Protein AF-A0A093PYP6-F1 (afdb_monomer)

Structure (mmCIF, N/CA/C/O backbone):
data_AF-A0A093PYP6-F1
#
_entry.id   AF-A0A093PYP6-F1
#
loop_
_atom_site.group_PDB
_atom_site.id
_atom_site.type_symbol
_atom_site.label_atom_id
_atom_site.label_alt_id
_atom_site.label_comp_id
_atom_site.label_asym_id
_atom_site.label_entity_id
_atom_site.label_seq_id
_atom_site.pdbx_PDB_ins_code
_atom_site.Cartn_x
_atom_site.Cartn_y
_atom_site.Cartn_z
_atom_site.occupancy
_atom_site.B_iso_or_equiv
_atom_site.auth_seq_id
_atom_site.auth_comp_id
_atom_site.auth_asym_id
_atom_site.auth_atom_id
_atom_site.pdbx_PDB_model_num
ATOM 1 N N . TRP A 1 1 ? 21.922 62.039 4.041 1.00 48.28 1 TRP A N 1
ATOM 2 C CA . TRP A 1 1 ? 21.379 61.885 5.404 1.00 48.28 1 TRP A CA 1
ATOM 3 C C . TRP A 1 1 ? 19.993 61.285 5.303 1.00 48.28 1 TRP A C 1
ATOM 5 O O . TRP A 1 1 ? 19.186 61.820 4.557 1.00 48.28 1 TRP A O 1
ATOM 15 N N . ILE A 1 2 ? 19.732 60.171 5.985 1.00 48.81 2 ILE A N 1
ATOM 16 C CA . ILE A 1 2 ? 18.380 59.607 6.099 1.00 48.81 2 ILE A CA 1
ATOM 17 C C . ILE A 1 2 ? 17.901 59.974 7.508 1.00 48.81 2 ILE A C 1
ATOM 19 O O . ILE A 1 2 ? 18.613 59.639 8.457 1.00 48.81 2 ILE A O 1
ATOM 23 N N . PRO A 1 3 ? 16.777 60.691 7.677 1.00 65.81 3 PRO A N 1
ATOM 24 C CA . PRO A 1 3 ? 16.293 61.033 9.007 1.00 65.81 3 PRO A CA 1
ATOM 25 C C . PRO A 1 3 ? 15.917 59.747 9.750 1.00 65.81 3 PRO A C 1
ATOM 27 O O . PRO A 1 3 ? 15.131 58.934 9.262 1.00 65.81 3 PRO A O 1
ATOM 30 N N . SER A 1 4 ? 16.505 59.547 10.929 1.00 69.06 4 SER A N 1
ATOM 31 C CA . SER A 1 4 ? 16.161 58.442 11.819 1.00 69.06 4 SER A CA 1
ATOM 32 C C . SER A 1 4 ? 14.762 58.681 12.386 1.00 69.06 4 SER A C 1
ATOM 34 O O . SER A 1 4 ? 14.587 59.458 13.322 1.00 69.06 4 SER A O 1
ATOM 36 N N . ILE A 1 5 ? 13.756 58.039 11.795 1.00 76.88 5 ILE A N 1
ATOM 37 C CA . ILE A 1 5 ? 12.396 58.006 12.337 1.00 76.88 5 ILE A CA 1
ATOM 38 C C . ILE A 1 5 ? 12.406 57.152 13.610 1.00 76.88 5 ILE A C 1
ATOM 40 O O . ILE A 1 5 ? 12.653 55.946 13.565 1.00 76.88 5 ILE A O 1
ATOM 44 N N . THR A 1 6 ? 12.144 57.782 14.754 1.00 79.56 6 THR A N 1
ATOM 45 C CA . THR A 1 6 ? 11.968 57.090 16.035 1.00 79.56 6 THR A CA 1
ATOM 46 C C . THR A 1 6 ? 10.598 56.422 16.053 1.00 79.56 6 THR A C 1
ATOM 48 O O . THR A 1 6 ? 9.572 57.094 16.141 1.00 79.56 6 THR A O 1
ATOM 51 N N . ILE A 1 7 ? 10.571 55.092 15.968 1.00 82.75 7 ILE A N 1
ATOM 52 C CA . ILE A 1 7 ? 9.335 54.310 16.074 1.00 82.75 7 ILE A CA 1
ATOM 53 C C . ILE A 1 7 ? 9.057 54.052 17.565 1.00 82.75 7 ILE A C 1
ATOM 55 O O . ILE A 1 7 ? 9.905 53.454 18.235 1.00 82.75 7 ILE A O 1
ATOM 59 N N . PRO A 1 8 ? 7.904 54.482 18.112 1.00 83.00 8 PRO A N 1
ATOM 60 C CA . PRO A 1 8 ? 7.587 54.286 19.522 1.00 83.00 8 PRO A CA 1
ATOM 61 C C . PRO A 1 8 ? 7.431 52.799 19.861 1.00 83.00 8 PRO A C 1
ATOM 63 O O . PRO A 1 8 ? 6.852 52.018 19.102 1.00 83.00 8 PRO A O 1
ATOM 66 N N . GLN A 1 9 ? 7.937 52.408 21.031 1.00 86.19 9 GLN A N 1
ATOM 67 C CA . GLN A 1 9 ? 7.846 51.032 21.506 1.00 86.19 9 GLN A CA 1
ATOM 68 C C . GLN A 1 9 ? 6.385 50.688 21.850 1.00 86.19 9 GLN A C 1
ATOM 70 O O . GLN A 1 9 ? 5.751 51.415 22.617 1.00 86.19 9 GLN A O 1
ATOM 75 N N . PRO A 1 10 ? 5.828 49.584 21.321 1.00 89.56 10 PRO A N 1
ATOM 76 C CA . PRO A 1 10 ? 4.438 49.231 21.571 1.00 89.56 10 PRO A CA 1
ATOM 77 C C . PRO A 1 10 ? 4.209 48.821 23.030 1.00 89.56 10 PRO A C 1
ATOM 79 O O . PRO A 1 10 ? 5.067 48.214 23.679 1.00 89.56 10 PRO A O 1
ATOM 82 N N . PHE A 1 11 ? 3.004 49.092 23.530 1.00 91.31 11 PHE A N 1
ATOM 83 C CA . PHE A 1 11 ? 2.595 48.706 24.877 1.00 91.31 11 PHE A CA 1
ATOM 84 C C . PHE A 1 11 ? 2.609 47.179 25.058 1.00 91.31 11 PHE A C 1
ATOM 86 O O . PHE A 1 11 ? 2.266 46.405 24.159 1.00 91.31 11 PHE A O 1
ATOM 93 N N . LYS A 1 12 ? 2.946 46.721 26.272 1.00 90.81 12 LYS A N 1
ATOM 94 C CA . LYS A 1 12 ? 3.008 45.286 26.621 1.00 90.81 12 LYS A CA 1
ATOM 95 C C . LYS A 1 12 ? 1.680 44.554 26.370 1.00 90.81 12 LYS A C 1
ATOM 97 O O . LYS A 1 12 ? 1.688 43.377 26.013 1.00 90.81 12 LYS A O 1
ATOM 102 N N . MET A 1 13 ? 0.551 45.250 26.519 1.00 89.94 13 MET A N 1
ATOM 103 C CA . MET A 1 13 ? -0.784 44.720 26.228 1.00 89.94 13 MET A CA 1
ATOM 104 C C . MET A 1 13 ? -0.943 44.360 24.742 1.00 89.94 13 MET A C 1
ATOM 106 O O . MET A 1 13 ? -1.382 43.256 24.427 1.00 89.94 13 MET A O 1
ATOM 110 N N . THR A 1 14 ? -0.482 45.224 23.834 1.00 90.56 14 THR A N 1
ATOM 111 C CA . THR A 1 14 ? -0.528 45.001 22.380 1.00 90.56 14 THR A CA 1
ATOM 112 C C . THR A 1 14 ? 0.310 43.790 21.972 1.00 90.56 14 THR A C 1
ATOM 114 O O . THR A 1 14 ? -0.125 42.968 21.167 1.00 90.56 14 THR A O 1
ATOM 117 N N . LEU A 1 15 ? 1.484 43.610 22.588 1.00 89.25 15 LEU A N 1
ATOM 118 C CA . LEU A 1 15 ? 2.318 42.422 22.371 1.00 89.25 15 LEU A CA 1
ATOM 119 C C . LEU A 1 15 ? 1.642 41.138 22.880 1.00 89.25 15 LEU A C 1
ATOM 121 O O . LEU A 1 15 ? 1.747 40.092 22.237 1.00 89.25 15 LEU A O 1
ATOM 125 N N . ARG A 1 16 ? 0.929 41.200 24.013 1.00 89.12 16 ARG A N 1
ATOM 126 C CA . ARG A 1 16 ? 0.174 40.062 24.567 1.00 89.12 16 ARG A CA 1
ATOM 127 C C . ARG A 1 16 ? -0.975 39.646 23.646 1.00 89.12 16 ARG A C 1
ATOM 129 O O . ARG A 1 16 ? -1.156 38.453 23.411 1.00 89.12 16 ARG A O 1
ATOM 136 N N . GLU A 1 17 ? -1.729 40.602 23.113 1.00 89.25 17 GLU A N 1
ATOM 137 C CA . GLU A 1 17 ? -2.825 40.324 22.178 1.00 89.25 17 GLU A CA 1
ATOM 138 C C . GLU A 1 17 ? -2.328 39.808 20.828 1.00 89.25 17 GLU A C 1
ATOM 140 O O . GLU A 1 17 ? -2.887 38.846 20.304 1.00 89.25 17 GLU A O 1
ATOM 145 N N . ALA A 1 18 ? -1.245 40.380 20.294 1.00 86.56 18 ALA A N 1
ATOM 146 C CA . ALA A 1 18 ? -0.624 39.895 19.063 1.00 86.56 18 ALA A CA 1
ATOM 147 C C . ALA A 1 18 ? -0.155 38.435 19.201 1.00 86.56 18 ALA A C 1
ATOM 149 O O . ALA A 1 18 ? -0.402 37.618 18.311 1.00 86.56 18 ALA A O 1
ATOM 150 N N . ARG A 1 19 ? 0.443 38.070 20.348 1.00 84.44 19 ARG A N 1
ATOM 151 C CA . ARG A 1 19 ? 0.823 36.679 20.652 1.00 84.44 19 ARG A CA 1
ATOM 152 C C . ARG A 1 19 ? -0.395 35.757 20.710 1.00 84.44 19 ARG A C 1
ATOM 154 O O . ARG A 1 19 ? -0.399 34.756 19.998 1.00 84.44 19 ARG A O 1
ATOM 161 N N . LYS A 1 20 ? -1.456 36.133 21.437 1.00 84.62 20 LYS A N 1
ATOM 162 C CA . LYS A 1 20 ? -2.712 35.359 21.499 1.00 84.62 20 LYS A CA 1
ATOM 163 C C . LYS A 1 20 ? -3.357 35.154 20.123 1.00 84.62 20 LYS A C 1
ATOM 165 O O . LYS A 1 20 ? -3.761 34.042 19.801 1.00 84.62 20 LYS A O 1
ATOM 170 N N . LYS A 1 21 ? -3.425 36.200 19.289 1.00 83.44 21 LYS A N 1
ATOM 171 C CA . LYS A 1 21 ? -3.947 36.101 17.912 1.00 83.44 21 LYS A CA 1
ATOM 172 C C . LYS A 1 21 ? -3.104 35.148 17.062 1.00 83.44 21 LYS A C 1
ATOM 174 O O . LYS A 1 21 ? -3.655 34.315 16.348 1.00 83.44 21 LYS A O 1
ATOM 179 N N . SER A 1 22 ? -1.777 35.216 17.190 1.00 80.94 22 SER A N 1
ATOM 180 C CA . SER A 1 22 ? -0.874 34.300 16.484 1.00 80.94 22 SER A CA 1
ATOM 181 C C . SER A 1 22 ? -1.022 32.843 16.942 1.00 80.94 22 SER A C 1
ATOM 183 O O . SER A 1 22 ? -0.939 31.937 16.121 1.00 80.94 22 SER A O 1
ATOM 185 N N . GLU A 1 23 ? -1.268 32.600 18.232 1.00 84.00 23 GLU A N 1
ATOM 186 C CA . GLU A 1 23 ? -1.494 31.260 18.788 1.00 84.00 23 GLU A CA 1
ATOM 187 C C . GLU A 1 23 ? -2.825 30.666 18.319 1.00 84.00 23 GLU A C 1
ATOM 189 O O . GLU A 1 23 ? -2.858 29.504 17.919 1.00 84.00 23 GLU A O 1
ATOM 194 N N . LEU A 1 24 ? -3.893 31.469 18.275 1.00 83.12 24 LEU A N 1
ATOM 195 C CA . LEU A 1 24 ? -5.192 31.052 17.735 1.00 83.12 24 LEU A CA 1
ATOM 196 C C . LEU A 1 24 ? -5.130 30.747 16.232 1.00 83.12 24 LEU A C 1
ATOM 198 O O . LEU A 1 24 ? -5.695 29.755 15.781 1.00 83.12 24 LEU A O 1
ATOM 202 N N . MET A 1 25 ? -4.405 31.548 15.443 1.00 81.06 25 MET A N 1
ATOM 203 C CA . MET A 1 25 ? -4.177 31.221 14.029 1.00 81.06 25 MET A CA 1
ATOM 204 C C . MET A 1 25 ? -3.391 29.918 13.864 1.00 81.06 25 MET A C 1
ATOM 206 O O . MET A 1 25 ? -3.702 29.128 12.977 1.00 81.06 25 MET A O 1
ATOM 210 N N . LYS A 1 26 ? -2.391 29.664 14.720 1.00 82.62 26 LYS A N 1
ATOM 211 C CA . LYS A 1 26 ? -1.618 28.412 14.700 1.00 82.62 26 LYS A CA 1
ATOM 212 C C . LYS A 1 26 ? -2.475 27.202 15.067 1.00 82.62 26 LYS A C 1
ATOM 214 O O . LYS A 1 26 ? -2.339 26.169 14.417 1.00 82.62 26 LYS A O 1
ATOM 219 N N . SER A 1 27 ? -3.349 27.313 16.070 1.00 82.12 27 SER A N 1
ATOM 220 C CA . SER A 1 27 ? -4.246 26.215 16.450 1.00 82.12 27 SER A CA 1
ATOM 221 C C . SER A 1 27 ? -5.282 25.930 15.365 1.00 82.12 27 SER A C 1
ATOM 223 O O . SER A 1 27 ? -5.504 24.767 15.041 1.00 82.12 27 SER A O 1
ATOM 225 N N . TYR A 1 28 ? -5.843 26.969 14.739 1.00 87.44 28 TYR A N 1
ATOM 226 C CA . TYR A 1 28 ? -6.751 26.824 13.601 1.00 87.44 28 TYR A CA 1
ATOM 227 C C . TYR A 1 28 ? -6.064 26.145 12.405 1.00 87.44 28 TYR A C 1
ATOM 229 O O . TYR A 1 28 ? -6.579 25.165 11.873 1.00 87.44 28 TYR A O 1
ATOM 237 N N . MET A 1 29 ? -4.852 26.587 12.048 1.00 86.38 29 MET A N 1
ATOM 238 C CA . MET A 1 29 ? -4.022 25.945 11.018 1.00 86.38 29 MET A CA 1
ATOM 239 C C . MET A 1 29 ? -3.735 24.470 11.329 1.00 86.38 29 MET A C 1
ATOM 241 O O . MET A 1 29 ? -3.780 23.628 10.435 1.00 86.38 29 MET A O 1
ATOM 245 N N . PHE A 1 30 ? -3.440 24.139 12.588 1.00 84.88 30 PHE A N 1
ATOM 246 C CA . PHE A 1 30 ? -3.199 22.756 13.003 1.00 84.88 30 PHE A CA 1
ATOM 247 C C . PHE A 1 30 ? -4.461 21.893 12.860 1.00 84.88 30 PHE A C 1
ATOM 249 O O . PHE A 1 30 ? -4.393 20.797 12.308 1.00 84.88 30 PHE A O 1
ATOM 256 N N . LEU A 1 31 ? -5.618 22.421 13.269 1.00 87.81 31 LEU A N 1
ATOM 257 C CA . LEU A 1 31 ? -6.917 21.761 13.127 1.00 87.81 31 LEU A CA 1
ATOM 258 C C . LEU A 1 31 ? -7.267 21.494 11.653 1.00 87.81 31 LEU A C 1
ATOM 260 O O . LEU A 1 31 ? -7.798 20.441 11.305 1.00 87.81 31 LEU A O 1
ATOM 264 N N . GLU A 1 32 ? -6.952 22.443 10.772 1.00 90.31 32 GLU A N 1
ATOM 265 C CA . GLU A 1 32 ? -7.191 22.318 9.336 1.00 90.31 32 GLU A CA 1
ATOM 266 C C . GLU A 1 32 ? -6.281 21.265 8.687 1.00 90.31 32 GLU A C 1
ATOM 268 O O . GLU A 1 32 ? -6.744 20.469 7.864 1.00 90.31 32 GLU A O 1
ATOM 273 N N . LEU A 1 33 ? -5.015 21.189 9.112 1.00 88.50 33 LEU A N 1
ATOM 274 C CA . LEU A 1 33 ? -4.098 20.124 8.700 1.00 88.50 33 LEU A CA 1
ATOM 275 C C . LEU A 1 33 ? -4.571 18.742 9.163 1.00 88.50 33 LEU A C 1
ATOM 277 O O . LEU A 1 33 ? -4.490 17.790 8.385 1.00 88.50 33 LEU A O 1
ATOM 281 N N . ASP A 1 34 ? -5.086 18.621 10.385 1.00 88.31 34 ASP A N 1
ATOM 282 C CA . ASP A 1 34 ? -5.638 17.358 10.885 1.00 88.31 34 ASP A CA 1
ATOM 283 C C . ASP A 1 34 ? -6.897 16.953 10.112 1.00 88.31 34 ASP A C 1
ATOM 285 O O . ASP A 1 34 ? -6.968 15.836 9.604 1.00 88.31 34 ASP A O 1
ATOM 289 N N . LYS A 1 35 ? -7.811 17.892 9.838 1.00 91.94 35 LYS A N 1
ATOM 290 C CA . LYS A 1 35 ? -8.977 17.635 8.979 1.00 91.94 35 LYS A CA 1
ATOM 291 C C . LYS A 1 35 ? -8.578 17.161 7.576 1.00 91.94 35 LYS A C 1
ATOM 293 O O . LYS A 1 35 ? -9.251 16.311 6.994 1.00 91.94 35 LYS A O 1
ATOM 298 N N . GLN A 1 36 ? -7.503 17.703 6.999 1.00 90.38 36 GLN A N 1
ATOM 299 C CA . GLN A 1 36 ? -6.980 17.224 5.714 1.00 90.38 36 GLN A CA 1
ATOM 300 C C . GLN A 1 36 ? -6.380 15.816 5.812 1.00 90.38 36 GLN A C 1
ATOM 302 O O . GLN A 1 36 ? -6.540 15.028 4.878 1.00 90.38 36 GLN A O 1
ATOM 307 N N . ARG A 1 37 ? -5.701 15.485 6.917 1.00 84.75 37 ARG A N 1
ATOM 308 C CA . ARG A 1 37 ? -5.177 14.134 7.166 1.00 84.75 37 ARG A CA 1
ATOM 309 C C . ARG A 1 37 ? -6.305 13.121 7.301 1.00 84.75 37 ARG A C 1
ATOM 311 O O . ARG A 1 37 ? -6.227 12.084 6.653 1.00 84.75 37 ARG A O 1
ATOM 318 N N . ASP A 1 38 ? -7.353 13.445 8.049 1.00 86.56 38 ASP A N 1
ATOM 319 C CA . ASP A 1 38 ? -8.506 12.563 8.253 1.00 86.56 38 ASP A CA 1
ATOM 320 C C . ASP A 1 38 ? -9.257 12.314 6.942 1.00 86.56 38 ASP A C 1
ATOM 322 O O . ASP A 1 38 ? -9.621 11.181 6.626 1.00 86.56 38 ASP A O 1
ATOM 326 N N . LYS A 1 39 ? -9.420 13.360 6.119 1.00 90.62 39 LYS A N 1
ATOM 327 C CA . LYS A 1 39 ? -9.978 13.228 4.766 1.00 90.62 39 LYS A CA 1
ATOM 328 C C . LYS A 1 39 ? -9.147 12.293 3.891 1.00 90.62 39 LYS A C 1
ATOM 330 O O . LYS A 1 39 ? -9.722 11.441 3.223 1.00 90.62 39 LYS A O 1
ATOM 335 N N . LYS A 1 40 ? -7.816 12.437 3.900 1.00 86.50 40 LYS A N 1
ATOM 336 C CA . LYS A 1 40 ? -6.915 11.545 3.152 1.00 86.50 40 LYS A CA 1
ATOM 337 C C . LYS A 1 40 ? -7.006 10.107 3.655 1.00 86.50 40 LYS A C 1
ATOM 339 O O . LYS A 1 40 ? -7.190 9.216 2.845 1.00 86.50 40 LYS A O 1
ATOM 344 N N . GLN A 1 41 ? -6.975 9.893 4.971 1.00 81.31 41 GLN A N 1
ATOM 345 C CA . GLN A 1 41 ? -7.128 8.556 5.557 1.00 81.31 41 GLN A CA 1
ATOM 346 C C . GLN A 1 41 ? -8.459 7.913 5.158 1.00 81.31 41 GLN A C 1
ATOM 348 O O . GLN A 1 41 ? -8.476 6.760 4.747 1.00 81.31 41 GLN A O 1
ATOM 353 N N . SER A 1 42 ? -9.555 8.673 5.191 1.00 81.62 42 SER A N 1
ATOM 354 C CA . SER A 1 42 ? -10.876 8.183 4.779 1.00 81.62 42 SER A CA 1
ATOM 355 C C . SER A 1 42 ? -10.918 7.807 3.291 1.00 81.62 42 SER A C 1
ATOM 357 O O . SER A 1 42 ? -11.530 6.809 2.916 1.00 81.62 42 SER A O 1
ATOM 359 N N . GLN A 1 43 ? -10.262 8.595 2.430 1.00 85.38 43 GLN A N 1
ATOM 360 C CA . GLN A 1 43 ? -10.122 8.285 1.003 1.00 85.38 43 GLN A CA 1
ATOM 361 C C . GLN A 1 43 ? -9.278 7.025 0.785 1.00 85.38 43 GLN A C 1
ATOM 363 O O . GLN A 1 43 ? -9.701 6.138 0.048 1.00 85.38 43 GLN A O 1
ATOM 368 N N . ASP A 1 44 ? -8.141 6.913 1.474 1.00 81.31 44 ASP A N 1
ATOM 369 C CA . ASP A 1 44 ? -7.253 5.752 1.409 1.00 81.31 44 ASP A CA 1
ATOM 370 C C . ASP A 1 44 ? -7.975 4.474 1.880 1.00 81.31 44 ASP A C 1
ATOM 372 O O . ASP A 1 44 ? -7.840 3.416 1.265 1.00 81.31 44 ASP A O 1
ATOM 376 N N . GLU A 1 45 ? -8.780 4.554 2.945 1.00 80.75 45 GLU A N 1
ATOM 377 C CA . GLU A 1 45 ? -9.601 3.444 3.446 1.00 80.75 45 GLU A CA 1
ATOM 378 C C . GLU A 1 45 ? -10.679 3.029 2.438 1.00 80.75 45 GLU A C 1
ATOM 380 O O . GLU A 1 45 ? -10.846 1.836 2.173 1.00 80.75 45 GLU A O 1
ATOM 385 N N . ALA A 1 46 ? -11.360 3.996 1.816 1.00 83.88 46 ALA A N 1
ATOM 386 C CA . ALA A 1 46 ? -12.338 3.733 0.763 1.00 83.88 46 ALA A CA 1
ATOM 387 C C . ALA A 1 46 ? -11.691 3.107 -0.487 1.00 83.88 46 ALA A C 1
ATOM 389 O O . ALA A 1 46 ? -12.272 2.224 -1.119 1.00 83.88 46 ALA A O 1
ATOM 390 N N . GLU A 1 47 ? -10.473 3.517 -0.845 1.00 82.81 47 GLU A N 1
ATOM 391 C CA . GLU A 1 47 ? -9.696 2.880 -1.911 1.00 82.81 47 GLU A CA 1
ATOM 392 C C . GLU A 1 47 ? -9.233 1.469 -1.534 1.00 82.81 47 GLU A C 1
ATOM 394 O O . GLU A 1 47 ? -9.249 0.581 -2.386 1.00 82.81 47 GLU A O 1
ATOM 399 N N . CYS A 1 48 ? -8.879 1.224 -0.269 1.00 73.62 48 CYS A N 1
ATOM 400 C CA . CYS A 1 48 ? -8.513 -0.107 0.221 1.00 73.62 48 CYS A CA 1
ATOM 401 C C . CYS A 1 48 ? -9.682 -1.098 0.175 1.00 73.62 48 CYS A C 1
ATOM 403 O O . CYS A 1 48 ? -9.454 -2.289 -0.036 1.00 73.62 48 CYS A O 1
ATOM 405 N N . GLN A 1 49 ? -10.915 -0.614 0.341 1.00 72.12 49 GLN A N 1
ATOM 406 C CA . GLN A 1 49 ? -12.131 -1.421 0.207 1.00 72.12 49 GLN A CA 1
ATOM 407 C C . GLN A 1 49 ? -12.448 -1.786 -1.252 1.00 72.12 49 GLN A C 1
ATOM 409 O O . GLN A 1 49 ? -13.179 -2.748 -1.499 1.00 72.12 49 GLN A O 1
ATOM 414 N N . LYS A 1 50 ? -11.890 -1.071 -2.243 1.00 80.00 50 LYS A N 1
ATOM 415 C CA . LYS A 1 50 ? -12.047 -1.448 -3.653 1.00 80.00 50 LYS A CA 1
ATOM 416 C C . LYS A 1 50 ? -11.290 -2.749 -3.908 1.00 80.00 50 LYS A C 1
ATOM 418 O O . LYS A 1 50 ? -10.061 -2.814 -3.843 1.00 80.00 50 LYS A O 1
ATOM 423 N N . GLN A 1 51 ? -12.026 -3.794 -4.268 1.00 72.00 51 GLN A N 1
ATOM 424 C CA . GLN A 1 51 ? -11.431 -5.036 -4.743 1.00 72.00 51 GLN A CA 1
ATOM 425 C C . GLN A 1 51 ? -10.775 -4.774 -6.102 1.00 72.00 51 GLN A C 1
ATOM 427 O O . GLN A 1 51 ? -11.452 -4.652 -7.122 1.00 72.00 51 GLN A O 1
ATOM 432 N N . PHE A 1 52 ? -9.449 -4.637 -6.117 1.00 70.00 52 PHE A N 1
ATOM 433 C CA . PHE A 1 52 ? -8.701 -4.454 -7.355 1.00 70.00 52 PHE A CA 1
ATOM 434 C C . PHE A 1 52 ? -8.794 -5.739 -8.177 1.00 70.00 52 PHE A C 1
ATOM 436 O O . PHE A 1 52 ? -8.180 -6.752 -7.842 1.00 70.00 52 PHE A O 1
ATOM 443 N N . ARG A 1 53 ? -9.585 -5.696 -9.246 1.00 77.31 53 ARG A N 1
ATOM 444 C CA . ARG A 1 53 ? -9.602 -6.736 -10.270 1.00 77.31 53 ARG A CA 1
ATOM 445 C C . ARG A 1 53 ? -8.733 -6.273 -11.426 1.00 77.31 53 ARG A C 1
ATOM 447 O O . ARG A 1 53 ? -8.753 -5.096 -11.781 1.00 77.31 53 ARG A O 1
ATOM 454 N N . ALA A 1 54 ? -7.951 -7.192 -11.984 1.00 82.31 54 ALA A N 1
ATOM 455 C CA . ALA A 1 54 ? -7.176 -6.893 -13.176 1.00 82.31 54 ALA A CA 1
ATOM 456 C C . ALA A 1 54 ? -8.132 -6.433 -14.284 1.00 82.31 54 ALA A C 1
ATOM 458 O O . ALA A 1 54 ? -9.173 -7.058 -14.501 1.00 82.31 54 ALA A O 1
ATOM 459 N N . GLN A 1 55 ? -7.783 -5.343 -14.970 1.00 84.12 55 GLN A N 1
ATOM 460 C CA . GLN A 1 55 ? -8.462 -5.007 -16.214 1.00 84.12 55 GLN A CA 1
ATOM 461 C C . GLN A 1 55 ? -8.272 -6.182 -17.181 1.00 84.12 55 GLN A C 1
ATOM 463 O O . GLN A 1 55 ? -7.166 -6.733 -17.241 1.00 84.12 55 GLN A O 1
ATOM 468 N N . PRO A 1 56 ? -9.332 -6.608 -17.889 1.00 88.38 56 PRO A N 1
ATOM 469 C CA . PRO A 1 56 ? -9.215 -7.705 -18.833 1.00 88.38 56 PRO A CA 1
ATOM 470 C C . PRO A 1 56 ? -8.142 -7.367 -19.867 1.00 88.38 56 PRO A C 1
ATOM 472 O O . PRO A 1 56 ? -7.954 -6.200 -20.223 1.00 88.38 56 PRO A O 1
ATOM 475 N N . VAL A 1 57 ? -7.424 -8.394 -20.324 1.00 85.25 57 VAL A N 1
ATOM 476 C CA . VAL A 1 57 ? -6.372 -8.221 -21.327 1.00 85.25 57 VAL A CA 1
ATOM 477 C C . VAL A 1 57 ? -6.989 -7.526 -22.546 1.00 85.25 57 VAL A C 1
ATOM 479 O O . VAL A 1 57 ? -8.000 -8.011 -23.061 1.00 85.25 57 VAL A O 1
ATOM 482 N N . PRO A 1 58 ? -6.432 -6.386 -22.995 1.00 91.31 58 PRO A N 1
ATOM 483 C CA . PRO A 1 58 ? -6.957 -5.675 -24.149 1.00 91.31 58 PRO A CA 1
ATOM 484 C C . PRO A 1 58 ? -7.090 -6.589 -25.370 1.00 91.31 58 PRO A C 1
ATOM 486 O O . PRO A 1 58 ? -6.188 -7.372 -25.663 1.00 91.31 58 PRO A O 1
ATOM 489 N N . ALA A 1 59 ? -8.190 -6.448 -26.114 1.00 84.06 59 ALA A N 1
ATOM 490 C CA . ALA A 1 59 ? -8.537 -7.355 -27.210 1.00 84.06 59 ALA A CA 1
ATOM 491 C C . ALA A 1 59 ? -7.439 -7.483 -28.287 1.00 84.06 59 ALA A C 1
ATOM 493 O O . ALA A 1 59 ? -7.240 -8.559 -28.842 1.00 84.06 59 ALA A O 1
ATOM 494 N N . HIS A 1 60 ? -6.677 -6.412 -28.537 1.00 82.88 60 HIS A N 1
ATOM 495 C CA . HIS A 1 60 ? -5.603 -6.390 -29.538 1.00 82.88 60 HIS A CA 1
ATOM 496 C C . HIS A 1 60 ? -4.435 -7.339 -29.226 1.00 82.88 60 HIS A C 1
ATOM 498 O O . HIS A 1 60 ? -3.690 -7.694 -30.130 1.00 82.88 60 HIS A O 1
ATOM 504 N N . VAL A 1 61 ? -4.274 -7.771 -27.969 1.00 84.00 61 VAL A N 1
ATOM 505 C CA . VAL A 1 61 ? -3.234 -8.736 -27.572 1.00 84.00 61 VAL A CA 1
ATOM 506 C C . VAL A 1 61 ? -3.534 -10.134 -28.125 1.00 84.00 61 VAL A C 1
ATOM 508 O O . VAL A 1 61 ? -2.617 -10.928 -28.314 1.00 84.00 61 VAL A O 1
ATOM 511 N N . PHE A 1 62 ? -4.803 -10.430 -28.418 1.00 81.62 62 PHE A N 1
ATOM 512 C CA . PHE A 1 62 ? -5.217 -11.692 -29.032 1.00 81.62 62 PHE A CA 1
ATOM 513 C C . PHE A 1 62 ? -5.100 -11.684 -30.563 1.00 81.62 62 PHE A C 1
ATOM 515 O O . PHE A 1 62 ? -5.271 -12.730 -31.185 1.00 81.62 62 PHE A O 1
ATOM 522 N N . LEU A 1 63 ? -4.808 -10.533 -31.180 1.00 84.75 63 LEU A N 1
ATOM 523 C CA . LEU A 1 63 ? -4.658 -10.420 -32.628 1.00 84.75 63 LEU A CA 1
ATOM 524 C C . LEU A 1 63 ? -3.190 -10.658 -33.033 1.00 84.75 63 LEU A C 1
ATOM 526 O O . LEU A 1 63 ? -2.290 -10.013 -32.487 1.00 84.75 63 LEU A O 1
ATOM 530 N N . PRO A 1 64 ? -2.905 -11.547 -34.000 1.00 80.12 64 PRO A N 1
ATOM 531 C CA . PRO A 1 64 ? -1.555 -11.760 -34.520 1.00 80.12 64 PRO A CA 1
ATOM 532 C C . PRO A 1 64 ? -1.122 -10.614 -35.461 1.00 80.12 64 PRO A C 1
ATOM 534 O O . PRO A 1 64 ? -1.046 -10.773 -36.673 1.00 80.12 64 PRO A O 1
ATOM 537 N N . LEU A 1 65 ? -0.787 -9.451 -34.889 1.00 86.38 65 LEU A N 1
ATOM 538 C CA . LEU A 1 65 ? -0.455 -8.194 -35.597 1.00 86.38 65 LEU A CA 1
ATOM 539 C C . LEU A 1 65 ? 0.934 -8.161 -36.265 1.00 86.38 65 LEU A C 1
ATOM 541 O O . LEU A 1 65 ? 1.384 -7.112 -36.725 1.00 86.38 65 LEU A O 1
ATOM 545 N N . TYR A 1 66 ? 1.666 -9.275 -36.284 1.00 84.88 66 TYR A N 1
ATOM 546 C CA . TYR A 1 66 ? 3.056 -9.289 -36.745 1.00 84.88 66 TYR A CA 1
ATOM 547 C C . TYR A 1 66 ? 3.194 -8.798 -38.194 1.00 84.88 66 TYR A C 1
ATOM 549 O O . TYR A 1 66 ? 4.061 -7.974 -38.470 1.00 84.88 66 TYR A O 1
ATOM 557 N N . GLN A 1 67 ? 2.311 -9.244 -39.092 1.00 85.62 67 GLN A N 1
ATOM 558 C CA . GLN A 1 67 ? 2.339 -8.854 -40.506 1.00 85.62 67 GLN A CA 1
ATOM 559 C C . GLN A 1 67 ? 2.113 -7.345 -40.678 1.00 85.62 67 GLN A C 1
ATOM 561 O O . GLN A 1 67 ? 2.934 -6.675 -41.298 1.00 85.62 67 GLN A O 1
ATOM 566 N N . GLU A 1 68 ? 1.100 -6.782 -40.013 1.00 89.00 68 GLU A N 1
ATOM 567 C CA . GLU A 1 68 ? 0.813 -5.341 -40.042 1.00 89.00 68 GLU A CA 1
ATOM 568 C C . GLU A 1 68 ? 1.982 -4.502 -39.499 1.00 89.00 68 GLU A C 1
ATOM 570 O O . GLU A 1 68 ? 2.337 -3.462 -40.057 1.00 89.00 68 GLU A O 1
ATOM 575 N N . ILE A 1 69 ? 2.632 -4.962 -38.425 1.00 90.44 69 ILE A N 1
ATOM 576 C CA . ILE A 1 69 ? 3.809 -4.291 -37.855 1.00 90.44 69 ILE A CA 1
ATOM 577 C C . ILE A 1 69 ? 4.979 -4.320 -38.845 1.00 90.44 69 ILE A C 1
ATOM 579 O O . ILE A 1 69 ? 5.690 -3.322 -38.995 1.00 90.44 69 ILE A O 1
ATOM 583 N N . MET A 1 70 ? 5.195 -5.450 -39.520 1.00 90.06 70 MET A N 1
ATOM 584 C CA . MET A 1 70 ? 6.268 -5.598 -40.502 1.00 90.06 70 MET A CA 1
ATOM 585 C C . MET A 1 70 ? 6.037 -4.717 -41.731 1.00 90.06 70 MET A C 1
ATOM 587 O O . MET A 1 70 ? 6.962 -4.022 -42.153 1.00 90.06 70 MET A O 1
ATOM 591 N N . GLU A 1 71 ? 4.808 -4.656 -42.241 1.00 92.69 71 GLU A N 1
ATOM 592 C CA . GLU A 1 71 ? 4.425 -3.766 -43.341 1.00 92.69 71 GLU A CA 1
ATOM 593 C C . GLU A 1 71 ? 4.623 -2.289 -42.973 1.00 92.69 71 GLU A C 1
ATOM 595 O O . GLU A 1 71 ? 5.253 -1.531 -43.714 1.00 92.69 71 GLU A O 1
ATOM 600 N N . GLN A 1 72 ? 4.184 -1.875 -41.780 1.00 95.25 72 GLN A N 1
ATOM 601 C CA . GLN A 1 72 ? 4.401 -0.509 -41.297 1.00 95.25 72 GLN A CA 1
ATOM 602 C C . GLN A 1 72 ? 5.889 -0.170 -41.149 1.00 95.25 72 GLN A C 1
ATOM 604 O O . GLN A 1 72 ? 6.312 0.946 -41.468 1.00 95.25 72 GLN A O 1
ATOM 609 N N . ASN A 1 73 ? 6.704 -1.112 -40.673 1.00 93.75 73 ASN A N 1
ATOM 610 C CA . ASN A 1 73 ? 8.147 -0.923 -40.555 1.00 93.75 73 ASN A CA 1
ATOM 611 C C . ASN A 1 73 ? 8.832 -0.829 -41.924 1.00 93.75 73 ASN A C 1
ATOM 613 O O . ASN A 1 73 ? 9.744 -0.016 -42.088 1.00 93.75 73 ASN A O 1
ATOM 617 N N . GLU A 1 74 ? 8.375 -1.596 -42.914 1.00 95.00 74 GLU A N 1
ATOM 618 C CA . GLU A 1 74 ? 8.860 -1.508 -44.291 1.00 95.00 74 GLU A CA 1
ATOM 619 C C . GLU A 1 74 ? 8.550 -0.130 -44.895 1.00 95.00 74 GLU A C 1
ATOM 621 O O . GLU A 1 74 ? 9.450 0.532 -45.413 1.00 95.00 74 GLU A O 1
ATOM 626 N N . ILE A 1 75 ? 7.324 0.373 -44.717 1.00 96.56 75 ILE A N 1
ATOM 627 C CA . ILE A 1 75 ? 6.929 1.725 -45.148 1.00 96.56 75 ILE A CA 1
ATOM 628 C C . ILE A 1 75 ? 7.801 2.791 -44.462 1.00 96.56 75 ILE A C 1
ATOM 630 O O . ILE A 1 75 ? 8.314 3.712 -45.108 1.00 96.56 75 ILE A O 1
ATOM 634 N N . ARG A 1 76 ? 8.047 2.664 -43.151 1.00 96.12 76 ARG A N 1
ATOM 635 C CA . ARG A 1 76 ? 8.954 3.565 -42.413 1.00 96.12 76 ARG A CA 1
ATOM 636 C C . ARG A 1 76 ? 10.383 3.511 -42.958 1.00 96.12 76 ARG A C 1
ATOM 638 O O . ARG A 1 76 ? 11.022 4.553 -43.098 1.00 96.12 76 ARG A O 1
ATOM 645 N N . ARG A 1 77 ? 10.887 2.324 -43.306 1.00 95.62 77 ARG A N 1
ATOM 646 C CA . ARG A 1 77 ? 12.223 2.165 -43.898 1.00 95.62 77 ARG A CA 1
ATOM 647 C C . ARG A 1 77 ? 12.308 2.846 -45.261 1.00 95.62 77 ARG A C 1
ATOM 649 O O . ARG A 1 77 ? 13.266 3.577 -45.516 1.00 95.62 77 ARG A O 1
ATOM 656 N N . GLN A 1 78 ? 11.310 2.641 -46.118 1.00 96.62 78 GLN A N 1
ATOM 657 C CA . GLN A 1 78 ? 11.263 3.225 -47.459 1.00 96.62 78 GLN A CA 1
ATOM 658 C C . GLN A 1 78 ? 11.193 4.751 -47.411 1.00 96.62 78 GLN A C 1
ATOM 660 O O . GLN A 1 78 ? 11.980 5.427 -48.074 1.00 96.62 78 GLN A O 1
ATOM 665 N N . THR A 1 79 ? 10.329 5.302 -46.559 1.00 96.69 79 THR A N 1
ATOM 666 C CA . THR A 1 79 ? 10.202 6.757 -46.387 1.00 96.69 79 THR A CA 1
ATOM 667 C C . THR A 1 79 ? 11.479 7.385 -45.826 1.00 96.69 79 THR A C 1
ATOM 669 O O . THR A 1 79 ? 11.902 8.441 -46.295 1.00 96.69 79 THR A O 1
ATOM 672 N N . ALA A 1 80 ? 12.156 6.734 -44.875 1.00 96.12 80 ALA A N 1
ATOM 673 C CA . ALA A 1 80 ? 13.449 7.199 -44.372 1.00 96.12 80 ALA A CA 1
ATOM 674 C C . ALA A 1 80 ? 14.536 7.193 -45.462 1.00 96.12 80 ALA A C 1
ATOM 676 O O . ALA A 1 80 ? 15.322 8.138 -45.560 1.00 96.12 80 ALA A O 1
ATOM 677 N N . MET A 1 81 ? 14.562 6.159 -46.310 1.00 96.31 81 MET A N 1
ATOM 678 C CA . MET A 1 81 ? 15.489 6.074 -47.443 1.00 96.31 81 MET A CA 1
ATOM 679 C C . MET A 1 81 ? 15.231 7.167 -48.482 1.00 96.31 81 MET A C 1
ATOM 681 O O . MET A 1 81 ? 16.183 7.805 -48.934 1.00 96.31 81 MET A O 1
ATOM 685 N N . GLN A 1 82 ? 13.966 7.429 -48.820 1.00 96.75 82 GLN A N 1
ATOM 686 C CA . GLN A 1 82 ? 13.581 8.512 -49.729 1.00 96.75 82 GLN A CA 1
ATOM 687 C C . GLN A 1 82 ? 14.007 9.876 -49.179 1.00 96.75 82 GLN A C 1
ATOM 689 O O . GLN A 1 82 ? 14.736 10.596 -49.855 1.00 96.75 82 GLN A O 1
ATOM 694 N N . LYS A 1 83 ? 13.692 10.173 -47.911 1.00 96.81 83 LYS A N 1
ATOM 695 C CA . LYS A 1 83 ? 14.109 11.420 -47.248 1.00 96.81 83 LYS A CA 1
ATOM 696 C C . LYS A 1 83 ? 15.625 11.602 -47.237 1.00 96.81 83 LYS A C 1
ATOM 698 O O . LYS A 1 83 ? 16.126 12.694 -47.492 1.00 96.81 83 LYS A O 1
ATOM 703 N N . ARG A 1 84 ? 16.384 10.533 -46.965 1.00 95.56 84 ARG A N 1
ATOM 704 C CA . ARG A 1 84 ? 17.854 10.578 -46.999 1.00 95.56 84 ARG A CA 1
ATOM 705 C C . ARG A 1 84 ? 18.375 10.839 -48.411 1.00 95.56 84 ARG A C 1
ATOM 707 O O . ARG A 1 84 ? 19.329 11.596 -48.569 1.00 95.56 84 ARG A O 1
ATOM 714 N N . LYS A 1 85 ? 17.762 10.224 -49.425 1.00 95.81 85 LYS A N 1
ATOM 715 C CA . LYS A 1 85 ? 18.109 10.435 -50.834 1.00 95.81 85 LYS A CA 1
ATOM 716 C C . LYS A 1 85 ? 17.840 11.879 -51.260 1.00 95.81 85 LYS A C 1
ATOM 718 O O . LYS A 1 85 ? 18.719 12.496 -51.847 1.00 95.81 85 LYS A O 1
ATOM 723 N N . GLU A 1 86 ? 16.673 12.420 -50.929 1.00 95.62 86 GLU A N 1
ATOM 724 C CA . GLU A 1 86 ? 16.304 13.813 -51.210 1.00 95.62 86 GLU A CA 1
ATOM 725 C C . GLU A 1 86 ? 17.257 14.798 -50.533 1.00 95.62 86 GLU A C 1
ATOM 727 O O . GLU A 1 86 ? 17.749 15.722 -51.177 1.00 95.62 86 GLU A O 1
ATOM 732 N N . LEU A 1 87 ? 17.601 14.552 -49.266 1.00 94.62 87 LEU A N 1
ATOM 733 C CA . LEU A 1 87 ? 18.578 15.365 -48.549 1.00 94.62 87 LEU A CA 1
ATOM 734 C C . LEU A 1 87 ? 19.940 15.346 -49.255 1.00 94.62 87 LEU A C 1
ATOM 736 O O . LEU A 1 87 ? 20.504 16.406 -49.510 1.00 94.62 87 LEU A O 1
ATOM 740 N N . LEU A 1 88 ? 20.448 14.165 -49.624 1.00 91.00 88 LEU A N 1
ATOM 741 C CA . LEU A 1 88 ? 21.724 14.044 -50.336 1.00 91.00 88 LEU A CA 1
ATOM 742 C C . LEU A 1 88 ? 21.706 14.799 -51.669 1.00 91.00 88 LEU A C 1
ATOM 744 O O . LEU A 1 88 ? 22.635 15.560 -51.937 1.00 91.00 88 LEU A O 1
ATOM 748 N N . LEU A 1 89 ? 20.634 14.656 -52.453 1.00 88.25 89 LEU A N 1
ATOM 749 C CA . LEU A 1 89 ? 20.453 15.388 -53.709 1.00 88.25 89 LEU A CA 1
ATOM 750 C C . LEU A 1 89 ? 20.401 16.905 -53.486 1.00 88.25 89 LEU A C 1
ATOM 752 O O . LEU A 1 89 ? 21.020 17.643 -54.242 1.00 88.25 89 LEU A O 1
ATOM 756 N N . SER A 1 90 ? 19.745 17.376 -52.422 1.00 85.38 90 SER A N 1
ATOM 757 C CA . SER A 1 90 ? 19.707 18.808 -52.087 1.00 85.38 90 SER A CA 1
ATOM 758 C C . SER A 1 90 ? 21.073 19.364 -51.662 1.00 85.38 90 SER A C 1
ATOM 760 O O . SER A 1 90 ? 21.396 20.515 -51.947 1.00 85.38 90 SER A O 1
ATOM 762 N N . THR A 1 91 ? 21.904 18.545 -51.007 1.00 86.38 91 THR A N 1
ATOM 763 C CA . THR A 1 91 ? 23.264 18.932 -50.592 1.00 86.38 91 THR A CA 1
ATOM 764 C C . THR A 1 91 ? 24.288 18.827 -51.722 1.00 86.38 91 THR A C 1
ATOM 766 O O . THR A 1 91 ? 25.357 19.440 -51.650 1.00 86.38 91 THR A O 1
ATOM 769 N N . GLN A 1 92 ? 23.976 18.060 -52.769 1.00 83.44 92 GLN A N 1
ATOM 770 C CA . GLN A 1 92 ? 24.829 17.891 -53.934 1.00 83.44 92 GLN A CA 1
ATOM 771 C C . GLN A 1 92 ? 24.820 19.183 -54.756 1.00 83.44 92 GLN A C 1
ATOM 773 O O . GLN A 1 92 ? 23.895 19.452 -55.514 1.00 83.44 92 GLN A O 1
ATOM 778 N N . ARG A 1 93 ? 25.883 19.986 -54.642 1.00 75.25 93 ARG A N 1
ATOM 779 C CA . ARG A 1 93 ? 26.126 21.086 -55.583 1.00 75.25 93 ARG A CA 1
ATOM 780 C C . ARG A 1 93 ? 26.629 20.483 -56.894 1.00 75.25 93 ARG A C 1
ATOM 782 O O . ARG A 1 93 ? 27.727 19.917 -56.884 1.00 75.25 93 ARG A O 1
ATOM 789 N N . PRO A 1 94 ? 25.874 20.556 -58.006 1.00 75.44 94 PRO A N 1
ATOM 790 C CA . PRO A 1 94 ? 26.393 20.079 -59.273 1.00 75.44 94 PRO A CA 1
ATOM 791 C C . PRO A 1 94 ? 27.642 20.892 -59.615 1.00 75.44 94 PRO A C 1
ATOM 793 O O . PRO A 1 94 ? 27.682 22.113 -59.458 1.00 75.44 94 PRO A O 1
ATOM 796 N N . PHE A 1 95 ? 28.696 20.206 -60.047 1.00 71.00 95 PHE A N 1
ATOM 797 C CA . PHE A 1 95 ? 29.866 20.889 -60.573 1.00 71.00 95 PHE A CA 1
ATOM 798 C C . PHE A 1 95 ? 29.439 21.705 -61.807 1.00 71.00 95 PHE A C 1
ATOM 800 O O . PHE A 1 95 ? 28.564 21.273 -62.556 1.00 71.00 95 PHE A O 1
ATOM 807 N N . SER A 1 96 ? 30.050 22.866 -62.064 1.00 73.12 96 SER A N 1
ATOM 808 C CA . SER A 1 96 ? 29.658 23.743 -63.190 1.00 73.12 96 SER A CA 1
ATOM 809 C C . SER A 1 96 ? 29.740 23.057 -64.564 1.00 73.12 96 SER A C 1
ATOM 811 O O . SER A 1 96 ? 29.121 23.488 -65.533 1.00 73.12 96 SER A O 1
ATOM 813 N N . PHE A 1 97 ? 30.492 21.958 -64.652 1.00 69.38 97 PHE A N 1
ATOM 814 C CA . PHE A 1 97 ? 30.531 21.063 -65.803 1.00 69.38 97 PHE A CA 1
ATOM 815 C C . PHE A 1 97 ? 29.240 20.217 -65.989 1.00 69.38 97 PHE A C 1
ATOM 817 O O . PHE A 1 97 ? 28.892 20.000 -67.140 1.00 69.38 97 PHE A O 1
ATOM 824 N N . LEU A 1 98 ? 28.469 19.836 -64.948 1.00 74.31 98 LEU A N 1
ATOM 825 C CA . LEU A 1 98 ? 27.198 19.090 -65.089 1.00 74.31 98 LEU A CA 1
ATOM 826 C C . LEU A 1 98 ? 26.149 19.996 -65.693 1.00 74.31 98 LEU A C 1
ATOM 828 O O . LEU A 1 98 ? 25.492 19.610 -66.645 1.00 74.31 98 LEU A O 1
ATOM 832 N N . GLU A 1 99 ? 26.051 21.224 -65.192 1.00 76.00 99 GLU A N 1
ATOM 833 C CA . GLU A 1 99 ? 25.128 22.218 -65.726 1.00 76.00 99 GLU A CA 1
ATOM 834 C C . GLU A 1 99 ? 25.469 22.546 -67.190 1.00 76.00 99 GLU A C 1
ATOM 836 O O . GLU A 1 99 ? 24.584 22.654 -68.035 1.00 76.00 99 GLU A O 1
ATOM 841 N N . LYS A 1 100 ? 26.764 22.638 -67.535 1.00 77.06 100 LYS A N 1
ATOM 842 C CA . LYS A 1 100 ? 27.217 22.787 -68.930 1.00 77.06 100 LYS A CA 1
ATOM 843 C C . LYS A 1 100 ? 26.921 21.550 -69.781 1.00 77.06 100 LYS A C 1
ATOM 845 O O . LYS A 1 100 ? 26.594 21.703 -70.955 1.00 77.06 100 LYS A O 1
ATOM 850 N N . GLU A 1 101 ? 27.051 20.344 -69.236 1.00 81.81 101 GLU A N 1
ATOM 851 C CA . GLU A 1 101 ? 26.788 19.094 -69.952 1.00 81.81 101 GLU A CA 1
ATOM 852 C C . GLU A 1 101 ? 25.283 18.857 -70.145 1.00 81.81 101 GLU A C 1
ATOM 854 O O . GLU A 1 101 ? 24.878 18.451 -71.231 1.00 81.81 101 GLU A O 1
ATOM 859 N N . GLU A 1 102 ? 24.448 19.179 -69.154 1.00 83.81 102 GLU A N 1
ATOM 860 C CA . GLU A 1 102 ? 22.984 19.190 -69.249 1.00 83.81 102 GLU A CA 1
ATOM 861 C C . GLU A 1 102 ? 22.517 20.243 -70.247 1.00 83.81 102 GLU A C 1
ATOM 863 O O . GLU A 1 102 ? 21.815 19.885 -71.184 1.00 83.81 102 GLU A O 1
ATOM 868 N N . LYS A 1 103 ? 23.020 21.484 -70.182 1.00 82.00 103 LYS A N 1
ATOM 869 C CA . LYS A 1 103 ? 22.758 22.514 -71.205 1.00 82.00 103 LYS A CA 1
ATOM 870 C C . LYS A 1 103 ? 23.217 22.085 -72.595 1.00 82.00 103 LYS A C 1
ATOM 872 O O . LYS A 1 103 ? 22.556 22.386 -73.583 1.00 82.00 103 LYS A O 1
ATOM 877 N N . LYS A 1 104 ? 24.333 21.355 -72.712 1.00 84.69 104 LYS A N 1
ATOM 878 C CA . LYS A 1 104 ? 24.798 20.794 -73.990 1.00 84.69 104 LYS A CA 1
ATOM 879 C C . LYS A 1 104 ? 23.882 19.664 -74.465 1.00 84.69 104 LYS A C 1
ATOM 881 O O . LYS A 1 104 ? 23.583 19.617 -75.652 1.00 84.69 104 LYS A O 1
ATOM 886 N N . LYS A 1 105 ? 23.407 18.788 -73.574 1.00 85.81 105 LYS A N 1
ATOM 887 C CA . LYS A 1 105 ? 22.433 17.721 -73.872 1.00 85.81 105 LYS A CA 1
ATOM 888 C C . LYS A 1 105 ? 21.071 18.295 -74.256 1.00 85.81 105 LYS A C 1
ATOM 890 O O . LYS A 1 105 ? 20.478 17.827 -75.220 1.00 85.81 105 LYS A O 1
ATOM 895 N N . GLU A 1 106 ? 20.606 19.330 -73.570 1.00 85.81 106 GLU A N 1
ATOM 896 C CA . GLU A 1 106 ? 19.402 20.088 -73.903 1.00 85.81 106 GLU A CA 1
ATOM 897 C C . GLU A 1 106 ? 19.571 20.838 -75.220 1.00 85.81 106 GLU A C 1
ATOM 899 O O . GLU A 1 106 ? 18.690 20.749 -76.060 1.00 85.81 106 GLU A O 1
ATOM 904 N N . ALA A 1 107 ? 20.717 21.476 -75.479 1.00 85.38 107 ALA A N 1
ATOM 905 C CA . ALA A 1 107 ? 21.014 22.095 -76.770 1.00 85.38 107 ALA A CA 1
ATOM 906 C C . ALA A 1 107 ? 21.093 21.060 -77.899 1.00 85.38 107 ALA A C 1
ATOM 908 O O . ALA A 1 107 ? 20.664 21.343 -79.010 1.00 85.38 107 ALA A O 1
ATOM 909 N N . ILE A 1 108 ? 21.606 19.853 -77.638 1.00 84.06 108 ILE A N 1
ATOM 910 C CA . ILE A 1 108 ? 21.562 18.736 -78.589 1.00 84.06 108 ILE A CA 1
ATOM 911 C C . ILE A 1 108 ? 20.111 18.298 -78.806 1.00 84.06 108 ILE A C 1
ATOM 913 O O . ILE A 1 108 ? 19.722 18.142 -79.955 1.00 84.06 108 ILE A O 1
ATOM 917 N N . ARG A 1 109 ? 19.290 18.162 -77.755 1.00 84.69 109 ARG A N 1
ATOM 918 C CA . ARG A 1 109 ? 17.854 17.844 -77.878 1.00 84.69 109 ARG A CA 1
ATOM 919 C C . ARG A 1 109 ? 17.100 18.922 -78.652 1.00 84.69 109 ARG A C 1
ATOM 921 O O . ARG A 1 109 ? 16.353 18.578 -79.551 1.00 84.69 109 ARG A O 1
ATOM 928 N N . GLN A 1 110 ? 17.342 20.198 -78.367 1.00 82.62 110 GLN A N 1
ATOM 929 C CA . GLN A 1 110 ? 16.767 21.348 -79.068 1.00 82.62 110 GLN A CA 1
ATOM 930 C C . GLN A 1 110 ? 17.227 21.393 -80.529 1.00 82.62 110 GLN A C 1
ATOM 932 O O . GLN A 1 110 ? 16.398 21.571 -81.409 1.00 82.62 110 GLN A O 1
ATOM 937 N N . LYS A 1 111 ? 18.511 21.132 -80.812 1.00 80.31 111 LYS A N 1
ATOM 938 C CA . LYS A 1 111 ? 19.035 20.995 -82.183 1.00 80.31 111 LYS A CA 1
ATOM 939 C C . LYS A 1 111 ? 18.439 19.802 -82.924 1.00 80.31 111 LYS A C 1
ATOM 941 O O . LYS A 1 111 ? 18.189 19.892 -84.117 1.00 80.31 111 LYS A O 1
ATOM 946 N N . PHE A 1 112 ? 18.214 18.686 -82.235 1.00 78.69 112 PHE A N 1
ATOM 947 C CA . PHE A 1 112 ? 17.534 17.521 -82.798 1.00 78.69 112 PHE A CA 1
ATOM 948 C C . PHE A 1 112 ? 16.065 17.821 -83.086 1.00 78.69 112 PHE A C 1
ATOM 950 O O . PHE A 1 112 ? 15.575 17.452 -84.144 1.00 78.69 112 PHE A O 1
ATOM 957 N N . LEU A 1 113 ? 15.381 18.526 -82.185 1.00 78.88 113 LEU A N 1
ATOM 958 C CA . LEU A 1 113 ? 14.004 18.972 -82.381 1.00 78.88 113 LEU A CA 1
ATOM 959 C C . LEU A 1 113 ? 13.911 19.989 -83.530 1.00 78.88 113 LEU A C 1
ATOM 961 O O . LEU A 1 113 ? 13.036 19.845 -84.374 1.00 78.88 113 LEU A O 1
ATOM 965 N N . SER A 1 114 ? 14.856 20.930 -83.646 1.00 71.69 114 SER A N 1
ATOM 966 C CA . SER A 1 114 ? 14.920 21.893 -84.757 1.00 71.69 114 SER A CA 1
ATOM 967 C C . SER A 1 114 ? 15.367 21.274 -86.087 1.00 71.69 114 SER A C 1
ATOM 969 O O . SER A 1 114 ? 15.054 21.796 -87.149 1.00 71.69 114 SER A O 1
ATOM 971 N N . ALA A 1 115 ? 16.127 20.176 -86.056 1.00 66.69 115 ALA A N 1
ATOM 972 C CA . ALA A 1 115 ? 16.461 19.388 -87.244 1.00 66.69 115 ALA A CA 1
ATOM 973 C C . ALA A 1 115 ? 15.318 18.439 -87.652 1.00 66.69 115 ALA A C 1
ATOM 975 O O . ALA A 1 115 ? 15.251 18.019 -88.804 1.00 66.69 115 ALA A O 1
ATOM 976 N N . ALA A 1 116 ? 14.433 18.092 -86.713 1.00 64.56 116 ALA A N 1
ATOM 977 C CA . ALA A 1 116 ? 13.234 17.297 -86.954 1.00 64.56 116 ALA A CA 1
ATOM 978 C C . ALA A 1 116 ? 12.038 18.146 -87.419 1.00 64.56 116 ALA A C 1
ATOM 980 O O . ALA A 1 116 ? 11.124 17.603 -88.037 1.00 64.56 116 ALA A O 1
ATOM 981 N N . THR A 1 117 ? 12.037 19.462 -87.172 1.00 59.31 117 THR A N 1
ATOM 982 C CA . THR A 1 117 ? 11.099 20.389 -87.819 1.00 59.31 117 THR A CA 1
ATOM 983 C C . THR A 1 117 ? 11.501 20.593 -89.284 1.00 59.31 117 THR A C 1
ATOM 985 O O . THR A 1 117 ? 12.636 21.000 -89.542 1.00 59.31 117 THR A O 1
ATOM 988 N N . PRO A 1 118 ? 10.617 20.323 -90.261 1.00 54.41 118 PRO A N 1
ATOM 989 C CA . PRO A 1 118 ? 10.939 20.495 -91.668 1.00 54.41 118 PRO A CA 1
ATOM 990 C C . PRO A 1 118 ? 10.941 21.989 -92.008 1.00 54.41 118 PRO A C 1
ATOM 992 O O . PRO A 1 118 ? 9.891 22.582 -92.226 1.00 54.41 118 PRO A O 1
ATOM 995 N N . ASN A 1 119 ? 12.119 22.609 -92.064 1.00 51.34 119 ASN A N 1
ATOM 996 C CA . ASN A 1 119 ? 12.270 23.854 -92.810 1.00 51.34 119 ASN A CA 1
ATOM 997 C C . ASN A 1 119 ? 12.301 23.499 -94.299 1.00 51.34 119 ASN A C 1
ATOM 999 O O . ASN A 1 119 ? 13.137 22.706 -94.741 1.00 51.34 119 ASN A O 1
ATOM 1003 N N . GLU A 1 120 ? 11.378 24.068 -95.069 1.00 55.25 120 GLU A N 1
ATOM 1004 C CA . GLU A 1 120 ? 11.340 23.953 -96.524 1.00 55.25 120 GLU A CA 1
ATOM 1005 C C . GLU A 1 120 ? 12.565 24.645 -97.140 1.00 55.25 120 GLU A C 1
ATOM 1007 O O . GLU A 1 120 ? 12.543 25.818 -97.492 1.00 55.25 120 GLU A O 1
ATOM 1012 N N . SER A 1 121 ? 13.689 23.940 -97.234 1.00 49.41 121 SER A N 1
ATOM 1013 C CA . SER A 1 121 ? 14.759 24.270 -98.181 1.00 49.41 121 SER A CA 1
ATOM 1014 C C . SER A 1 121 ? 15.716 23.094 -98.358 1.00 49.41 121 SER A C 1
ATOM 1016 O O . SER A 1 121 ? 16.596 22.811 -97.556 1.00 49.41 121 SER A O 1
ATOM 1018 N N . SER A 1 122 ? 15.512 22.411 -99.482 1.00 50.84 122 SER A N 1
ATOM 1019 C CA . SER A 1 122 ? 16.530 21.774 -100.321 1.00 50.84 122 SER A CA 1
ATOM 1020 C C . SER A 1 122 ? 17.621 20.889 -99.677 1.00 50.84 122 SER A C 1
ATOM 1022 O O . SER A 1 122 ? 18.677 21.362 -99.276 1.00 50.84 122 SER A O 1
ATOM 1024 N N . LYS A 1 123 ? 17.428 19.581 -99.912 1.00 50.41 123 LYS A N 1
ATOM 1025 C CA . LYS A 1 123 ? 18.375 18.609 -100.513 1.00 50.41 123 LYS A CA 1
ATOM 1026 C C . LYS A 1 123 ? 19.203 17.674 -99.604 1.00 50.41 123 LYS A C 1
ATOM 1028 O O . LYS A 1 123 ? 20.042 18.076 -98.815 1.00 50.41 123 LYS A O 1
ATOM 1033 N N . GLN A 1 124 ? 19.015 16.389 -99.946 1.00 53.25 124 GLN A N 1
ATOM 1034 C CA . GLN A 1 124 ? 19.885 15.209 -99.817 1.00 53.25 124 GLN A CA 1
ATOM 1035 C C . GLN A 1 124 ? 20.043 14.565 -98.429 1.00 53.25 124 GLN A C 1
ATOM 1037 O O . GLN A 1 124 ? 20.986 14.815 -97.686 1.00 53.25 124 GLN A O 1
ATOM 1042 N N . LYS A 1 125 ? 19.158 13.596 -98.151 1.00 49.69 125 LYS A N 1
ATOM 1043 C CA . LYS A 1 125 ? 19.407 12.525 -97.178 1.00 49.69 125 LYS A CA 1
ATOM 1044 C C . LYS A 1 125 ? 20.552 11.655 -97.707 1.00 49.69 125 LYS A C 1
ATOM 1046 O O . LYS A 1 125 ? 20.404 11.026 -98.750 1.00 49.69 125 LYS A O 1
ATOM 1051 N N . GLN A 1 126 ? 21.686 11.633 -97.011 1.00 54.16 126 GLN A N 1
ATOM 1052 C CA . GLN A 1 126 ? 22.682 10.584 -97.206 1.00 54.16 126 GLN A CA 1
ATOM 1053 C C . GLN A 1 126 ? 22.245 9.352 -96.418 1.00 54.16 126 GLN A C 1
ATOM 1055 O O . GLN A 1 126 ? 22.165 9.389 -95.190 1.00 54.16 126 GLN A O 1
ATOM 1060 N N . ASP A 1 127 ? 21.962 8.267 -97.131 1.00 53.16 127 ASP A N 1
ATOM 1061 C CA . ASP A 1 127 ? 21.751 6.957 -96.532 1.00 53.16 127 ASP A CA 1
ATOM 1062 C C . ASP A 1 127 ? 23.000 6.538 -95.748 1.00 53.16 127 ASP A C 1
ATOM 1064 O O . ASP A 1 127 ? 24.129 6.593 -96.247 1.00 53.16 127 ASP A O 1
ATOM 1068 N N . SER A 1 128 ? 22.808 6.107 -94.499 1.00 56.12 128 SER A N 1
ATOM 1069 C CA . SER A 1 128 ? 23.891 5.560 -93.689 1.00 56.12 128 SER A CA 1
ATOM 1070 C C . SER A 1 128 ? 24.463 4.332 -94.399 1.00 56.12 128 SER A C 1
ATOM 1072 O O . SER A 1 128 ? 23.784 3.306 -94.518 1.00 56.12 128 SER A O 1
ATOM 1074 N N . LYS A 1 129 ? 25.711 4.408 -94.862 1.00 60.97 129 LYS A N 1
ATOM 1075 C CA . LYS A 1 129 ? 26.429 3.248 -95.394 1.00 60.97 129 LYS A CA 1
ATOM 1076 C C . LYS A 1 129 ? 26.547 2.211 -94.273 1.00 60.97 129 LYS A C 1
ATOM 1078 O O . LYS A 1 129 ? 27.359 2.369 -93.364 1.00 60.97 129 LYS A O 1
ATOM 1083 N N . LYS A 1 130 ? 25.714 1.165 -94.305 1.00 67.62 130 LYS A N 1
ATOM 1084 C CA . LYS A 1 130 ? 25.886 -0.009 -93.441 1.00 67.62 130 LYS A CA 1
ATOM 1085 C C . LYS A 1 130 ? 27.260 -0.595 -93.750 1.00 67.62 130 LYS A C 1
ATOM 1087 O O . LYS A 1 130 ? 27.579 -0.814 -94.918 1.00 67.62 130 LYS A O 1
ATOM 1092 N N . VAL A 1 131 ? 28.072 -0.797 -92.715 1.00 62.16 131 VAL A N 1
ATOM 1093 C CA . VAL A 1 131 ? 29.426 -1.338 -92.873 1.00 62.16 131 VAL A CA 1
ATOM 1094 C C . VAL A 1 131 ? 29.326 -2.689 -93.606 1.00 62.16 131 VAL A C 1
ATOM 1096 O O . VAL A 1 131 ? 28.472 -3.503 -93.236 1.00 62.16 131 VAL A O 1
ATOM 1099 N N . PRO A 1 132 ? 30.116 -2.924 -94.672 1.00 71.44 132 PRO A N 1
ATOM 1100 C CA . PRO A 1 132 ? 30.029 -4.147 -95.462 1.00 71.44 132 PRO A CA 1
ATOM 1101 C C . PRO A 1 132 ? 30.177 -5.393 -94.586 1.00 71.44 132 PRO A C 1
ATOM 1103 O O . PRO A 1 132 ? 31.061 -5.450 -93.741 1.00 71.44 132 PRO A O 1
ATOM 1106 N N . LYS A 1 133 ? 29.370 -6.436 -94.819 1.00 64.12 133 LYS A N 1
ATOM 1107 C CA . LYS A 1 133 ? 29.452 -7.708 -94.067 1.00 64.12 133 LYS A CA 1
ATOM 1108 C C . LYS A 1 133 ? 30.843 -8.373 -94.126 1.00 64.12 133 LYS A C 1
ATOM 1110 O O . LYS A 1 133 ? 31.125 -9.237 -93.305 1.00 64.12 133 LYS A O 1
ATOM 1115 N N . SER A 1 134 ? 31.724 -7.940 -95.034 1.00 62.50 134 SER A N 1
ATOM 1116 C CA . SER A 1 134 ? 33.133 -8.347 -95.095 1.00 62.50 134 SER A CA 1
ATOM 1117 C C . SER A 1 134 ? 33.979 -7.879 -93.902 1.00 62.50 134 SER A C 1
ATOM 1119 O O . SER A 1 134 ? 35.029 -8.466 -93.658 1.00 62.50 134 SER A O 1
ATOM 1121 N N . THR A 1 135 ? 33.535 -6.894 -93.110 1.00 59.41 135 THR A N 1
ATOM 1122 C CA . THR A 1 135 ? 34.207 -6.534 -91.845 1.00 59.41 135 THR A CA 1
ATOM 1123 C C . THR A 1 135 ? 33.907 -7.513 -90.710 1.00 59.41 135 THR A C 1
ATOM 1125 O O . THR A 1 135 ? 34.635 -7.538 -89.724 1.00 59.41 135 THR A O 1
ATOM 1128 N N . TYR A 1 136 ? 32.877 -8.356 -90.846 1.00 62.81 136 TYR A N 1
ATOM 1129 C CA . TYR A 1 136 ? 32.547 -9.429 -89.901 1.00 62.81 136 TYR A CA 1
ATOM 1130 C C . TYR A 1 136 ? 33.184 -10.758 -90.327 1.00 62.81 136 TYR A C 1
ATOM 1132 O O . TYR A 1 136 ? 32.537 -11.804 -90.332 1.00 62.81 136 TYR A O 1
ATOM 1140 N N . HIS A 1 137 ? 34.461 -10.734 -90.711 1.00 66.88 137 HIS A N 1
ATOM 1141 C CA . HIS A 1 137 ? 35.198 -11.967 -90.967 1.00 66.88 137 HIS A CA 1
ATOM 1142 C C . HIS A 1 137 ? 35.578 -12.611 -89.619 1.00 66.88 137 HIS A C 1
ATOM 1144 O O . HIS A 1 137 ? 36.182 -11.925 -88.790 1.00 66.88 137 HIS A O 1
ATOM 1150 N N . PRO A 1 138 ? 35.311 -13.910 -89.374 1.00 70.81 138 PRO A N 1
ATOM 1151 C CA . PRO A 1 138 ? 35.689 -14.584 -88.121 1.00 70.81 138 PRO A CA 1
ATOM 1152 C C . PRO A 1 138 ? 37.182 -14.449 -87.764 1.00 70.81 138 PRO A C 1
ATOM 1154 O O . PRO A 1 138 ? 37.552 -14.397 -86.593 1.00 70.81 138 PRO A O 1
ATOM 1157 N N . LEU A 1 139 ? 38.036 -14.297 -88.782 1.00 67.75 139 LEU A N 1
ATOM 1158 C CA . LEU A 1 139 ? 39.469 -14.028 -88.642 1.00 67.75 139 LEU A CA 1
ATOM 1159 C C . LEU A 1 139 ? 39.763 -12.681 -87.959 1.00 67.75 139 LEU A C 1
ATOM 1161 O O . LEU A 1 139 ? 40.708 -12.594 -87.181 1.00 67.75 139 LEU A O 1
ATOM 1165 N N . LEU A 1 140 ? 38.941 -11.649 -88.187 1.00 69.69 140 LEU A N 1
ATOM 1166 C CA . LEU A 1 140 ? 39.089 -10.340 -87.542 1.00 69.69 140 LEU A CA 1
ATOM 1167 C C . LEU A 1 140 ? 38.761 -10.422 -86.045 1.00 69.69 140 LEU A C 1
ATOM 1169 O O . LEU A 1 140 ? 39.452 -9.826 -85.224 1.00 69.69 140 LEU A O 1
ATOM 1173 N N . GLY A 1 141 ? 37.748 -11.217 -85.683 1.00 75.94 141 GLY A N 1
ATOM 1174 C CA . GLY A 1 141 ? 37.402 -11.488 -84.286 1.00 75.94 141 GLY A CA 1
ATOM 1175 C C . GLY A 1 141 ? 38.533 -12.193 -83.536 1.00 75.94 141 GLY A C 1
ATOM 1176 O O . GLY A 1 141 ? 38.836 -11.829 -82.403 1.00 75.94 141 GLY A O 1
ATOM 1177 N N . ASN A 1 142 ? 39.214 -13.141 -84.187 1.00 79.75 142 ASN A N 1
ATOM 1178 C CA . ASN A 1 142 ? 40.393 -13.794 -83.615 1.00 79.75 142 ASN A CA 1
ATOM 1179 C C . ASN A 1 142 ? 41.557 -12.808 -83.434 1.00 79.75 142 ASN A C 1
ATOM 1181 O O . ASN A 1 142 ? 42.181 -12.808 -82.380 1.00 79.75 142 ASN A O 1
ATOM 1185 N N . LYS A 1 143 ? 41.786 -11.899 -84.393 1.00 80.94 143 LYS A N 1
ATOM 1186 C CA . LYS A 1 143 ? 42.809 -10.841 -84.278 1.00 80.94 143 LYS A CA 1
ATOM 1187 C C . LYS A 1 143 ? 42.522 -9.852 -83.146 1.00 80.94 143 LYS A C 1
ATOM 1189 O O . LYS A 1 143 ? 43.452 -9.404 -82.482 1.00 80.94 143 LYS A O 1
ATOM 1194 N N . LEU A 1 144 ? 41.252 -9.535 -82.898 1.00 82.69 144 LEU A N 1
ATOM 1195 C CA . LEU A 1 144 ? 40.850 -8.690 -81.770 1.00 82.69 144 LEU A CA 1
ATOM 1196 C C . LEU A 1 144 ? 41.059 -9.398 -80.428 1.00 82.69 144 LEU A C 1
ATOM 1198 O O . LEU A 1 144 ? 41.621 -8.798 -79.517 1.00 82.69 144 LEU A O 1
ATOM 1202 N N . LYS A 1 145 ? 40.698 -10.683 -80.335 1.00 85.81 145 LYS A N 1
ATOM 1203 C CA . 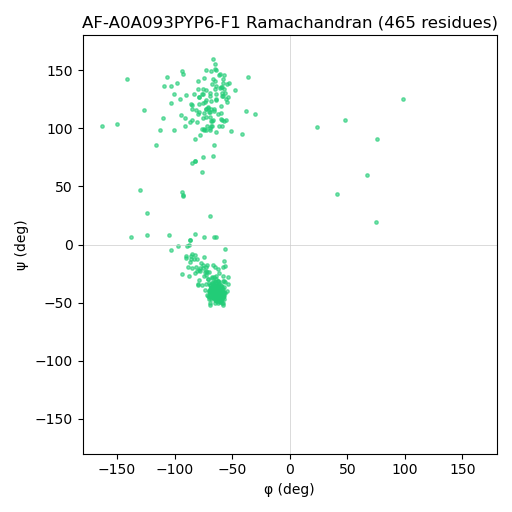LYS A 1 145 ? 40.970 -11.505 -79.145 1.00 85.81 145 LYS A CA 1
ATOM 1204 C C . LYS A 1 145 ? 42.470 -11.645 -78.883 1.00 85.81 145 LYS A C 1
ATOM 1206 O O . LYS A 1 145 ? 42.900 -11.496 -77.747 1.00 85.81 145 LYS A O 1
ATOM 1211 N N . GLU A 1 146 ? 43.273 -11.869 -79.926 1.00 86.69 146 GLU A N 1
ATOM 1212 C CA . GLU A 1 146 ? 44.740 -11.870 -79.842 1.00 86.69 146 GLU A CA 1
ATOM 1213 C C . GLU A 1 146 ? 45.260 -10.517 -79.326 1.00 86.69 146 GLU A C 1
ATOM 1215 O O . GLU A 1 146 ? 46.077 -10.477 -78.409 1.00 86.69 146 GLU A O 1
ATOM 1220 N N . ALA A 1 147 ? 44.756 -9.396 -79.855 1.00 88.44 147 ALA A N 1
ATOM 1221 C CA . ALA A 1 147 ? 45.153 -8.055 -79.425 1.00 88.44 147 ALA A CA 1
ATOM 1222 C C . ALA A 1 147 ? 44.775 -7.747 -77.962 1.00 88.44 147 ALA A C 1
ATOM 1224 O O . ALA A 1 147 ? 45.555 -7.097 -77.256 1.00 88.44 147 ALA A O 1
ATOM 1225 N N . GLU A 1 148 ? 43.617 -8.222 -77.494 1.00 90.56 148 GLU A N 1
ATOM 1226 C CA . GLU A 1 148 ? 43.205 -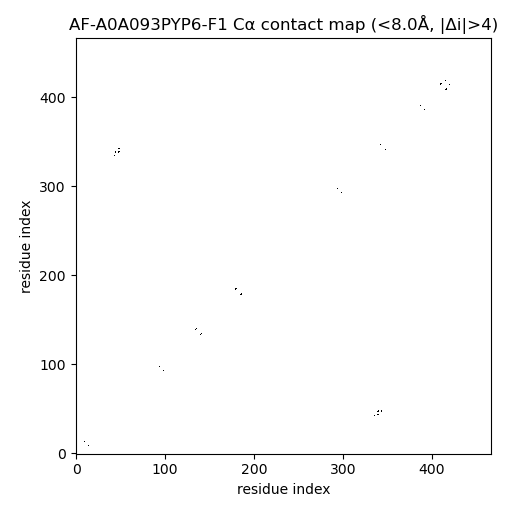8.142 -76.088 1.00 90.56 148 GLU A CA 1
ATOM 1227 C C . GLU A 1 148 ? 44.119 -8.975 -75.188 1.00 90.56 148 GLU A C 1
ATOM 1229 O O . GLU A 1 148 ? 44.609 -8.455 -74.186 1.00 90.56 148 GLU A O 1
ATOM 1234 N N . LEU A 1 149 ? 44.467 -10.195 -75.599 1.00 93.19 149 LEU A N 1
ATOM 1235 C CA . LEU A 1 149 ? 45.428 -11.050 -74.895 1.00 93.19 149 LEU A CA 1
ATOM 1236 C C . LEU A 1 149 ? 46.805 -10.376 -74.780 1.00 93.19 149 LEU A C 1
ATOM 1238 O O . LEU A 1 149 ? 47.370 -10.281 -73.691 1.00 93.19 149 LEU A O 1
ATOM 1242 N N . TYR A 1 150 ? 47.327 -9.798 -75.869 1.00 91.88 150 TYR A N 1
ATOM 1243 C CA . TYR A 1 150 ? 48.578 -9.027 -75.833 1.00 91.88 150 TYR A CA 1
ATOM 1244 C C . TYR A 1 150 ? 48.481 -7.765 -74.968 1.00 91.88 150 TYR A C 1
ATOM 1246 O O . TYR A 1 150 ? 49.484 -7.287 -74.428 1.00 91.88 150 TYR A O 1
ATOM 1254 N N . ARG A 1 151 ? 47.295 -7.164 -74.847 1.00 92.31 151 ARG A N 1
ATOM 1255 C CA . ARG A 1 151 ? 47.060 -6.037 -73.938 1.00 92.31 151 ARG A CA 1
ATOM 1256 C C . ARG A 1 151 ? 47.075 -6.501 -72.481 1.00 92.31 151 ARG A C 1
ATOM 1258 O O . ARG A 1 151 ? 47.727 -5.846 -71.673 1.00 92.31 151 ARG A O 1
ATOM 1265 N N . GLU A 1 152 ? 46.433 -7.618 -72.157 1.00 93.75 152 GLU A N 1
ATOM 1266 C CA . GLU A 1 152 ? 46.451 -8.210 -70.814 1.00 93.75 152 GLU A CA 1
ATOM 1267 C C . GLU A 1 152 ? 47.863 -8.603 -70.385 1.00 93.75 152 GLU A C 1
ATOM 1269 O O . GLU A 1 152 ? 48.300 -8.219 -69.300 1.00 93.75 152 GLU A O 1
ATOM 1274 N N . ILE A 1 153 ? 48.619 -9.261 -71.269 1.00 93.81 153 ILE A N 1
ATOM 1275 C CA . ILE A 1 153 ? 50.019 -9.624 -71.021 1.00 93.81 153 ILE A CA 1
ATOM 1276 C C . ILE A 1 153 ? 50.856 -8.371 -70.732 1.00 93.81 153 ILE A C 1
ATOM 1278 O O . ILE A 1 153 ? 51.614 -8.348 -69.765 1.00 93.81 153 ILE A O 1
ATOM 1282 N N . ARG A 1 154 ? 50.683 -7.290 -71.506 1.00 94.44 154 ARG A N 1
ATOM 1283 C CA . ARG A 1 154 ? 51.386 -6.016 -71.261 1.00 94.44 154 ARG A CA 1
ATOM 1284 C C . ARG A 1 154 ? 51.017 -5.377 -69.924 1.00 94.44 154 ARG A C 1
ATOM 1286 O O . ARG A 1 154 ? 51.886 -4.808 -69.269 1.00 94.44 154 ARG A O 1
ATOM 1293 N N . ILE A 1 155 ? 49.753 -5.464 -69.512 1.00 91.12 155 ILE A N 1
ATOM 1294 C CA . ILE A 1 155 ? 49.300 -4.953 -68.211 1.00 91.12 155 ILE A CA 1
ATOM 1295 C C . ILE A 1 155 ? 49.924 -5.769 -67.075 1.00 91.12 155 ILE A C 1
ATOM 1297 O O . ILE A 1 155 ? 50.436 -5.183 -66.123 1.00 91.12 155 ILE A O 1
ATOM 1301 N N . GLN A 1 156 ? 49.932 -7.099 -67.185 1.00 92.88 156 GLN A N 1
ATOM 1302 C CA . GLN A 1 156 ? 50.537 -7.983 -66.186 1.00 92.88 156 GLN A CA 1
ATOM 1303 C C . GLN A 1 156 ? 52.054 -7.782 -66.081 1.00 92.88 156 GLN A C 1
ATOM 1305 O O . GLN A 1 156 ? 52.579 -7.704 -64.974 1.00 92.88 156 GLN A O 1
ATOM 1310 N N . MET A 1 157 ? 52.742 -7.645 -67.217 1.00 91.56 157 MET A N 1
ATOM 1311 C CA . MET A 1 157 ? 54.170 -7.314 -67.294 1.00 91.56 157 MET A CA 1
ATOM 1312 C C . MET A 1 157 ? 54.469 -5.989 -66.595 1.00 91.56 157 MET A C 1
ATOM 1314 O O . MET A 1 157 ? 55.266 -5.955 -65.666 1.00 91.56 157 MET A O 1
ATOM 1318 N N . ARG A 1 158 ? 53.732 -4.924 -66.944 1.00 92.69 158 ARG A N 1
ATOM 1319 C CA . ARG A 1 158 ? 53.859 -3.620 -66.280 1.00 92.69 158 ARG A CA 1
ATOM 1320 C C . ARG A 1 158 ? 53.627 -3.723 -64.769 1.00 92.69 158 ARG A C 1
ATOM 1322 O O . ARG A 1 158 ? 54.312 -3.050 -64.008 1.00 92.69 158 ARG A O 1
ATOM 1329 N N . ALA A 1 159 ? 52.648 -4.516 -64.333 1.00 89.12 159 ALA A N 1
ATOM 1330 C CA . ALA A 1 159 ? 52.345 -4.691 -62.915 1.00 89.12 159 ALA A CA 1
ATOM 1331 C C . ALA A 1 159 ? 53.469 -5.423 -62.162 1.00 89.12 159 ALA A C 1
ATOM 1333 O O . ALA A 1 159 ? 53.798 -5.026 -61.046 1.00 89.12 159 ALA A O 1
ATOM 1334 N N . LYS A 1 160 ? 54.074 -6.452 -62.770 1.00 89.12 160 LYS A N 1
ATOM 1335 C CA . LYS A 1 160 ? 55.245 -7.143 -62.211 1.00 89.12 160 LYS A CA 1
ATOM 1336 C C . LYS A 1 160 ? 56.456 -6.221 -62.120 1.00 89.12 160 LYS A C 1
ATOM 1338 O O . LYS A 1 160 ? 57.018 -6.114 -61.038 1.00 89.12 160 LYS A O 1
ATOM 1343 N N . ASP A 1 161 ? 56.777 -5.495 -63.189 1.00 87.88 161 ASP A N 1
ATOM 1344 C CA . ASP A 1 161 ? 57.907 -4.556 -63.202 1.00 87.88 161 ASP A CA 1
ATOM 1345 C C . ASP A 1 161 ? 57.739 -3.457 -62.142 1.00 87.88 161 ASP A C 1
ATOM 1347 O O . ASP A 1 161 ? 58.693 -3.085 -61.463 1.00 87.88 161 ASP A O 1
ATOM 1351 N N . LEU A 1 162 ? 56.514 -2.950 -61.945 1.00 85.44 162 LEU A N 1
ATOM 1352 C CA . LEU A 1 162 ? 56.200 -1.996 -60.873 1.00 85.44 162 LEU A CA 1
ATOM 1353 C C . LEU A 1 162 ? 56.400 -2.597 -59.478 1.00 85.44 162 LEU A C 1
ATOM 1355 O O . LEU A 1 162 ? 56.934 -1.924 -58.603 1.00 85.44 162 LEU A O 1
ATOM 1359 N N . LEU A 1 163 ? 55.985 -3.849 -59.260 1.00 79.69 163 LEU A N 1
ATOM 1360 C CA . LEU A 1 163 ? 56.196 -4.539 -57.986 1.00 79.69 163 LEU A CA 1
ATOM 1361 C C . LEU A 1 163 ? 57.686 -4.768 -57.716 1.00 79.69 163 LEU A C 1
ATOM 1363 O O . LEU A 1 163 ? 58.148 -4.481 -56.615 1.00 79.69 163 LEU A O 1
ATOM 1367 N N . GLU A 1 164 ? 58.434 -5.217 -58.719 1.00 78.25 164 GLU A N 1
ATOM 1368 C CA . GLU A 1 164 ? 59.865 -5.507 -58.618 1.00 78.25 164 GLU A CA 1
ATOM 1369 C C . GLU A 1 164 ? 60.701 -4.228 -58.440 1.00 78.25 164 GLU A C 1
ATOM 1371 O O . GLU A 1 164 ? 61.565 -4.169 -57.569 1.00 78.25 164 GLU A O 1
ATOM 1376 N N . SER A 1 165 ? 60.371 -3.151 -59.160 1.00 75.75 165 SER A N 1
ATOM 1377 C CA . SER A 1 165 ? 61.002 -1.832 -58.979 1.00 75.75 165 SER A CA 1
ATOM 1378 C C . SER A 1 165 ? 60.595 -1.117 -57.683 1.00 75.75 165 SER A C 1
ATOM 1380 O O . SER A 1 165 ? 61.292 -0.202 -57.248 1.00 75.75 165 SER A O 1
ATOM 1382 N N . SER A 1 166 ? 59.500 -1.535 -57.036 1.00 70.06 166 SER A N 1
ATOM 1383 C CA . SER A 1 166 ? 59.061 -1.013 -55.731 1.00 70.06 166 SER A CA 1
ATOM 1384 C C . SER A 1 166 ? 59.691 -1.719 -54.521 1.00 70.06 166 SER A C 1
ATOM 1386 O O . SER A 1 166 ? 59.357 -1.398 -53.377 1.00 70.06 166 SER A O 1
ATOM 1388 N N . VAL A 1 167 ? 60.610 -2.666 -54.739 1.00 64.06 167 VAL A N 1
ATOM 1389 C CA . VAL A 1 167 ? 61.329 -3.349 -53.657 1.00 64.06 167 VAL A CA 1
ATOM 1390 C C . VAL A 1 167 ? 62.325 -2.381 -53.006 1.00 64.06 167 VAL A C 1
ATOM 1392 O O . VAL A 1 167 ? 63.248 -1.878 -53.642 1.00 64.06 167 VAL A O 1
ATOM 1395 N N . ALA A 1 168 ? 62.134 -2.103 -51.713 1.00 61.53 168 ALA A N 1
ATOM 1396 C CA . ALA A 1 168 ? 63.074 -1.310 -50.923 1.00 61.53 168 ALA A CA 1
ATOM 1397 C C . ALA A 1 168 ? 64.435 -2.037 -50.792 1.00 61.53 168 ALA A C 1
ATOM 1399 O O . ALA A 1 168 ? 64.448 -3.267 -50.811 1.00 61.53 168 ALA A O 1
ATOM 1400 N N . PRO A 1 169 ? 65.569 -1.339 -50.563 1.00 60.34 169 PRO A N 1
ATOM 1401 C CA . PRO A 1 169 ? 66.922 -1.926 -50.502 1.00 60.34 169 PRO A CA 1
ATOM 1402 C C . PRO A 1 169 ? 67.195 -2.821 -49.278 1.00 60.34 169 PRO A C 1
ATOM 1404 O O . PRO A 1 169 ? 68.332 -2.939 -48.827 1.00 60.34 169 PRO A O 1
ATOM 1407 N N . ILE A 1 170 ? 66.160 -3.403 -48.680 1.00 57.94 170 ILE A N 1
ATOM 1408 C CA . ILE A 1 170 ? 66.278 -4.317 -47.554 1.00 57.94 170 ILE A CA 1
ATOM 1409 C C . ILE A 1 170 ? 65.916 -5.702 -48.074 1.00 57.94 170 ILE A C 1
ATOM 1411 O O . ILE A 1 170 ? 64.757 -5.993 -48.369 1.00 57.94 170 ILE A O 1
ATOM 1415 N N . ASP A 1 171 ? 66.937 -6.546 -48.178 1.00 54.59 171 ASP A N 1
ATOM 1416 C CA . ASP A 1 171 ? 66.829 -7.940 -48.579 1.00 54.59 171 ASP A CA 1
ATOM 1417 C C . ASP A 1 171 ? 65.903 -8.709 -47.617 1.00 54.59 171 ASP A C 1
ATOM 1419 O O . ASP A 1 171 ? 66.229 -8.977 -46.456 1.00 54.59 171 ASP A O 1
ATOM 1423 N N . THR A 1 172 ? 64.699 -9.035 -48.088 1.00 58.53 172 THR A N 1
ATOM 1424 C CA . THR A 1 172 ? 63.701 -9.781 -47.307 1.00 58.53 172 THR A CA 1
ATOM 1425 C C . THR A 1 172 ? 63.935 -11.292 -47.345 1.00 58.53 172 THR A C 1
ATOM 1427 O O . THR A 1 172 ? 63.322 -12.010 -46.553 1.00 58.53 172 THR A O 1
ATOM 1430 N N . SER A 1 173 ? 64.857 -11.786 -48.183 1.00 57.81 173 SER A N 1
ATOM 1431 C CA . SER A 1 173 ? 65.157 -13.221 -48.294 1.00 57.81 173 SER A CA 1
ATOM 1432 C C . SER A 1 173 ? 65.896 -13.770 -47.064 1.00 57.81 173 SER A C 1
ATOM 1434 O O . SER A 1 173 ? 65.653 -14.902 -46.645 1.00 57.81 173 SER A O 1
ATOM 1436 N N . ASN A 1 174 ? 66.685 -12.924 -46.393 1.00 52.47 174 ASN A N 1
ATOM 1437 C CA . ASN A 1 174 ? 67.426 -13.263 -45.173 1.00 52.47 174 ASN A CA 1
ATOM 1438 C C . ASN A 1 174 ? 66.645 -13.021 -43.865 1.00 52.47 174 ASN A C 1
ATOM 1440 O O . ASN A 1 174 ? 67.114 -13.348 -42.776 1.00 52.47 174 ASN A O 1
ATOM 1444 N N . CYS A 1 175 ? 65.407 -12.522 -43.940 1.00 50.22 175 CYS A N 1
ATOM 1445 C CA . CYS A 1 175 ? 64.517 -12.381 -42.785 1.00 50.22 175 CYS A CA 1
ATOM 1446 C C . CYS A 1 175 ? 63.599 -13.597 -42.597 1.00 50.22 175 CYS A C 1
ATOM 1448 O O . CYS A 1 175 ? 62.436 -13.456 -42.213 1.00 50.22 175 CYS A O 1
ATOM 1450 N N . ARG A 1 176 ? 64.119 -14.819 -42.758 1.00 53.38 176 ARG A N 1
ATOM 1451 C CA . ARG A 1 176 ? 63.464 -16.012 -42.204 1.00 53.38 176 ARG A CA 1
ATOM 1452 C C . ARG A 1 176 ? 63.725 -16.072 -40.697 1.00 53.38 176 ARG A C 1
ATOM 1454 O O . ARG A 1 176 ? 64.369 -16.980 -40.187 1.00 53.38 176 ARG A O 1
ATOM 1461 N N . ARG A 1 177 ? 63.242 -15.061 -39.964 1.00 52.38 177 ARG A N 1
ATOM 1462 C CA . ARG A 1 177 ? 63.175 -15.134 -38.504 1.00 52.38 177 ARG A CA 1
ATOM 1463 C C . ARG A 1 177 ? 62.232 -16.279 -38.163 1.00 52.38 177 ARG A C 1
ATOM 1465 O O . ARG A 1 177 ? 61.039 -16.186 -38.445 1.00 52.38 177 ARG A O 1
ATOM 1472 N N . GLU A 1 178 ? 62.795 -17.341 -37.590 1.00 52.19 178 GLU A N 1
ATOM 1473 C CA . GLU A 1 178 ? 62.096 -18.439 -36.917 1.00 52.19 178 GLU A CA 1
ATOM 1474 C C . GLU A 1 178 ? 60.785 -17.918 -36.287 1.00 52.19 178 GLU A C 1
ATOM 1476 O O . GLU A 1 178 ? 60.845 -17.096 -35.357 1.00 52.19 178 GLU A O 1
ATOM 1481 N N . PRO A 1 179 ? 59.598 -18.326 -36.791 1.00 56.41 179 PRO A N 1
ATOM 1482 C CA . PRO A 1 179 ? 58.296 -17.815 -36.340 1.00 56.41 179 PRO A CA 1
ATOM 1483 C C . PRO A 1 179 ? 58.063 -17.970 -34.826 1.00 56.41 179 PRO A C 1
ATOM 1485 O O . PRO A 1 179 ? 57.210 -17.298 -34.238 1.00 56.41 179 PRO A O 1
ATOM 1488 N N . GLN A 1 180 ? 58.840 -18.848 -34.191 1.00 54.16 180 GLN A N 1
ATOM 1489 C CA . GLN A 1 180 ? 58.786 -19.196 -32.775 1.00 54.16 180 GLN A CA 1
ATOM 1490 C C . GLN A 1 180 ? 59.493 -18.184 -31.851 1.00 54.16 180 GLN A C 1
ATOM 1492 O O . GLN A 1 180 ? 59.309 -18.214 -30.634 1.00 54.16 180 GLN A O 1
ATOM 1497 N N . SER A 1 181 ? 60.292 -17.261 -32.398 1.00 56.03 181 SER A N 1
ATOM 1498 C CA . SER A 1 181 ? 61.095 -16.315 -31.601 1.00 56.03 181 SER A CA 1
ATOM 1499 C C . SER A 1 181 ? 60.331 -15.068 -31.135 1.00 56.03 181 SER A C 1
ATOM 1501 O O . SER A 1 181 ? 60.804 -14.343 -30.259 1.00 56.03 181 SER A O 1
ATOM 1503 N N . ARG A 1 182 ? 59.130 -14.805 -31.669 1.00 65.00 182 ARG A N 1
ATOM 1504 C CA . ARG A 1 182 ? 58.316 -13.654 -31.254 1.00 65.00 182 ARG A CA 1
ATOM 1505 C C . ARG A 1 182 ? 57.606 -13.949 -29.934 1.00 65.00 182 ARG A C 1
ATOM 1507 O O . ARG A 1 182 ? 56.760 -14.827 -29.848 1.00 65.00 182 ARG A O 1
ATOM 1514 N N . THR A 1 183 ? 57.853 -13.141 -28.910 1.00 65.69 183 THR A N 1
ATOM 1515 C CA . THR A 1 183 ? 57.186 -13.255 -27.598 1.00 65.69 183 THR A CA 1
ATOM 1516 C C . THR A 1 183 ? 55.657 -13.249 -27.720 1.00 65.69 183 THR A C 1
ATOM 1518 O O . THR A 1 183 ? 54.978 -13.991 -27.023 1.00 65.69 183 THR A O 1
ATOM 1521 N N . ALA A 1 184 ? 55.114 -12.510 -28.694 1.00 68.44 184 ALA A N 1
ATOM 1522 C CA . ALA A 1 184 ? 53.685 -12.494 -29.002 1.00 68.44 184 ALA A CA 1
ATOM 1523 C C . ALA A 1 184 ? 53.135 -13.841 -29.520 1.00 68.44 184 ALA A C 1
ATOM 1525 O O . ALA A 1 184 ? 51.979 -14.164 -29.247 1.00 68.44 184 ALA A O 1
ATOM 1526 N N . THR A 1 185 ? 53.925 -14.641 -30.252 1.00 67.25 185 THR A N 1
ATOM 1527 C CA . THR A 1 185 ? 53.496 -15.978 -30.703 1.00 67.25 185 THR A CA 1
ATOM 1528 C C . THR A 1 185 ? 53.546 -16.985 -29.557 1.00 67.25 185 THR A C 1
ATOM 1530 O O . THR A 1 185 ? 52.620 -17.787 -29.446 1.00 67.25 185 THR A O 1
ATOM 1533 N N . LYS A 1 186 ? 54.516 -16.857 -28.638 1.00 68.69 186 LYS A N 1
ATOM 1534 C CA . LYS A 1 186 ? 54.584 -17.646 -27.393 1.00 68.69 186 LYS A CA 1
ATOM 1535 C C . LYS A 1 186 ? 53.384 -17.392 -26.481 1.00 68.69 186 LYS A C 1
ATOM 1537 O O . LYS A 1 186 ? 52.681 -18.330 -26.131 1.00 68.69 186 LYS A O 1
ATOM 1542 N N . THR A 1 187 ? 53.058 -16.129 -26.193 1.00 73.06 187 THR A N 1
ATOM 1543 C CA . THR A 1 187 ? 51.880 -15.793 -25.372 1.00 73.06 187 THR A CA 1
ATOM 1544 C C . THR A 1 187 ? 50.579 -16.247 -26.034 1.00 73.06 187 THR A C 1
ATOM 1546 O O . THR A 1 187 ? 49.653 -16.681 -25.354 1.00 73.06 187 THR A O 1
ATOM 1549 N N . LYS A 1 188 ? 50.497 -16.184 -27.370 1.00 73.12 188 LYS A N 1
ATOM 1550 C CA . LYS A 1 188 ? 49.344 -16.690 -28.122 1.00 73.12 188 LYS A CA 1
ATOM 1551 C C . LYS A 1 188 ? 49.238 -18.216 -28.041 1.00 73.12 188 LYS A C 1
ATOM 1553 O O . LYS A 1 188 ? 48.128 -18.709 -27.891 1.00 73.12 188 LYS A O 1
ATOM 1558 N N . GLN A 1 189 ? 50.346 -18.953 -28.116 1.00 73.81 189 GLN A N 1
ATOM 1559 C CA . GLN A 1 189 ? 50.356 -20.407 -27.924 1.00 73.81 189 GLN A CA 1
ATOM 1560 C C . GLN A 1 189 ? 50.046 -20.808 -26.480 1.00 73.81 189 GLN A C 1
ATOM 1562 O O . GLN A 1 189 ? 49.286 -21.739 -26.281 1.00 73.81 189 GLN A O 1
ATOM 1567 N N . GLU A 1 190 ? 50.528 -20.095 -25.466 1.00 73.88 190 GLU A N 1
ATOM 1568 C CA . GLU A 1 190 ? 50.157 -20.386 -24.073 1.00 73.88 190 GLU A CA 1
ATOM 1569 C C . GLU A 1 190 ? 48.675 -20.093 -23.804 1.00 73.88 190 GLU A C 1
ATOM 1571 O O . GLU A 1 190 ? 47.977 -20.877 -23.166 1.00 73.88 190 GLU A O 1
ATOM 1576 N N . ARG A 1 191 ? 48.164 -18.966 -24.316 1.00 75.44 191 ARG A N 1
ATOM 1577 C CA . ARG A 1 191 ? 46.777 -18.533 -24.088 1.00 75.44 191 ARG A CA 1
ATOM 1578 C C . ARG A 1 191 ? 45.759 -19.259 -24.958 1.00 75.44 191 ARG A C 1
ATOM 1580 O O . ARG A 1 191 ? 44.621 -19.362 -24.531 1.00 75.44 191 ARG A O 1
ATOM 1587 N N . LEU A 1 192 ? 46.119 -19.685 -26.170 1.00 73.88 192 LEU A N 1
ATOM 1588 C CA . LEU A 1 192 ? 45.212 -20.293 -27.158 1.00 73.88 192 LEU A CA 1
ATOM 1589 C C . LEU A 1 192 ? 45.674 -21.683 -27.622 1.00 73.88 192 LEU A C 1
ATOM 1591 O O . LEU A 1 192 ? 45.094 -22.228 -28.557 1.00 73.88 192 LEU A O 1
ATOM 1595 N N . GLY A 1 193 ? 46.703 -22.265 -27.004 1.00 69.81 193 GLY A N 1
ATOM 1596 C CA . GLY A 1 193 ? 47.229 -23.592 -27.349 1.00 69.81 193 GLY A CA 1
ATOM 1597 C C . GLY A 1 193 ? 46.176 -24.679 -27.202 1.00 69.81 193 GLY A C 1
ATOM 1598 O O . GLY A 1 193 ? 46.064 -25.537 -28.070 1.00 69.81 193 GLY A O 1
ATOM 1599 N N . PHE A 1 194 ? 45.288 -24.529 -26.214 1.00 66.06 194 PHE A N 1
ATOM 1600 C CA . PHE A 1 194 ? 44.140 -25.414 -26.044 1.00 66.06 194 PHE A CA 1
ATOM 1601 C C . PHE A 1 194 ? 43.219 -25.455 -27.274 1.00 66.06 194 PHE A C 1
ATOM 1603 O O . PHE A 1 194 ? 42.577 -26.468 -27.478 1.00 66.06 194 PHE A O 1
ATOM 1610 N N . LEU A 1 195 ? 43.154 -24.403 -28.111 1.00 66.38 195 LEU A N 1
ATOM 1611 C CA . LEU A 1 195 ? 42.363 -24.387 -29.356 1.00 66.38 195 LEU A CA 1
ATOM 1612 C C . LEU A 1 195 ? 43.037 -25.132 -30.518 1.00 66.38 195 LEU A C 1
ATOM 1614 O O . LEU A 1 195 ? 42.358 -25.485 -31.483 1.00 66.38 195 LEU A O 1
ATOM 1618 N N . GLN A 1 196 ? 44.360 -25.316 -30.471 1.00 64.88 196 GLN A N 1
ATOM 1619 C CA . GLN A 1 196 ? 45.120 -26.015 -31.516 1.00 64.88 196 GLN A CA 1
ATOM 1620 C C . GLN A 1 196 ? 45.067 -27.535 -31.342 1.00 64.88 196 GLN A C 1
ATOM 1622 O O . GLN A 1 196 ? 45.163 -28.262 -32.338 1.00 64.88 196 GLN A O 1
ATOM 1627 N N . ASP A 1 197 ? 44.827 -28.001 -30.117 1.00 66.31 197 ASP A N 1
ATOM 1628 C CA . ASP A 1 197 ? 44.585 -29.404 -29.810 1.00 66.31 197 ASP A CA 1
ATOM 1629 C C . ASP A 1 197 ? 43.239 -29.837 -30.406 1.00 66.31 197 ASP A C 1
ATOM 1631 O O . ASP A 1 197 ? 42.157 -29.568 -29.891 1.00 66.31 197 ASP A O 1
ATOM 1635 N N . LYS A 1 198 ? 43.290 -30.550 -31.535 1.00 63.19 198 LYS A N 1
ATOM 1636 C CA . LYS A 1 198 ? 42.116 -31.118 -32.231 1.00 63.19 198 LYS A CA 1
ATOM 1637 C C . LYS A 1 198 ? 41.389 -32.217 -31.437 1.00 63.19 198 LYS A C 1
ATOM 1639 O O . LYS A 1 198 ? 40.458 -32.834 -31.956 1.00 63.19 198 LYS A O 1
ATOM 1644 N N . SER A 1 199 ? 41.782 -32.456 -30.190 1.00 68.06 199 SER A N 1
ATOM 1645 C CA . SER A 1 199 ? 41.217 -33.431 -29.258 1.00 68.06 199 SER A CA 1
ATOM 1646 C C . SER A 1 199 ? 40.124 -32.831 -28.366 1.00 68.06 199 SER A C 1
ATOM 1648 O O . SER A 1 199 ? 40.069 -33.101 -27.168 1.00 68.06 199 SER A O 1
ATOM 1650 N N . PHE A 1 200 ? 39.227 -32.022 -28.929 1.00 68.69 200 PHE A N 1
ATOM 1651 C CA . PHE A 1 200 ? 37.996 -31.661 -28.232 1.00 68.69 200 PHE A CA 1
ATOM 1652 C C . PHE A 1 200 ? 36.992 -32.811 -28.341 1.00 68.69 200 PHE A C 1
ATOM 1654 O O . PHE A 1 200 ? 36.665 -33.265 -29.439 1.00 68.69 200 PHE A O 1
ATOM 1661 N N . SER A 1 201 ? 36.470 -33.268 -27.200 1.00 76.62 201 SER A N 1
ATOM 1662 C CA . SER A 1 201 ? 35.383 -34.259 -27.146 1.00 76.62 201 SER A CA 1
ATOM 1663 C C . SER A 1 201 ? 34.098 -33.749 -27.808 1.00 76.62 201 SER A C 1
ATOM 1665 O O . SER A 1 201 ? 33.283 -34.532 -28.291 1.00 76.62 201 SER A O 1
ATOM 1667 N N . PHE A 1 202 ? 33.932 -32.428 -27.873 1.00 74.12 202 PHE A N 1
ATOM 1668 C CA . PHE A 1 202 ? 32.787 -31.770 -28.475 1.00 74.12 202 PHE A CA 1
ATOM 1669 C C . PHE A 1 202 ? 33.061 -31.395 -29.938 1.00 74.12 202 PHE A C 1
ATOM 1671 O O . PHE A 1 202 ? 33.848 -30.494 -30.226 1.00 74.12 202 PHE A O 1
ATOM 1678 N N . LYS A 1 203 ? 32.368 -32.064 -30.865 1.00 76.50 203 LYS A N 1
ATOM 1679 C CA . LYS A 1 203 ? 32.331 -31.715 -32.292 1.00 76.50 203 LYS A CA 1
ATOM 1680 C C . LYS A 1 203 ? 30.916 -31.241 -32.635 1.00 76.50 203 LYS A C 1
ATOM 1682 O O . LYS A 1 203 ? 30.037 -32.090 -32.802 1.00 76.50 203 LYS A O 1
ATOM 1687 N N . PRO A 1 204 ? 30.649 -29.922 -32.697 1.00 77.19 204 PRO A N 1
ATOM 1688 C CA . PRO A 1 204 ? 29.322 -29.445 -33.054 1.00 77.19 204 PRO A CA 1
ATOM 1689 C C . PRO A 1 204 ? 28.998 -29.874 -34.486 1.00 77.19 204 PRO A C 1
ATOM 1691 O O . PRO A 1 204 ? 29.832 -29.780 -35.388 1.00 77.19 204 PRO A O 1
ATOM 1694 N N . ARG A 1 205 ? 27.772 -30.349 -34.698 1.00 79.94 205 ARG A N 1
ATOM 1695 C CA . ARG A 1 205 ? 27.265 -30.688 -36.027 1.00 79.94 205 ARG A CA 1
ATOM 1696 C C . ARG A 1 205 ? 26.957 -29.374 -36.752 1.00 79.94 205 ARG A C 1
ATOM 1698 O O . ARG A 1 205 ? 25.943 -28.742 -36.479 1.00 79.94 205 ARG A O 1
ATOM 1705 N N . ILE A 1 206 ? 27.878 -28.918 -37.599 1.00 79.00 206 ILE A N 1
ATOM 1706 C CA . ILE A 1 206 ? 27.698 -27.700 -38.399 1.00 79.00 206 ILE A CA 1
ATOM 1707 C C . ILE A 1 206 ? 26.807 -28.067 -39.585 1.00 79.00 206 ILE A C 1
ATOM 17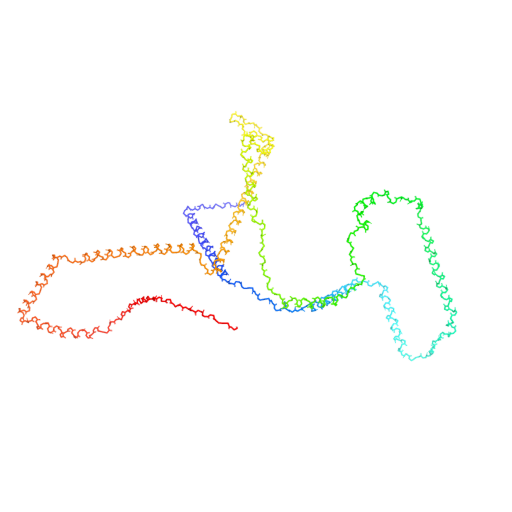09 O O . ILE A 1 206 ? 27.211 -28.864 -40.429 1.00 79.00 206 ILE A O 1
ATOM 1713 N N . ASN A 1 207 ? 25.596 -27.513 -39.638 1.00 77.31 207 ASN A N 1
ATOM 1714 C CA . ASN A 1 207 ? 24.712 -27.680 -40.789 1.00 77.31 207 ASN A CA 1
ATOM 1715 C C . ASN A 1 207 ? 25.263 -26.832 -41.956 1.00 77.31 207 ASN A C 1
ATOM 1717 O O . ASN A 1 207 ? 25.344 -25.613 -41.805 1.00 77.31 207 ASN A O 1
ATOM 1721 N N . PRO A 1 208 ? 25.673 -27.436 -43.091 1.00 77.50 208 PRO A N 1
ATOM 1722 C CA . PRO A 1 208 ? 26.285 -26.705 -44.208 1.00 77.50 208 PRO A CA 1
ATOM 1723 C C . PRO A 1 208 ? 25.255 -25.962 -45.072 1.00 77.50 208 PRO A C 1
ATOM 1725 O O . PRO A 1 208 ? 25.605 -25.037 -45.798 1.00 77.50 208 PRO A O 1
ATOM 1728 N N . THR A 1 209 ? 23.989 -26.366 -44.998 1.00 83.62 209 THR A N 1
ATOM 1729 C CA . THR A 1 209 ? 22.875 -25.778 -45.740 1.00 83.62 209 THR A CA 1
ATOM 1730 C C . THR A 1 209 ? 22.093 -24.838 -44.838 1.00 83.62 209 THR A C 1
ATOM 1732 O O . THR A 1 209 ? 21.709 -25.223 -43.731 1.00 83.62 209 THR A O 1
ATOM 1735 N N . ILE A 1 210 ? 21.849 -23.619 -45.320 1.00 81.00 210 ILE A N 1
ATOM 1736 C CA . ILE A 1 210 ? 21.005 -22.633 -44.642 1.00 81.00 210 ILE A CA 1
ATOM 1737 C C . ILE A 1 210 ? 19.573 -23.189 -44.627 1.00 81.00 210 ILE A C 1
ATOM 1739 O O . ILE A 1 210 ? 19.023 -23.411 -45.706 1.00 81.00 210 ILE A O 1
ATOM 1743 N N . PRO A 1 211 ? 18.985 -23.471 -43.451 1.00 85.06 211 PRO A N 1
ATOM 1744 C CA . PRO A 1 211 ? 17.613 -23.955 -43.377 1.00 85.06 211 PRO A CA 1
ATOM 1745 C C . PRO A 1 211 ? 16.627 -22.902 -43.885 1.00 85.06 211 PRO A C 1
ATOM 1747 O O . PRO A 1 211 ? 16.869 -21.705 -43.723 1.00 85.06 211 PRO A O 1
ATOM 1750 N N . ASP A 1 212 ? 15.503 -23.347 -44.444 1.00 87.12 212 ASP A N 1
ATOM 1751 C CA . ASP A 1 212 ? 14.411 -22.443 -44.790 1.00 87.12 212 ASP A CA 1
ATOM 1752 C C . ASP A 1 212 ? 13.765 -21.896 -43.506 1.00 87.12 212 ASP A C 1
ATOM 1754 O O . ASP A 1 212 ? 13.084 -22.602 -42.757 1.00 87.12 212 ASP A O 1
ATOM 1758 N N . PHE A 1 213 ? 14.040 -20.626 -43.215 1.00 85.94 213 PHE A N 1
ATOM 1759 C CA . PHE A 1 213 ? 13.568 -19.965 -42.005 1.00 85.94 213 PHE A CA 1
ATOM 1760 C C . PHE A 1 213 ? 12.072 -19.641 -42.048 1.00 85.94 213 PHE A C 1
ATOM 1762 O O . PHE A 1 213 ? 11.472 -19.535 -40.980 1.00 85.94 213 PHE A O 1
ATOM 1769 N N . GLU A 1 214 ? 11.469 -19.512 -43.234 1.00 86.75 214 GLU A N 1
ATOM 1770 C CA . GLU A 1 214 ? 10.024 -19.303 -43.394 1.00 86.75 214 GLU A CA 1
ATOM 1771 C C . GLU A 1 214 ? 9.274 -20.572 -42.988 1.00 86.75 214 GLU A C 1
ATOM 1773 O O . GLU A 1 214 ? 8.418 -20.541 -42.103 1.00 86.75 214 GLU A O 1
ATOM 1778 N N . GLU A 1 215 ? 9.656 -21.723 -43.545 1.00 90.44 215 GLU A N 1
ATOM 1779 C CA . GLU A 1 215 ? 9.027 -23.002 -43.200 1.00 90.44 215 GLU A CA 1
ATOM 1780 C C . GLU A 1 215 ? 9.215 -23.358 -41.722 1.00 90.44 215 GLU A C 1
ATOM 1782 O O . GLU A 1 215 ? 8.267 -23.788 -41.058 1.00 90.44 215 GLU A O 1
ATOM 1787 N N . LEU A 1 216 ? 10.413 -23.126 -41.172 1.00 89.88 216 LEU A N 1
ATOM 1788 C CA . LEU A 1 216 ? 10.682 -23.330 -39.748 1.00 89.88 216 LEU A CA 1
ATOM 1789 C C . LEU A 1 216 ? 9.855 -22.394 -38.862 1.00 89.88 216 LEU A C 1
ATOM 1791 O O . LEU A 1 216 ? 9.378 -22.820 -37.809 1.00 89.88 216 LEU A O 1
ATOM 1795 N N . TYR A 1 217 ? 9.663 -21.141 -39.277 1.00 87.69 217 TYR A N 1
ATOM 1796 C CA . TYR A 1 217 ? 8.818 -20.186 -38.568 1.00 87.69 217 TYR A CA 1
ATOM 1797 C C . TYR A 1 217 ? 7.357 -20.642 -38.557 1.00 87.69 217 TYR A C 1
ATOM 1799 O O . TYR A 1 217 ? 6.737 -20.685 -37.492 1.00 87.69 217 TYR A O 1
ATOM 1807 N N . TRP A 1 218 ? 6.825 -21.071 -39.703 1.00 91.00 218 TRP A N 1
ATOM 1808 C CA . TRP A 1 218 ? 5.459 -21.584 -39.796 1.00 91.00 218 TRP A CA 1
ATOM 1809 C C . TRP A 1 218 ? 5.267 -22.897 -39.034 1.00 91.00 218 TRP A C 1
ATOM 1811 O O . TRP A 1 218 ? 4.240 -23.083 -38.377 1.00 91.00 218 TRP A O 1
ATOM 1821 N N . ALA A 1 219 ? 6.251 -23.798 -39.059 1.00 92.06 219 ALA A N 1
ATOM 1822 C CA . ALA A 1 219 ? 6.240 -25.022 -38.262 1.00 92.06 219 ALA A CA 1
ATOM 1823 C C . ALA A 1 219 ? 6.242 -24.711 -36.756 1.00 92.06 219 ALA A C 1
ATOM 1825 O O . ALA A 1 219 ? 5.431 -25.261 -36.009 1.00 92.06 219 ALA A O 1
ATOM 1826 N N . PHE A 1 220 ? 7.089 -23.772 -36.325 1.00 90.75 220 PHE A N 1
ATOM 1827 C CA . PHE A 1 220 ? 7.147 -23.307 -34.942 1.00 90.75 220 PHE A CA 1
ATOM 1828 C C . PHE A 1 220 ? 5.831 -22.662 -34.497 1.00 90.75 220 PHE A C 1
ATOM 1830 O O . PHE A 1 220 ? 5.338 -22.967 -33.411 1.00 90.75 220 PHE A O 1
ATOM 1837 N N . GLN A 1 221 ? 5.227 -21.811 -35.331 1.00 86.31 221 GLN A N 1
ATOM 1838 C CA . GLN A 1 221 ? 3.929 -21.209 -35.029 1.00 86.31 221 GLN A CA 1
ATOM 1839 C C . GLN A 1 221 ? 2.825 -22.262 -34.896 1.00 86.31 221 GLN A C 1
ATOM 1841 O O . GLN A 1 221 ? 2.073 -22.230 -33.922 1.00 86.31 221 GLN A O 1
ATOM 1846 N N . LYS A 1 222 ? 2.759 -23.235 -35.815 1.00 85.56 222 LYS A N 1
ATOM 1847 C CA . LYS A 1 222 ? 1.804 -24.352 -35.727 1.00 85.56 222 LYS A CA 1
ATOM 1848 C C . LYS A 1 222 ? 1.987 -25.143 -34.430 1.00 85.56 222 LYS A C 1
ATOM 1850 O O . LYS A 1 222 ? 1.007 -25.447 -33.755 1.00 85.56 222 LYS A O 1
ATOM 1855 N N . GLU A 1 223 ? 3.224 -25.444 -34.041 1.00 88.00 223 GLU A N 1
ATOM 1856 C CA . GLU A 1 223 ? 3.512 -26.157 -32.793 1.00 88.00 223 GLU A CA 1
ATOM 1857 C C . GLU A 1 223 ? 3.172 -25.322 -31.545 1.00 88.00 223 GLU A C 1
ATOM 1859 O O . GLU A 1 223 ? 2.649 -25.854 -30.564 1.00 88.00 223 GLU A O 1
ATOM 1864 N N . ALA A 1 224 ? 3.415 -24.009 -31.581 1.00 82.50 224 ALA A N 1
ATOM 1865 C CA . ALA A 1 224 ? 3.064 -23.091 -30.501 1.00 82.50 224 ALA A CA 1
ATOM 1866 C C . ALA A 1 224 ? 1.547 -23.033 -30.265 1.00 82.50 224 ALA A C 1
ATOM 1868 O O . ALA A 1 224 ? 1.124 -23.092 -29.108 1.00 82.50 224 ALA A O 1
ATOM 1869 N N . VAL A 1 225 ? 0.744 -22.997 -31.336 1.00 80.75 225 VAL A N 1
ATOM 1870 C CA . VAL A 1 225 ? -0.726 -23.068 -31.261 1.00 80.75 225 VAL A CA 1
ATOM 1871 C C . VAL A 1 225 ? -1.165 -24.405 -30.655 1.00 80.75 225 VAL A C 1
ATOM 1873 O O . VAL A 1 225 ? -1.885 -24.412 -29.658 1.00 80.75 225 VAL A O 1
ATOM 1876 N N . ARG A 1 226 ? -0.622 -25.542 -31.120 1.00 77.19 226 ARG A N 1
ATOM 1877 C CA . ARG A 1 226 ? -0.941 -26.860 -30.527 1.00 77.19 226 ARG A CA 1
ATOM 1878 C C . ARG A 1 226 ? -0.584 -26.966 -29.041 1.00 77.19 226 ARG A C 1
ATOM 1880 O O . ARG A 1 226 ? -1.286 -27.621 -28.280 1.00 77.19 226 ARG A O 1
ATOM 1887 N N . ARG A 1 227 ? 0.512 -26.333 -28.607 1.00 72.69 227 ARG A N 1
ATOM 1888 C CA . ARG A 1 227 ? 0.939 -26.299 -27.194 1.00 72.69 227 ARG A CA 1
ATOM 1889 C C . ARG A 1 227 ? 0.095 -25.355 -26.332 1.00 72.69 227 ARG A C 1
ATOM 1891 O O . ARG A 1 227 ? 0.158 -25.473 -25.109 1.00 72.69 227 ARG A O 1
ATOM 1898 N N . GLN A 1 228 ? -0.617 -24.397 -26.925 1.00 68.12 228 GLN A N 1
ATOM 1899 C CA . GLN A 1 228 ? -1.570 -23.543 -26.212 1.00 68.12 228 GLN A CA 1
ATOM 1900 C C . GLN A 1 228 ? -2.901 -24.257 -25.975 1.00 68.12 228 GLN A C 1
ATOM 1902 O O . GLN A 1 228 ? -3.504 -24.045 -24.927 1.00 68.12 228 GLN A O 1
ATOM 1907 N N . GLU A 1 229 ? -3.328 -25.116 -26.903 1.00 66.12 229 GLU A N 1
ATOM 19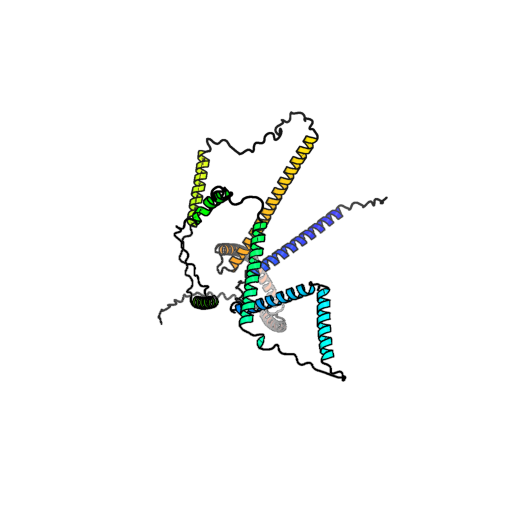08 C CA . GLU A 1 229 ? -4.668 -25.708 -26.875 1.00 66.12 229 GLU A CA 1
ATOM 1909 C C . GLU A 1 229 ? -4.911 -26.647 -25.684 1.00 66.12 229 GLU A C 1
ATOM 1911 O O . GLU A 1 229 ? -6.046 -26.726 -25.225 1.00 66.12 229 GLU A O 1
ATOM 1916 N N . ILE A 1 230 ? -3.895 -27.314 -25.113 1.00 63.16 230 ILE A N 1
ATOM 1917 C CA . ILE A 1 230 ? -4.087 -28.166 -23.924 1.00 63.16 230 ILE A CA 1
ATOM 1918 C C . ILE A 1 230 ? -2.818 -28.200 -23.057 1.00 63.16 230 ILE A C 1
ATOM 1920 O O . ILE A 1 230 ? -1.856 -28.909 -23.353 1.00 63.16 230 ILE A O 1
ATOM 1924 N N . LYS A 1 231 ? -2.817 -27.470 -21.936 1.00 64.62 231 LYS A N 1
ATOM 1925 C CA . LYS A 1 231 ? -1.907 -27.731 -20.809 1.00 64.62 231 LYS A CA 1
ATOM 1926 C C . LYS A 1 231 ? -2.733 -27.877 -19.545 1.00 64.62 231 LYS A C 1
ATOM 1928 O O . LYS A 1 231 ? -3.355 -26.916 -19.099 1.00 64.62 231 LYS A O 1
ATOM 1933 N N . GLU A 1 232 ? -2.714 -29.069 -18.961 1.00 68.00 232 GLU A N 1
ATOM 1934 C CA . GLU A 1 232 ? -3.236 -29.259 -17.613 1.00 68.00 232 GLU A CA 1
ATOM 1935 C C . GLU A 1 232 ? -2.482 -28.334 -16.640 1.00 68.00 232 GLU A C 1
ATOM 1937 O O . GLU A 1 232 ? -1.263 -28.163 -16.769 1.00 68.00 232 GLU A O 1
ATOM 1942 N N . PRO A 1 233 ? -3.175 -27.696 -15.683 1.00 74.62 233 PRO A N 1
ATOM 1943 C CA . PRO A 1 233 ? -2.549 -26.764 -14.758 1.00 74.62 233 PRO A CA 1
ATOM 1944 C C . PRO A 1 233 ? -1.416 -27.445 -13.981 1.00 74.62 233 PRO A C 1
ATOM 1946 O O . PRO A 1 233 ? -1.605 -28.497 -13.367 1.00 74.62 233 PRO A O 1
ATOM 1949 N N . THR A 1 234 ? -0.231 -26.823 -13.992 1.00 72.56 234 THR A N 1
ATOM 1950 C CA . THR A 1 234 ? 0.965 -27.307 -13.293 1.00 72.56 234 THR A CA 1
ATOM 1951 C C . THR A 1 234 ? 0.665 -27.522 -11.811 1.00 72.56 234 THR A C 1
ATOM 1953 O O . THR A 1 234 ? 0.555 -26.567 -11.040 1.00 72.56 234 THR A O 1
ATOM 1956 N N . ARG A 1 235 ? 0.567 -28.784 -11.389 1.00 70.94 235 ARG A N 1
ATOM 1957 C CA . ARG A 1 235 ? 0.471 -29.143 -9.971 1.00 70.94 235 ARG A CA 1
ATOM 1958 C C . ARG A 1 235 ? 1.845 -28.999 -9.320 1.00 70.94 235 ARG A C 1
ATOM 1960 O O . ARG A 1 235 ? 2.849 -29.498 -9.827 1.00 70.94 235 ARG A O 1
ATOM 1967 N N . ASN A 1 236 ? 1.906 -28.296 -8.195 1.00 71.00 236 ASN A N 1
ATOM 1968 C CA . ASN A 1 236 ? 3.144 -28.081 -7.457 1.00 71.00 236 ASN A CA 1
ATOM 1969 C C . ASN A 1 236 ? 3.612 -29.383 -6.787 1.00 71.00 236 ASN A C 1
ATOM 1971 O O . ASN A 1 236 ? 2.974 -29.911 -5.881 1.00 71.00 236 ASN A O 1
ATOM 1975 N N . LYS A 1 237 ? 4.785 -29.885 -7.182 1.00 78.00 237 LYS A N 1
ATOM 1976 C CA . LYS A 1 237 ? 5.484 -30.902 -6.391 1.00 78.00 237 LYS A CA 1
ATOM 1977 C C . LYS A 1 237 ? 6.050 -30.214 -5.140 1.00 78.00 237 LYS A C 1
ATOM 1979 O O . LYS A 1 237 ? 6.788 -29.238 -5.297 1.00 78.00 237 LYS A O 1
ATOM 1984 N N . PRO A 1 238 ? 5.739 -30.671 -3.914 1.00 79.06 238 PRO A N 1
ATOM 1985 C CA . PRO A 1 238 ? 6.300 -30.067 -2.712 1.00 79.06 238 PRO A CA 1
ATOM 1986 C C . PRO A 1 238 ? 7.829 -30.177 -2.757 1.00 79.06 238 PRO A C 1
ATOM 1988 O O . PRO A 1 238 ? 8.387 -31.273 -2.834 1.00 79.06 238 PRO A O 1
ATOM 1991 N N . PHE A 1 239 ? 8.513 -29.033 -2.738 1.00 72.50 239 PHE A N 1
ATOM 1992 C CA . PHE A 1 239 ? 9.969 -28.953 -2.719 1.00 72.50 239 PHE A CA 1
ATOM 1993 C C . PHE A 1 239 ? 10.437 -28.473 -1.345 1.00 72.50 239 PHE A C 1
ATOM 1995 O O . PHE A 1 239 ? 9.877 -27.551 -0.753 1.00 72.50 239 PHE A O 1
ATOM 2002 N N . LYS A 1 240 ? 11.480 -29.110 -0.813 1.00 71.19 240 LYS A N 1
ATOM 2003 C CA . LYS A 1 240 ? 12.082 -28.707 0.460 1.00 71.19 240 LYS A CA 1
ATOM 2004 C C . LYS A 1 240 ? 13.018 -27.524 0.207 1.00 71.19 240 LYS A C 1
ATOM 2006 O O . LYS A 1 240 ? 14.108 -27.693 -0.338 1.00 71.19 240 LYS A O 1
ATOM 2011 N N . LEU A 1 241 ? 12.596 -26.323 0.598 1.00 61.59 241 LEU A N 1
ATOM 2012 C CA . LEU A 1 241 ? 13.456 -25.139 0.623 1.00 61.59 241 LEU A CA 1
ATOM 2013 C C . LEU A 1 241 ? 14.591 -25.351 1.635 1.00 61.59 241 LEU A C 1
ATOM 2015 O O . LEU A 1 241 ? 14.342 -25.658 2.799 1.00 61.59 241 LEU A O 1
ATOM 2019 N N . ARG A 1 242 ? 15.847 -25.119 1.227 1.00 66.50 242 ARG A N 1
ATOM 2020 C CA . ARG A 1 242 ? 17.039 -25.206 2.105 1.00 66.50 242 ARG A CA 1
ATOM 2021 C C . ARG A 1 242 ? 17.058 -24.166 3.244 1.00 66.50 242 ARG A C 1
ATOM 2023 O O . ARG A 1 242 ? 18.046 -24.051 3.965 1.00 66.50 242 ARG A O 1
ATOM 2030 N N . THR A 1 243 ? 15.980 -23.406 3.421 1.00 65.94 243 THR A N 1
ATOM 2031 C CA . THR A 1 243 ? 15.839 -22.356 4.432 1.00 65.94 243 THR A CA 1
ATOM 2032 C C . THR A 1 243 ? 15.669 -22.900 5.850 1.00 65.94 243 THR A C 1
ATOM 2034 O O . THR A 1 243 ? 16.045 -22.213 6.798 1.00 65.94 243 THR A O 1
ATOM 2037 N N . SER A 1 244 ? 15.207 -24.146 6.026 1.00 62.81 244 SER A N 1
ATOM 2038 C CA . SER A 1 244 ? 15.129 -24.798 7.346 1.00 62.81 244 SER A CA 1
ATOM 2039 C C . SER A 1 244 ? 16.494 -24.882 8.044 1.00 62.81 244 SER A C 1
ATOM 2041 O O . SER A 1 244 ? 16.582 -24.760 9.265 1.00 62.81 244 SER A O 1
ATOM 2043 N N . ASN A 1 245 ? 17.574 -25.000 7.267 1.00 61.09 245 ASN A N 1
ATOM 2044 C CA . ASN A 1 245 ? 18.938 -25.156 7.776 1.00 61.09 245 ASN A CA 1
ATOM 2045 C C . ASN A 1 245 ? 19.621 -23.811 8.095 1.00 61.09 245 ASN A C 1
ATOM 2047 O O . ASN A 1 245 ? 20.676 -23.796 8.732 1.00 61.09 245 ASN A O 1
ATOM 2051 N N . LEU A 1 246 ? 19.027 -22.672 7.709 1.00 62.84 246 LEU A N 1
ATOM 2052 C CA . LEU A 1 246 ? 19.584 -21.343 8.000 1.00 62.84 246 LEU A CA 1
ATOM 2053 C C . LEU A 1 246 ? 19.537 -21.024 9.501 1.00 62.84 246 LEU A C 1
ATOM 2055 O O . LEU A 1 246 ? 20.527 -20.543 10.052 1.00 62.84 246 LEU A O 1
ATOM 2059 N N . ARG A 1 247 ? 18.435 -21.366 10.194 1.00 60.59 247 ARG A N 1
ATOM 2060 C CA . ARG A 1 247 ? 18.330 -21.165 11.654 1.00 60.59 247 ARG A CA 1
ATOM 2061 C C . ARG A 1 247 ? 19.330 -22.014 12.439 1.00 60.59 247 ARG A C 1
ATOM 2063 O O . ARG A 1 247 ? 19.881 -21.527 13.423 1.00 60.59 247 ARG A O 1
ATOM 2070 N N . ALA A 1 248 ? 19.599 -23.244 11.999 1.00 61.59 248 ALA A N 1
ATOM 2071 C CA . ALA A 1 248 ? 20.590 -24.113 12.635 1.00 61.59 248 ALA A CA 1
ATOM 2072 C C . ALA A 1 248 ? 22.019 -23.559 12.476 1.00 61.59 248 ALA A C 1
ATOM 2074 O O . ALA A 1 248 ? 22.768 -23.497 13.450 1.00 61.59 248 ALA A O 1
ATOM 2075 N N . ARG A 1 249 ? 22.367 -23.057 11.281 1.00 62.94 249 ARG A N 1
ATOM 2076 C CA . ARG A 1 249 ? 23.678 -22.443 11.016 1.00 62.94 249 ARG A CA 1
ATOM 2077 C C . ARG A 1 249 ? 23.901 -21.168 11.831 1.00 62.94 249 ARG A C 1
ATOM 2079 O O . ARG A 1 249 ? 25.004 -20.943 12.321 1.00 62.94 249 ARG A O 1
ATOM 2086 N N . GLN A 1 250 ? 22.859 -20.355 12.006 1.00 64.25 250 GLN A N 1
ATOM 2087 C CA . GLN A 1 250 ? 22.947 -19.124 12.792 1.00 64.25 250 GLN A CA 1
ATOM 2088 C C . GLN A 1 250 ? 23.029 -19.392 14.302 1.00 64.25 250 GLN A C 1
ATOM 2090 O O . GLN A 1 250 ? 23.760 -18.691 14.995 1.00 64.25 250 GLN A O 1
ATOM 2095 N N . ARG A 1 251 ? 22.364 -20.441 14.813 1.00 62.88 251 ARG A N 1
ATOM 2096 C CA . ARG A 1 251 ? 22.544 -20.892 16.206 1.00 62.88 251 ARG A CA 1
ATOM 2097 C C . ARG A 1 251 ? 23.965 -21.386 16.469 1.00 62.88 251 ARG A C 1
ATOM 2099 O O . ARG A 1 251 ? 24.585 -20.898 17.404 1.00 62.88 251 ARG A O 1
ATOM 2106 N N . GLN A 1 252 ? 24.517 -22.232 15.595 1.00 66.88 252 GLN A N 1
ATOM 2107 C CA . GLN A 1 252 ? 25.907 -22.689 15.727 1.00 66.88 252 GLN A CA 1
ATOM 2108 C C . GLN A 1 252 ? 26.923 -21.544 15.624 1.00 66.88 252 GLN A C 1
ATOM 2110 O O . GLN A 1 252 ? 27.917 -21.545 16.343 1.00 66.88 252 GLN A O 1
ATOM 2115 N N . ALA A 1 253 ? 26.697 -20.556 14.752 1.00 63.06 253 ALA A N 1
ATOM 2116 C CA . ALA A 1 253 ? 27.557 -19.375 14.678 1.00 63.06 253 ALA A CA 1
ATOM 2117 C C . ALA A 1 253 ? 27.511 -18.563 15.985 1.00 63.06 253 ALA A C 1
ATOM 2119 O O . ALA A 1 253 ? 28.555 -18.182 16.504 1.00 63.06 253 ALA A O 1
ATOM 2120 N N . ASN A 1 254 ? 26.321 -18.366 16.559 1.00 63.50 254 ASN A N 1
ATOM 2121 C CA . ASN A 1 254 ? 26.150 -17.629 17.812 1.00 63.50 254 ASN A CA 1
ATOM 2122 C C . ASN A 1 254 ? 26.706 -18.382 19.034 1.00 63.50 254 ASN A C 1
ATOM 2124 O O . ASN A 1 254 ? 27.217 -17.750 19.954 1.00 63.50 254 ASN A O 1
ATOM 2128 N N . GLU A 1 255 ? 26.637 -19.715 19.050 1.00 68.94 255 GLU A N 1
ATOM 2129 C CA . GLU A 1 255 ? 27.253 -20.552 20.090 1.00 68.94 255 GLU A CA 1
ATOM 2130 C C . GLU A 1 255 ? 28.782 -20.534 20.004 1.00 68.94 255 GLU A C 1
ATOM 2132 O O . GLU A 1 255 ? 29.437 -20.384 21.031 1.00 68.94 255 GLU A O 1
ATOM 2137 N N . LYS A 1 256 ? 29.354 -20.577 18.791 1.00 65.25 256 LYS A N 1
ATOM 2138 C CA . LYS A 1 256 ? 30.801 -20.402 18.574 1.00 65.25 256 LYS A CA 1
ATOM 2139 C C . LYS A 1 256 ? 31.283 -19.020 19.013 1.00 65.25 256 LYS A C 1
ATOM 2141 O O . LYS A 1 256 ? 32.333 -18.923 19.633 1.00 65.25 256 LYS A O 1
ATOM 2146 N N . ILE A 1 257 ? 30.500 -17.971 18.751 1.00 64.31 257 ILE A N 1
ATOM 2147 C CA . ILE A 1 257 ? 30.788 -16.614 19.237 1.00 64.31 257 ILE A CA 1
ATOM 2148 C C . ILE A 1 257 ? 30.733 -16.579 20.772 1.00 64.31 257 ILE A C 1
ATOM 2150 O O . ILE A 1 257 ? 31.650 -16.054 21.390 1.00 64.31 257 ILE A O 1
ATOM 2154 N N . LYS A 1 258 ? 29.722 -17.186 21.410 1.00 60.72 258 LYS A N 1
ATOM 2155 C CA . LYS A 1 258 ? 29.641 -17.257 22.882 1.00 60.72 258 LYS A CA 1
ATOM 2156 C C . LYS A 1 258 ? 30.806 -18.026 23.511 1.00 60.72 258 LYS A C 1
ATOM 2158 O O . LYS A 1 258 ? 31.337 -17.563 24.511 1.00 60.72 258 LYS A O 1
ATOM 2163 N N . PHE A 1 259 ? 31.219 -19.154 22.932 1.00 59.31 259 PHE A N 1
ATOM 2164 C CA . PHE A 1 259 ? 32.370 -19.922 23.421 1.00 59.31 259 PHE A CA 1
ATOM 2165 C C . PHE A 1 259 ? 33.683 -19.140 23.290 1.00 59.31 259 PHE A C 1
ATOM 2167 O O . PHE A 1 259 ? 34.469 -19.118 24.232 1.00 59.31 259 PHE A O 1
ATOM 2174 N N . HIS A 1 260 ? 33.879 -18.425 22.177 1.00 57.28 260 HIS A N 1
ATOM 2175 C CA . HIS A 1 260 ? 35.040 -17.550 21.988 1.00 57.28 260 HIS A CA 1
ATOM 2176 C C . HIS A 1 260 ? 35.045 -16.394 23.007 1.00 57.28 260 HIS A C 1
ATOM 2178 O O . HIS A 1 260 ? 36.075 -16.093 23.589 1.00 57.28 260 HIS A O 1
ATOM 2184 N N . PHE A 1 261 ? 33.880 -15.808 23.315 1.00 52.56 261 PHE A N 1
ATOM 2185 C CA . PHE A 1 261 ? 33.750 -14.738 24.317 1.00 52.56 261 PHE A CA 1
ATOM 2186 C C . PHE A 1 261 ? 34.010 -15.185 25.768 1.00 52.56 261 PHE A C 1
ATOM 2188 O O . PHE A 1 261 ? 34.432 -14.358 26.572 1.00 52.56 261 PHE A O 1
ATOM 2195 N N . PHE A 1 262 ? 33.756 -16.451 26.117 1.00 51.12 262 PHE A N 1
ATOM 2196 C CA . PHE A 1 262 ? 33.986 -16.981 27.471 1.00 51.12 262 PHE A CA 1
ATOM 2197 C C . PHE A 1 262 ? 35.412 -17.503 27.691 1.00 51.12 262 PHE A C 1
ATOM 2199 O O . PHE A 1 262 ? 35.890 -17.486 28.819 1.00 51.12 262 PHE A O 1
ATOM 2206 N N . GLN A 1 263 ? 36.100 -17.954 26.640 1.00 53.41 263 GLN A N 1
ATOM 2207 C CA . GLN A 1 263 ? 37.471 -18.465 26.751 1.00 53.41 263 GLN A CA 1
ATOM 2208 C C . GLN A 1 263 ? 38.533 -17.359 26.603 1.00 53.41 263 GLN A C 1
ATOM 2210 O O . GLN A 1 263 ? 39.651 -17.498 27.095 1.00 53.41 263 GLN A O 1
ATOM 2215 N N . ASP A 1 264 ? 38.153 -16.225 26.013 1.00 45.56 264 ASP A N 1
ATOM 2216 C CA . ASP A 1 264 ? 39.016 -15.058 25.826 1.00 45.56 264 ASP A CA 1
ATOM 2217 C C . ASP A 1 264 ? 38.968 -14.040 26.979 1.00 45.56 264 ASP A C 1
ATOM 2219 O O . ASP A 1 264 ? 39.805 -13.136 27.037 1.00 45.56 264 ASP A O 1
ATOM 2223 N N . SER A 1 265 ? 38.031 -14.166 27.928 1.00 50.94 265 SER A N 1
ATOM 2224 C CA . SER A 1 265 ? 37.866 -13.181 29.010 1.00 50.94 265 SER A CA 1
ATOM 2225 C C . SER A 1 265 ? 38.940 -13.240 30.103 1.00 50.94 265 SER A C 1
ATOM 2227 O O . SER A 1 265 ? 39.026 -12.308 30.897 1.00 50.94 265 SER A O 1
ATOM 2229 N N . GLU A 1 266 ? 39.789 -14.273 30.134 1.00 54.19 266 GLU A N 1
ATOM 2230 C CA . GLU A 1 266 ? 40.916 -14.363 31.081 1.00 54.19 266 GLU A CA 1
ATOM 2231 C C 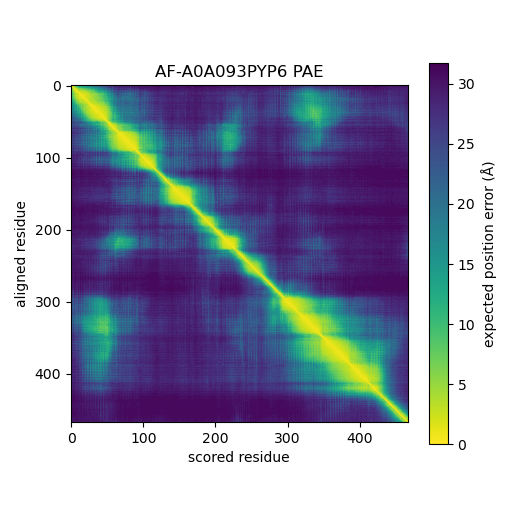. GLU A 1 266 ? 42.287 -14.037 30.457 1.00 54.19 266 GLU A C 1
ATOM 2233 O O . GLU A 1 266 ? 43.276 -13.930 31.181 1.00 54.19 266 GLU A O 1
ATOM 2238 N N . LYS A 1 267 ? 42.376 -13.806 29.134 1.00 50.94 267 LYS A N 1
ATOM 2239 C CA . LYS A 1 267 ? 43.644 -13.433 28.463 1.00 50.94 267 LYS A CA 1
ATOM 2240 C C . LYS A 1 267 ? 43.563 -12.338 27.400 1.00 50.94 267 LYS A C 1
ATOM 2242 O O . LYS A 1 267 ? 44.586 -12.025 26.796 1.00 50.94 267 LYS A O 1
ATOM 2247 N N . LEU A 1 268 ? 42.419 -11.688 27.207 1.00 40.41 268 LEU A N 1
ATOM 2248 C CA . LEU A 1 268 ? 42.336 -10.496 26.365 1.00 40.41 268 LEU A CA 1
ATOM 2249 C C . LEU A 1 268 ? 41.944 -9.285 27.206 1.00 40.41 268 LEU A C 1
ATOM 2251 O O . LEU A 1 268 ? 40.787 -8.873 27.298 1.00 40.41 268 LEU A O 1
ATOM 2255 N N . SER A 1 269 ? 42.976 -8.668 27.790 1.00 42.06 269 SER A N 1
ATOM 2256 C CA . SER A 1 269 ? 42.954 -7.230 28.015 1.00 42.06 269 SER A CA 1
ATOM 2257 C C . SER A 1 269 ? 42.499 -6.562 26.716 1.00 42.06 269 SER A C 1
ATOM 2259 O O . SER A 1 269 ? 42.917 -6.931 25.620 1.00 42.06 269 SER A O 1
ATOM 2261 N N . LYS A 1 270 ? 41.558 -5.630 26.854 1.00 44.03 270 LYS A N 1
ATOM 2262 C CA . LYS A 1 270 ? 40.922 -4.862 25.784 1.00 44.03 270 LYS A CA 1
ATOM 2263 C C . LYS A 1 270 ? 41.942 -4.414 24.729 1.00 44.03 270 LYS A C 1
ATOM 2265 O O . LYS A 1 270 ? 42.513 -3.338 24.849 1.00 44.03 270 LYS A O 1
ATOM 2270 N N . VAL A 1 271 ? 42.098 -5.172 23.648 1.00 42.81 271 VAL A N 1
ATOM 2271 C CA . VAL A 1 271 ? 42.595 -4.615 22.389 1.00 42.81 271 VAL A CA 1
ATOM 2272 C C . VAL A 1 271 ? 41.375 -4.050 21.680 1.00 42.81 271 VAL A C 1
ATOM 2274 O O . VAL A 1 271 ? 40.880 -4.571 20.682 1.00 42.81 271 VAL A O 1
ATOM 2277 N N . SER A 1 272 ? 40.849 -2.955 22.234 1.00 42.41 272 SER A N 1
ATOM 2278 C CA . SER A 1 272 ? 40.270 -1.951 21.359 1.00 42.41 272 SER A CA 1
ATOM 2279 C C . SER A 1 272 ? 41.363 -1.613 20.360 1.00 42.41 272 SER A C 1
ATOM 2281 O O . SER A 1 272 ? 42.481 -1.288 20.761 1.00 42.41 272 SER A O 1
ATOM 2283 N N . VAL A 1 273 ? 41.060 -1.691 19.069 1.00 41.91 273 VAL A N 1
ATOM 2284 C CA . VAL A 1 273 ? 41.869 -1.016 18.059 1.00 41.91 273 VAL A CA 1
ATOM 2285 C C . VAL A 1 273 ? 41.683 0.482 18.306 1.00 41.91 273 VAL A C 1
ATOM 2287 O O . VAL A 1 273 ? 40.912 1.165 17.635 1.00 41.91 273 VAL A O 1
ATOM 2290 N N . GLU A 1 274 ? 42.346 0.987 19.343 1.00 39.81 274 GLU A N 1
ATOM 2291 C CA . GLU A 1 274 ? 42.676 2.387 19.469 1.00 39.81 274 GLU A CA 1
ATOM 2292 C C . GLU A 1 274 ? 43.616 2.650 18.310 1.00 39.81 274 GLU A C 1
ATOM 2294 O O . GLU A 1 274 ? 44.807 2.342 18.329 1.00 39.81 274 GLU A O 1
ATOM 2299 N N . ARG A 1 275 ? 43.019 3.172 17.239 1.00 39.47 275 ARG A N 1
ATOM 2300 C CA . ARG A 1 275 ? 43.720 3.938 16.223 1.00 39.47 275 ARG A CA 1
ATOM 2301 C C . ARG A 1 275 ? 44.760 4.775 16.958 1.00 39.47 275 ARG A C 1
ATOM 2303 O O . ARG A 1 275 ? 44.382 5.599 17.785 1.00 39.47 275 ARG A O 1
ATOM 2310 N N . SER A 1 276 ? 46.034 4.508 16.700 1.00 41.72 276 SER A N 1
ATOM 2311 C CA . SER A 1 276 ? 47.159 5.165 17.352 1.00 41.72 276 SER A CA 1
ATOM 2312 C C . SER A 1 276 ? 46.986 6.681 17.275 1.00 41.72 276 SER A C 1
ATOM 2314 O O . SER A 1 276 ? 47.267 7.328 16.268 1.00 41.72 276 SER A O 1
ATOM 2316 N N . HIS A 1 277 ? 46.476 7.267 18.355 1.00 49.31 277 HIS A N 1
ATOM 2317 C CA . HIS A 1 277 ? 46.436 8.703 18.544 1.00 49.31 277 HIS A CA 1
ATOM 2318 C C . HIS A 1 277 ? 47.805 9.113 19.067 1.00 49.31 277 HIS A C 1
ATOM 2320 O O . HIS A 1 277 ? 47.964 9.468 20.233 1.00 49.31 277 HIS A O 1
ATOM 2326 N N . SER A 1 278 ? 48.816 9.062 18.199 1.00 48.41 278 SER A N 1
ATOM 2327 C CA . SER A 1 278 ? 50.045 9.797 18.452 1.00 48.41 278 SER A CA 1
ATOM 2328 C C . SER A 1 278 ? 49.674 11.281 18.566 1.00 48.41 278 SER A C 1
ATOM 2330 O O . SER A 1 278 ? 49.411 11.952 17.570 1.00 48.41 278 SER A O 1
ATOM 2332 N N . LEU A 1 279 ? 49.622 11.756 19.813 1.00 53.84 279 LEU A N 1
ATOM 2333 C CA . LEU A 1 279 ? 49.572 13.156 20.230 1.00 53.84 279 LEU A CA 1
ATOM 2334 C C . LEU A 1 279 ? 48.294 13.939 19.880 1.00 53.84 279 LEU A C 1
ATOM 2336 O O . LEU A 1 279 ? 48.357 15.029 19.309 1.00 53.84 279 LEU A O 1
ATOM 2340 N N . THR A 1 280 ? 47.130 13.499 20.369 1.00 48.69 280 THR A N 1
ATOM 2341 C CA . THR A 1 280 ? 46.023 14.450 20.609 1.00 48.69 280 THR A CA 1
ATOM 2342 C C . THR A 1 280 ? 46.240 15.135 21.960 1.00 48.69 280 THR A C 1
ATOM 2344 O O . THR A 1 280 ? 45.610 14.812 22.956 1.00 48.69 280 THR A O 1
ATOM 2347 N N . ARG A 1 281 ? 47.240 16.024 21.977 1.00 50.81 281 ARG A N 1
ATOM 2348 C CA . ARG A 1 281 ? 47.441 17.164 22.886 1.00 50.81 281 ARG A CA 1
ATOM 2349 C C . ARG A 1 281 ? 46.737 17.057 24.256 1.00 50.81 281 ARG A C 1
ATOM 2351 O O . ARG A 1 281 ? 45.557 17.370 24.368 1.00 50.81 281 ARG A O 1
ATOM 2358 N N . LEU A 1 282 ? 47.498 16.691 25.291 1.00 51.25 282 LEU A N 1
ATOM 2359 C CA . LEU A 1 282 ? 47.448 17.314 26.625 1.00 51.25 282 LEU A CA 1
ATOM 2360 C C . LEU A 1 282 ? 46.046 17.660 27.181 1.00 51.25 282 LEU A C 1
ATOM 2362 O O . LEU A 1 282 ? 45.854 18.723 27.760 1.00 51.25 282 LEU A O 1
ATOM 2366 N N . SER A 1 283 ? 45.056 16.777 27.042 1.00 49.94 283 SER A N 1
ATOM 2367 C CA . SER A 1 283 ? 43.704 17.007 27.591 1.00 49.94 283 SER A CA 1
ATOM 2368 C C . SER A 1 283 ? 43.604 16.658 29.086 1.00 49.94 283 SER A C 1
ATOM 2370 O O . SER A 1 283 ? 42.519 16.639 29.653 1.00 49.94 283 SER A O 1
ATOM 2372 N N . SER A 1 284 ? 44.748 16.393 29.723 1.00 49.69 284 SER A N 1
ATOM 2373 C CA . SER A 1 284 ? 44.907 16.103 31.152 1.00 49.69 284 SER A CA 1
ATOM 2374 C C . SER A 1 284 ? 45.911 17.062 31.812 1.00 49.69 284 SER A C 1
ATOM 2376 O O . SER A 1 284 ? 46.579 16.697 32.781 1.00 49.69 284 SER A O 1
ATOM 2378 N N . LEU A 1 285 ? 46.074 18.283 31.290 1.00 50.44 285 LEU A N 1
ATOM 2379 C CA . LEU A 1 285 ? 46.783 19.308 32.050 1.00 50.44 285 LEU A CA 1
ATOM 2380 C C . LEU A 1 285 ? 45.937 19.643 33.280 1.00 50.44 285 LEU A C 1
ATOM 2382 O O . LEU A 1 285 ? 44.858 20.222 33.178 1.00 50.44 285 LEU A O 1
ATOM 2386 N N . SER A 1 286 ? 46.435 19.182 34.425 1.00 54.91 286 SER A N 1
ATOM 2387 C CA . SER A 1 286 ? 46.023 19.561 35.771 1.00 54.91 286 SER A CA 1
ATOM 2388 C C . SER A 1 286 ? 45.653 21.048 35.845 1.00 54.91 286 SER A C 1
ATOM 2390 O O . SER A 1 286 ? 46.305 21.897 35.233 1.00 54.91 286 SER A O 1
ATOM 2392 N N . SER A 1 287 ? 44.643 21.376 36.652 1.00 58.28 287 SER A N 1
ATOM 2393 C CA . SER A 1 287 ? 44.188 22.746 36.940 1.00 58.28 287 SER A CA 1
ATOM 2394 C C . SER A 1 287 ? 45.278 23.680 37.496 1.00 58.28 287 SER A C 1
ATOM 2396 O O . SER A 1 287 ? 45.025 24.867 37.667 1.00 58.28 287 SER A O 1
ATOM 2398 N N . ASN A 1 288 ? 46.488 23.164 37.740 1.00 56.81 288 ASN A N 1
ATOM 2399 C CA . ASN A 1 288 ? 47.619 23.883 38.322 1.00 56.81 288 ASN A CA 1
ATOM 2400 C C . ASN A 1 288 ? 48.716 24.267 37.306 1.00 56.81 288 ASN A C 1
ATOM 2402 O O . ASN A 1 288 ? 49.781 24.724 37.710 1.00 56.81 288 ASN A O 1
ATOM 2406 N N . THR A 1 289 ? 48.499 24.089 35.997 1.00 58.91 289 THR A N 1
ATOM 2407 C CA . THR A 1 289 ? 49.452 24.551 34.965 1.00 58.91 289 THR A CA 1
ATOM 2408 C C . THR A 1 289 ? 49.073 25.925 34.414 1.00 58.91 289 THR A C 1
ATOM 2410 O O . THR A 1 289 ? 47.955 26.121 33.941 1.00 58.91 289 THR A O 1
ATOM 2413 N N . LEU A 1 290 ? 50.018 26.874 34.463 1.00 59.16 290 LEU A N 1
ATOM 2414 C CA . LEU A 1 290 ? 49.844 28.230 33.932 1.00 59.16 290 LEU A CA 1
ATOM 2415 C C . LEU A 1 290 ? 49.487 28.188 32.434 1.00 59.16 290 LEU A C 1
ATOM 2417 O O . LEU A 1 290 ? 50.030 27.350 31.706 1.00 59.16 290 LEU A O 1
ATOM 2421 N N . PRO A 1 291 ? 48.601 29.081 31.952 1.00 59.72 291 PRO A N 1
ATOM 2422 C CA . PRO A 1 291 ? 48.217 29.123 30.549 1.00 59.72 291 PRO A CA 1
ATOM 2423 C C . PRO A 1 291 ? 49.452 29.385 29.682 1.00 59.72 291 PRO A C 1
ATOM 2425 O O . PRO A 1 291 ? 49.998 30.486 29.655 1.00 59.72 291 PRO A O 1
ATOM 2428 N N . VAL A 1 292 ? 49.902 28.354 28.967 1.00 66.12 292 VAL A N 1
ATOM 2429 C CA . VAL A 1 292 ? 50.987 28.480 27.993 1.00 66.12 292 VAL A CA 1
ATOM 2430 C C . VAL A 1 292 ? 50.501 29.411 26.882 1.00 66.12 292 VAL A C 1
ATOM 2432 O O . VAL A 1 292 ? 49.449 29.163 26.289 1.00 66.12 292 VAL A O 1
ATOM 2435 N N . HIS A 1 293 ? 51.245 30.484 26.596 1.00 67.00 293 HIS A N 1
ATOM 2436 C CA . HIS A 1 293 ? 50.942 31.384 25.483 1.00 67.00 293 HIS A CA 1
ATOM 2437 C C . HIS A 1 293 ? 50.914 30.587 24.174 1.00 67.00 293 HIS A C 1
ATOM 2439 O O . HIS A 1 293 ? 51.939 30.149 23.655 1.00 67.00 293 HIS A O 1
ATOM 2445 N N . ILE A 1 294 ? 49.710 30.372 23.648 1.00 77.62 294 ILE A N 1
ATOM 2446 C CA . ILE A 1 294 ? 49.504 29.625 22.411 1.00 77.62 294 ILE A CA 1
ATOM 2447 C C . ILE A 1 294 ? 49.710 30.557 21.221 1.00 77.62 294 ILE A C 1
ATOM 2449 O O . ILE A 1 294 ? 49.107 31.629 21.142 1.00 77.62 294 ILE A O 1
ATOM 2453 N N . THR A 1 295 ? 50.529 30.125 20.267 1.00 85.94 295 THR A N 1
ATOM 2454 C CA . THR A 1 295 ? 50.733 30.834 19.001 1.00 85.94 295 THR A CA 1
ATOM 2455 C C . THR A 1 295 ? 49.450 30.872 18.170 1.00 85.94 295 THR A C 1
ATOM 2457 O O . THR A 1 295 ? 48.622 29.956 18.208 1.00 85.94 295 THR A O 1
ATOM 2460 N N . ASP A 1 296 ? 49.296 31.915 17.358 1.00 84.88 296 ASP A N 1
ATOM 2461 C CA . ASP A 1 296 ? 48.072 32.162 16.587 1.00 84.88 296 ASP A CA 1
ATOM 2462 C C . ASP A 1 296 ? 47.755 31.044 15.575 1.00 84.88 296 ASP A C 1
ATOM 2464 O O . ASP A 1 296 ? 46.597 30.680 15.353 1.00 84.88 296 ASP A O 1
ATOM 2468 N N . ALA A 1 297 ? 48.792 30.393 15.040 1.00 85.31 297 ALA A N 1
ATOM 2469 C CA . ALA A 1 297 ? 48.659 29.197 14.208 1.00 85.31 297 ALA A CA 1
ATOM 2470 C C . ALA A 1 297 ? 47.990 28.029 14.959 1.00 85.31 297 ALA A C 1
ATOM 2472 O O . ALA A 1 297 ? 47.166 27.300 14.398 1.00 85.31 297 ALA A O 1
ATOM 2473 N N . THR A 1 298 ? 48.301 27.869 16.245 1.00 85.56 298 THR A N 1
ATOM 2474 C CA . THR A 1 298 ? 47.725 26.822 17.094 1.00 85.56 298 THR A CA 1
ATOM 2475 C C . THR A 1 298 ? 46.247 27.099 17.372 1.00 85.56 298 THR A C 1
ATOM 2477 O O . THR A 1 298 ? 45.428 26.184 17.250 1.00 85.56 298 THR A O 1
ATOM 2480 N N . ARG A 1 299 ? 45.882 28.369 17.607 1.00 85.12 299 ARG A N 1
ATOM 2481 C CA . ARG A 1 299 ? 44.486 28.826 17.754 1.00 85.12 299 ARG A CA 1
ATOM 2482 C C . ARG A 1 299 ? 43.656 28.569 16.489 1.00 85.12 299 ARG A C 1
ATOM 2484 O O . ARG A 1 299 ? 42.529 28.070 16.570 1.00 85.12 299 ARG A O 1
ATOM 2491 N N . ARG A 1 300 ? 44.211 28.863 15.307 1.00 87.81 300 ARG A N 1
ATOM 2492 C CA . ARG A 1 300 ? 43.556 28.594 14.009 1.00 87.81 300 ARG A CA 1
ATOM 2493 C C . ARG A 1 300 ? 43.371 27.094 13.753 1.00 87.81 300 ARG A C 1
ATOM 2495 O O . ARG A 1 300 ? 42.312 26.670 13.300 1.00 87.81 300 ARG A O 1
ATOM 2502 N N . ARG A 1 301 ? 44.352 26.265 14.119 1.00 86.38 301 ARG A N 1
ATOM 2503 C CA . ARG A 1 301 ? 44.233 24.799 14.024 1.00 86.38 301 ARG A CA 1
ATOM 2504 C C . ARG A 1 301 ? 43.142 24.249 14.949 1.00 86.38 301 ARG A C 1
ATOM 2506 O O . ARG A 1 301 ? 42.350 23.412 14.531 1.00 86.38 301 ARG A O 1
ATOM 2513 N N . GLU A 1 302 ? 43.080 24.713 16.196 1.00 84.50 302 GLU A N 1
ATOM 2514 C CA . GLU A 1 302 ? 42.066 24.269 17.166 1.00 84.50 302 GLU A CA 1
ATOM 2515 C C . GLU A 1 302 ? 40.648 24.695 16.788 1.00 84.50 302 GLU A C 1
ATOM 2517 O O . GLU A 1 302 ? 39.709 23.918 16.954 1.00 84.50 302 GLU A O 1
ATOM 2522 N N . SER A 1 303 ? 40.474 25.915 16.275 1.00 86.56 303 SER A N 1
ATOM 2523 C CA . SER A 1 303 ? 39.176 26.364 15.759 1.00 86.56 303 SER A CA 1
ATOM 2524 C C . SER A 1 303 ? 38.735 25.522 14.560 1.00 86.56 303 SER A C 1
ATOM 2526 O O . SER A 1 303 ? 37.605 25.042 14.561 1.00 86.56 303 SER A O 1
ATOM 2528 N N . ALA A 1 304 ? 39.625 25.219 13.608 1.00 90.31 304 ALA A N 1
ATOM 2529 C CA . ALA A 1 304 ? 39.312 24.329 12.485 1.00 90.31 304 ALA A CA 1
ATOM 2530 C C . ALA A 1 304 ? 38.903 22.910 12.936 1.00 90.31 304 ALA A C 1
ATOM 2532 O O . ALA A 1 304 ? 37.932 22.353 12.422 1.00 90.31 304 ALA A O 1
ATOM 2533 N N . ILE A 1 305 ? 39.589 22.337 13.934 1.00 89.38 305 ILE A N 1
ATOM 2534 C CA . ILE A 1 305 ? 39.226 21.030 14.511 1.00 89.38 305 ILE A CA 1
ATOM 2535 C C . ILE A 1 305 ? 37.845 21.094 15.176 1.00 89.38 305 ILE A C 1
ATOM 2537 O O . ILE A 1 305 ? 37.021 20.207 14.947 1.00 89.38 305 ILE A O 1
ATOM 2541 N N . ARG A 1 306 ? 37.562 22.147 15.956 1.00 87.69 306 ARG A N 1
ATOM 2542 C CA . ARG A 1 306 ? 36.246 22.351 16.584 1.00 87.69 306 ARG A CA 1
ATOM 2543 C C . ARG A 1 306 ? 35.139 22.477 15.540 1.00 87.69 306 ARG A C 1
ATOM 2545 O O . ARG A 1 306 ? 34.140 21.772 15.652 1.00 87.69 306 ARG A O 1
ATOM 2552 N N . HIS A 1 307 ? 35.335 23.288 14.500 1.00 87.19 307 HIS A N 1
ATOM 2553 C CA . HIS A 1 307 ? 34.377 23.413 13.398 1.00 87.19 307 HIS A CA 1
ATOM 2554 C C . HIS A 1 307 ? 34.155 22.076 12.676 1.00 87.19 307 HIS A C 1
ATOM 2556 O O . HIS A 1 307 ? 33.014 21.687 12.454 1.00 87.19 307 HIS A O 1
ATOM 2562 N N . SER A 1 308 ? 35.215 21.308 12.400 1.00 88.06 308 SER A N 1
ATOM 2563 C CA . SER A 1 308 ? 35.086 19.974 11.798 1.00 88.06 308 SER A CA 1
ATOM 2564 C C . SER A 1 308 ? 34.291 19.000 12.678 1.00 88.06 308 SER A C 1
ATOM 2566 O O . SER A 1 308 ? 33.454 18.255 12.169 1.00 88.06 308 SER A O 1
ATOM 2568 N N . GLN A 1 309 ? 34.508 19.007 13.997 1.00 86.50 309 GLN A N 1
ATOM 2569 C CA . GLN A 1 309 ? 33.748 18.163 14.924 1.00 86.50 309 GLN A CA 1
ATOM 2570 C C . GLN A 1 309 ? 32.277 18.579 15.030 1.00 86.50 309 GLN A C 1
ATOM 2572 O O . GLN A 1 309 ? 31.414 17.709 15.127 1.00 86.50 309 GLN A O 1
ATOM 2577 N N . VAL A 1 310 ? 31.982 19.883 15.008 1.00 86.69 310 VAL A N 1
ATOM 2578 C CA . VAL A 1 310 ? 30.603 20.392 14.995 1.00 86.69 310 VAL A CA 1
ATOM 2579 C C . VAL A 1 310 ? 29.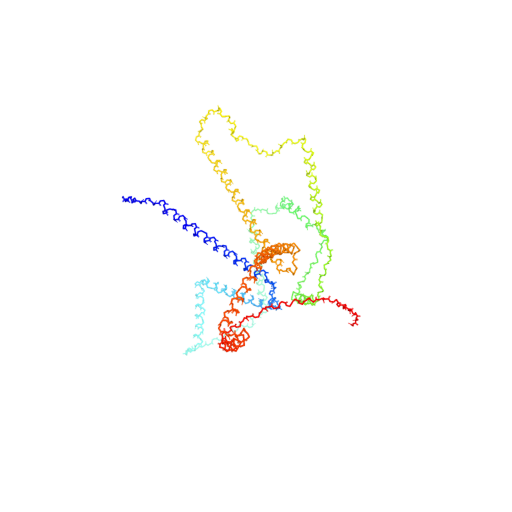889 19.956 13.716 1.00 86.69 310 VAL A C 1
ATOM 2581 O O . VAL A 1 310 ? 28.821 19.360 13.816 1.00 86.69 310 VAL A O 1
ATOM 2584 N N . ASN A 1 311 ? 30.522 20.122 12.550 1.00 84.06 311 ASN A N 1
ATOM 2585 C CA . ASN A 1 311 ? 29.951 19.712 11.263 1.00 84.06 311 ASN A CA 1
ATOM 2586 C C . ASN A 1 311 ? 29.706 18.194 11.193 1.00 84.06 311 ASN A C 1
ATOM 2588 O O . ASN A 1 311 ? 28.688 17.755 10.668 1.00 84.06 311 ASN A O 1
ATOM 2592 N N . LYS A 1 312 ? 30.600 17.372 11.765 1.00 85.81 312 LYS A N 1
ATOM 2593 C CA . LYS A 1 312 ? 30.379 15.917 11.883 1.00 85.81 312 LYS A CA 1
ATOM 2594 C C . LYS A 1 312 ? 29.153 15.592 12.736 1.00 85.81 312 LYS A C 1
ATOM 2596 O O . LYS A 1 312 ? 28.298 14.832 12.302 1.00 85.81 312 LYS A O 1
ATOM 2601 N N . LYS A 1 313 ? 29.033 16.218 13.912 1.00 83.62 313 LYS A N 1
ATOM 2602 C CA . LYS A 1 313 ? 27.869 16.044 14.799 1.00 83.62 313 LYS A CA 1
ATOM 2603 C C . LYS A 1 313 ? 26.569 16.519 14.150 1.00 83.62 313 LYS A C 1
ATOM 2605 O O . LYS A 1 313 ? 25.509 16.002 14.482 1.00 83.62 313 LYS A O 1
ATOM 2610 N N . GLU A 1 314 ? 26.627 17.525 13.285 1.00 83.69 314 GLU A N 1
ATOM 2611 C CA . GLU A 1 314 ? 25.475 17.996 12.518 1.00 83.69 314 GLU A CA 1
ATOM 2612 C C . GLU A 1 314 ? 25.059 16.981 11.447 1.00 83.69 314 GLU A C 1
ATOM 2614 O O . GLU A 1 314 ? 23.898 16.580 11.430 1.00 83.69 314 GLU A O 1
ATOM 2619 N N . GLY A 1 315 ? 26.010 16.442 10.676 1.00 80.25 315 GLY A N 1
ATOM 2620 C CA . GLY A 1 315 ? 25.747 15.3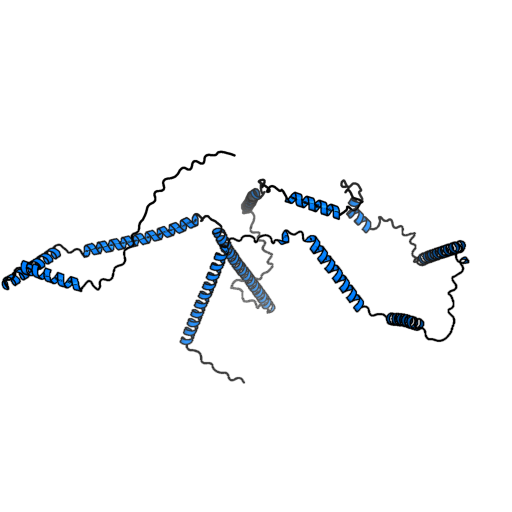50 9.730 1.00 80.25 315 GLY A CA 1
ATOM 2621 C C . GLY A 1 315 ? 25.186 14.084 10.395 1.00 80.25 315 GLY A C 1
ATOM 2622 O O . GLY A 1 315 ? 24.255 13.468 9.877 1.00 80.25 315 GLY A O 1
ATOM 2623 N N . ASP A 1 316 ? 25.670 13.726 11.588 1.00 85.00 316 ASP A N 1
ATOM 2624 C CA . ASP A 1 316 ? 25.130 12.596 12.359 1.00 85.00 316 ASP A CA 1
ATOM 2625 C C . ASP A 1 316 ? 23.669 12.841 12.786 1.00 85.00 316 ASP A C 1
ATOM 2627 O O . ASP A 1 316 ? 22.829 11.940 12.711 1.00 85.00 316 ASP A O 1
ATOM 2631 N N . LYS A 1 317 ? 23.330 14.076 13.190 1.00 86.44 317 LYS A N 1
ATOM 2632 C CA . LYS A 1 317 ? 21.946 14.469 13.517 1.00 86.44 317 LYS A CA 1
ATOM 2633 C C . LYS A 1 317 ? 21.043 14.423 12.288 1.00 86.44 317 LYS A C 1
ATOM 2635 O O . LYS A 1 317 ? 19.907 13.963 12.388 1.00 86.44 317 LYS A O 1
ATOM 2640 N N . GLU A 1 318 ? 21.529 14.869 11.132 1.00 88.19 318 GLU A N 1
ATOM 2641 C CA . GLU A 1 318 ? 20.802 14.757 9.864 1.00 88.19 318 GLU A CA 1
ATOM 2642 C C . GLU A 1 318 ? 20.530 13.293 9.498 1.00 88.19 318 GLU A C 1
ATOM 2644 O O . GLU A 1 318 ? 19.407 12.957 9.109 1.00 88.19 318 GLU A O 1
ATOM 2649 N N . GLY A 1 319 ? 21.510 12.408 9.708 1.00 88.50 319 GLY A N 1
ATOM 2650 C CA . GLY A 1 319 ? 21.360 10.964 9.533 1.00 88.50 319 GLY A CA 1
ATOM 2651 C C . GLY A 1 319 ? 20.288 10.356 10.446 1.00 88.50 319 GLY A C 1
ATOM 2652 O O . GLY A 1 319 ? 19.427 9.609 9.973 1.00 88.50 319 GLY A O 1
ATOM 2653 N N . ILE A 1 320 ? 20.278 10.721 11.734 1.00 91.31 320 ILE A N 1
ATOM 2654 C CA . ILE A 1 320 ? 19.251 10.282 12.698 1.00 91.31 320 ILE A CA 1
ATOM 2655 C C . ILE A 1 320 ? 17.862 10.785 12.279 1.00 91.31 320 ILE A C 1
ATOM 2657 O O . ILE A 1 320 ? 16.915 9.998 12.215 1.00 91.31 320 ILE A O 1
ATOM 2661 N N . ASN A 1 321 ? 17.745 12.064 11.914 1.00 92.31 321 ASN A N 1
ATOM 2662 C CA . ASN A 1 321 ? 16.488 12.661 11.457 1.00 92.31 321 ASN A CA 1
ATOM 2663 C C . ASN A 1 321 ? 15.958 11.982 10.183 1.00 92.31 321 ASN A C 1
ATOM 2665 O O . ASN A 1 321 ? 14.749 11.795 10.018 1.00 92.31 321 ASN A O 1
ATOM 2669 N N . TRP A 1 322 ? 16.845 11.611 9.256 1.00 91.50 322 TRP A N 1
ATOM 2670 C CA . TRP A 1 322 ? 16.475 10.871 8.051 1.00 91.50 322 TRP A CA 1
ATOM 2671 C C . TRP A 1 322 ? 15.970 9.464 8.383 1.00 91.50 322 TRP A C 1
ATOM 2673 O O . TRP A 1 322 ? 14.935 9.046 7.855 1.00 91.50 322 TRP A O 1
ATOM 2683 N N . LEU A 1 323 ? 16.648 8.760 9.294 1.00 92.94 323 LEU A N 1
ATOM 2684 C CA . LEU A 1 323 ? 16.248 7.427 9.739 1.00 92.94 323 LEU A CA 1
ATOM 2685 C C . LEU A 1 323 ? 14.874 7.453 10.419 1.00 92.94 323 LEU A C 1
ATOM 2687 O O . LEU A 1 323 ? 14.033 6.594 10.155 1.00 92.94 323 LEU A O 1
ATOM 2691 N N . GLU A 1 324 ? 14.615 8.463 11.247 1.00 94.25 324 GLU A N 1
ATOM 2692 C CA . GLU A 1 324 ? 13.320 8.651 11.896 1.00 94.25 324 GLU A CA 1
ATOM 2693 C C . GLU A 1 324 ? 12.213 8.924 10.870 1.00 94.25 324 GLU A C 1
ATOM 2695 O O . GLU A 1 324 ? 11.179 8.254 10.883 1.00 94.25 324 GLU A O 1
ATOM 2700 N N . LYS A 1 325 ? 12.455 9.810 9.893 1.00 94.38 325 LYS A N 1
ATOM 2701 C CA . LYS A 1 325 ? 11.520 10.042 8.777 1.00 94.38 325 LYS A CA 1
ATOM 2702 C C . LYS A 1 325 ? 11.232 8.761 7.992 1.00 94.38 325 LYS A C 1
ATOM 2704 O O . LYS A 1 325 ? 10.078 8.510 7.647 1.00 94.38 325 LYS A O 1
ATOM 2709 N N . GLN A 1 326 ? 12.249 7.945 7.714 1.00 91.19 326 GLN A N 1
ATOM 2710 C CA . GLN A 1 326 ? 12.072 6.656 7.038 1.00 91.19 326 GLN A CA 1
ATOM 2711 C C . GLN A 1 326 ? 11.262 5.675 7.883 1.00 91.19 326 GLN A C 1
ATOM 2713 O O . GLN A 1 326 ? 10.313 5.074 7.385 1.00 91.19 326 GLN A O 1
ATOM 2718 N N . LYS A 1 327 ? 11.555 5.566 9.182 1.00 95.31 327 LYS A N 1
ATOM 2719 C CA . LYS A 1 327 ? 10.792 4.729 10.114 1.00 95.31 327 LYS A CA 1
ATOM 2720 C C . LYS A 1 327 ? 9.316 5.124 10.141 1.00 95.31 327 LYS A C 1
ATOM 2722 O O . LYS A 1 327 ? 8.458 4.248 10.057 1.00 95.31 327 LYS A O 1
ATOM 2727 N N . MET A 1 328 ? 9.018 6.423 10.189 1.00 93.81 328 MET A N 1
ATOM 2728 C CA . MET A 1 328 ? 7.643 6.929 10.150 1.00 93.81 328 MET A CA 1
ATOM 2729 C C . MET A 1 328 ? 6.941 6.585 8.830 1.00 93.81 328 MET A C 1
ATOM 2731 O O . MET A 1 328 ? 5.788 6.156 8.851 1.00 93.81 328 MET A O 1
ATOM 2735 N N . LYS A 1 329 ? 7.635 6.690 7.687 1.00 93.69 329 LYS A N 1
ATOM 2736 C CA . LYS A 1 329 ? 7.102 6.264 6.379 1.00 93.69 329 LYS A CA 1
ATOM 2737 C C . LYS A 1 329 ? 6.813 4.763 6.336 1.00 93.69 329 LYS A C 1
ATOM 2739 O O . LYS A 1 329 ? 5.729 4.368 5.917 1.00 93.69 329 LYS A O 1
ATOM 2744 N N . CYS A 1 330 ? 7.739 3.935 6.816 1.00 89.38 330 CYS A N 1
ATOM 2745 C CA . CYS A 1 330 ? 7.553 2.486 6.878 1.00 89.38 330 CYS A CA 1
ATOM 2746 C C . CYS A 1 330 ? 6.389 2.100 7.796 1.00 89.38 330 CYS A C 1
ATOM 2748 O O . CYS A 1 330 ? 5.599 1.235 7.437 1.00 89.38 330 CYS A O 1
ATOM 2750 N N . GLN A 1 331 ? 6.235 2.761 8.947 1.00 95.12 331 GLN A N 1
ATOM 2751 C CA . GLN A 1 331 ? 5.096 2.535 9.841 1.00 95.12 331 GLN A CA 1
ATOM 2752 C C . GLN A 1 331 ? 3.769 2.964 9.208 1.00 95.12 331 GLN A C 1
ATOM 2754 O O . GLN A 1 331 ? 2.775 2.257 9.351 1.00 95.12 331 GLN A O 1
ATOM 2759 N N . ALA A 1 332 ? 3.735 4.095 8.498 1.00 91.88 332 ALA A N 1
ATOM 2760 C CA . ALA A 1 332 ? 2.544 4.531 7.771 1.00 91.88 332 ALA A CA 1
ATOM 2761 C C . ALA A 1 332 ? 2.154 3.521 6.680 1.00 91.88 332 ALA A C 1
ATOM 2763 O O . ALA A 1 332 ? 0.996 3.117 6.602 1.00 91.88 332 ALA A O 1
ATOM 2764 N N . MET A 1 333 ? 3.134 3.038 5.912 1.00 90.19 333 MET A N 1
ATOM 2765 C CA . MET A 1 333 ? 2.933 1.987 4.914 1.00 90.19 333 MET A CA 1
ATOM 2766 C C . MET A 1 333 ? 2.476 0.670 5.553 1.00 90.19 333 MET A C 1
ATOM 2768 O O . MET A 1 333 ? 1.574 0.014 5.050 1.00 90.19 333 MET A O 1
ATOM 2772 N N . GLN A 1 334 ? 3.046 0.287 6.696 1.00 90.44 334 GLN A N 1
ATOM 2773 C CA . GLN A 1 334 ? 2.614 -0.903 7.425 1.00 90.44 334 GLN A CA 1
ATOM 2774 C C . GLN A 1 334 ? 1.154 -0.781 7.882 1.00 90.44 334 GLN A C 1
ATOM 2776 O O . GLN A 1 334 ? 0.403 -1.748 7.787 1.00 90.44 334 GLN A O 1
ATOM 2781 N N . LYS A 1 335 ? 0.728 0.401 8.349 1.00 90.00 335 LYS A N 1
ATOM 2782 C CA . LYS A 1 335 ? -0.669 0.656 8.730 1.00 90.00 335 LYS A CA 1
ATOM 2783 C C . LYS A 1 335 ? -1.618 0.527 7.538 1.00 90.00 335 LYS A C 1
ATOM 2785 O O . LYS A 1 335 ? -2.637 -0.144 7.678 1.00 90.00 335 LYS A O 1
ATOM 2790 N N . SER A 1 336 ? -1.284 1.111 6.385 1.00 84.69 336 SER A N 1
ATOM 2791 C CA . SER A 1 336 ? -2.137 1.023 5.191 1.00 84.69 336 SER A CA 1
ATOM 2792 C C . SER A 1 336 ? -2.213 -0.404 4.642 1.00 84.69 336 SER A C 1
ATOM 2794 O O . SER A 1 336 ? -3.306 -0.894 4.369 1.00 84.69 336 SER A O 1
ATOM 2796 N N . VAL A 1 337 ? -1.082 -1.116 4.576 1.00 88.69 337 VAL A N 1
ATOM 2797 C CA . VAL A 1 337 ? -1.036 -2.532 4.171 1.00 88.69 337 VAL A CA 1
ATOM 2798 C C . VAL A 1 337 ? -1.863 -3.399 5.120 1.00 88.69 337 VAL A C 1
ATOM 2800 O O . VAL A 1 337 ? -2.664 -4.207 4.656 1.00 88.69 337 VAL A O 1
ATOM 2803 N N . ASN A 1 338 ? -1.730 -3.205 6.436 1.00 88.38 338 ASN A N 1
ATOM 2804 C CA . ASN A 1 338 ? -2.520 -3.941 7.423 1.00 88.38 338 ASN A CA 1
ATOM 2805 C C . ASN A 1 338 ? -4.019 -3.632 7.309 1.00 88.38 338 ASN A C 1
ATOM 2807 O O . ASN A 1 338 ? -4.827 -4.546 7.431 1.00 88.38 338 ASN A O 1
ATOM 2811 N N . SER A 1 339 ? -4.400 -2.371 7.073 1.00 83.88 339 SER A N 1
ATOM 2812 C CA . SER A 1 339 ? -5.803 -1.985 6.863 1.00 83.88 339 SER A CA 1
ATOM 2813 C C . SER A 1 339 ? -6.386 -2.679 5.630 1.00 83.88 339 SER A C 1
ATOM 2815 O O . SER A 1 339 ? -7.431 -3.322 5.707 1.00 83.88 339 SER A O 1
ATOM 2817 N N . ARG A 1 340 ? -5.653 -2.659 4.511 1.00 82.50 340 ARG A N 1
ATOM 2818 C CA . ARG A 1 340 ? -6.067 -3.327 3.274 1.00 82.50 340 ARG A CA 1
ATOM 2819 C C . ARG A 1 340 ? -6.161 -4.842 3.423 1.00 82.50 340 ARG A C 1
ATOM 2821 O O . ARG A 1 340 ? -7.110 -5.437 2.930 1.00 82.50 340 ARG A O 1
ATOM 2828 N N . ALA A 1 341 ? -5.204 -5.459 4.113 1.00 83.75 341 ALA A N 1
ATOM 2829 C CA . ALA A 1 341 ? -5.244 -6.889 4.396 1.00 83.75 341 ALA A CA 1
ATOM 2830 C C . ALA A 1 341 ? -6.494 -7.262 5.207 1.00 83.75 341 ALA A C 1
ATOM 2832 O O . ALA A 1 341 ? -7.173 -8.216 4.850 1.00 83.75 341 ALA A O 1
ATOM 2833 N N . LYS A 1 342 ? -6.847 -6.466 6.227 1.00 84.31 342 LYS A N 1
ATOM 2834 C CA . LYS A 1 342 ? -8.072 -6.663 7.019 1.00 84.31 342 LYS A CA 1
ATOM 2835 C C . LYS A 1 342 ? -9.349 -6.456 6.212 1.00 84.31 342 LYS A C 1
ATOM 2837 O O . LYS A 1 342 ? -10.308 -7.178 6.422 1.00 84.31 342 LYS A O 1
ATOM 2842 N N . ALA A 1 343 ? -9.374 -5.489 5.295 1.00 79.12 343 ALA A N 1
ATOM 2843 C CA . ALA A 1 343 ? -10.538 -5.251 4.439 1.00 79.12 343 ALA A CA 1
ATOM 2844 C C . ALA A 1 343 ? -10.792 -6.402 3.449 1.00 79.12 343 ALA A C 1
ATOM 2846 O O . ALA A 1 343 ? -11.927 -6.618 3.030 1.00 79.12 343 ALA A O 1
ATOM 2847 N N . LEU A 1 344 ? -9.735 -7.122 3.061 1.00 79.44 344 LEU A N 1
ATOM 2848 C CA . LEU A 1 344 ? -9.814 -8.279 2.171 1.00 79.44 344 LEU A CA 1
ATOM 2849 C C . LEU A 1 344 ? -10.012 -9.606 2.916 1.00 79.44 344 LEU A C 1
ATOM 2851 O O . LEU A 1 344 ? -10.295 -10.606 2.261 1.00 79.44 344 LEU A O 1
ATOM 2855 N N . ASP A 1 345 ? -9.859 -9.627 4.242 1.00 81.88 345 ASP A N 1
ATOM 2856 C CA . ASP A 1 345 ? -10.107 -10.802 5.075 1.00 81.88 345 ASP A CA 1
ATOM 2857 C C . ASP A 1 345 ? -11.605 -10.881 5.423 1.00 81.88 345 ASP A C 1
ATOM 2859 O O . ASP A 1 345 ? -12.129 -9.990 6.096 1.00 81.88 345 ASP A O 1
ATOM 2863 N N . PRO A 1 346 ? -12.331 -11.928 4.988 1.00 82.19 346 PRO A N 1
ATOM 2864 C CA . PRO A 1 346 ? -13.720 -12.133 5.392 1.00 82.19 346 PRO A CA 1
ATOM 2865 C C . PRO A 1 346 ? -13.876 -12.350 6.905 1.00 82.19 346 PRO A C 1
ATOM 2867 O O . PRO A 1 346 ? -14.970 -12.171 7.445 1.00 82.19 346 PRO A O 1
ATOM 2870 N N . HIS A 1 347 ? -12.806 -12.756 7.596 1.00 80.38 347 HIS A N 1
ATOM 2871 C CA . HIS A 1 347 ? -12.826 -13.091 9.011 1.00 80.38 347 HIS A CA 1
ATOM 2872 C C . HIS A 1 347 ? -12.218 -11.973 9.864 1.00 80.38 347 HIS A C 1
ATOM 2874 O O . HIS A 1 347 ? -11.165 -11.415 9.572 1.00 80.38 347 HIS A O 1
ATOM 2880 N N . LYS A 1 348 ? -12.876 -11.655 10.983 1.00 79.19 348 LYS A N 1
ATOM 2881 C CA . LYS A 1 348 ? -12.315 -10.745 11.990 1.00 79.19 348 LYS A CA 1
ATOM 2882 C C . LYS A 1 348 ? -11.319 -11.498 12.861 1.00 79.19 348 LYS A C 1
ATOM 2884 O O . LYS A 1 348 ? -11.575 -12.632 13.268 1.00 79.19 348 LYS A O 1
ATOM 2889 N N . SER A 1 349 ? -10.213 -10.847 13.206 1.00 81.94 349 SER A N 1
ATOM 2890 C CA . SER A 1 349 ? -9.240 -11.448 14.116 1.00 81.94 349 SER A CA 1
ATOM 2891 C C . SER A 1 349 ? -9.823 -11.603 15.528 1.00 81.94 349 SER A C 1
ATOM 2893 O O . SER A 1 349 ? -10.539 -10.734 16.032 1.00 81.94 349 SER A O 1
ATOM 2895 N N . LEU A 1 350 ? -9.476 -12.701 16.203 1.00 82.94 350 LEU A N 1
ATOM 2896 C CA . LEU A 1 350 ? -9.965 -13.010 17.552 1.00 82.94 350 LEU A CA 1
ATOM 2897 C C . LEU A 1 350 ? -9.557 -11.950 18.597 1.00 82.94 350 LEU A C 1
ATOM 2899 O O . LEU A 1 350 ? -10.289 -11.667 19.548 1.00 82.94 350 LEU A O 1
ATOM 2903 N N . GLU A 1 351 ? -8.392 -11.324 18.414 1.00 85.25 351 GLU A N 1
ATOM 2904 C CA . GLU A 1 351 ? -7.914 -10.256 19.297 1.00 85.25 351 GLU A CA 1
ATOM 2905 C C . GLU A 1 351 ? -8.801 -9.001 19.210 1.00 85.25 351 GLU A C 1
ATOM 2907 O O . GLU A 1 351 ? -9.087 -8.358 20.226 1.00 85.25 351 GLU A O 1
ATOM 2912 N N . GLU A 1 352 ? -9.272 -8.653 18.010 1.00 84.81 352 GLU A N 1
ATOM 2913 C CA . GLU A 1 352 ? -10.164 -7.511 17.792 1.00 84.81 352 GLU A CA 1
ATOM 2914 C C . GLU A 1 352 ? -11.540 -7.760 18.400 1.00 84.81 352 GLU A C 1
ATOM 2916 O O . GLU A 1 352 ? -12.045 -6.908 19.137 1.00 84.81 352 GLU A O 1
ATOM 2921 N N . THR A 1 353 ? -12.103 -8.953 18.189 1.00 87.12 353 THR A N 1
ATOM 2922 C CA . THR A 1 353 ? -13.402 -9.321 18.766 1.00 87.12 353 THR A CA 1
ATOM 2923 C C . THR A 1 353 ? -13.359 -9.318 20.292 1.00 87.12 353 THR A C 1
ATOM 2925 O O . THR A 1 353 ? -14.286 -8.829 20.937 1.00 87.12 353 THR A O 1
ATOM 2928 N N . HIS A 1 354 ? -12.263 -9.790 20.898 1.00 90.38 354 HIS A N 1
ATOM 2929 C CA . HIS A 1 354 ? -12.101 -9.780 22.353 1.00 90.38 354 HIS A CA 1
ATOM 2930 C C . HIS A 1 354 ? -12.046 -8.352 22.925 1.00 90.38 354 HIS A C 1
ATOM 2932 O O . HIS A 1 354 ? -12.680 -8.052 23.944 1.00 90.38 354 HIS A O 1
ATOM 2938 N N . LYS A 1 355 ? -11.325 -7.437 22.260 1.00 92.44 355 LYS A N 1
ATOM 2939 C CA . LYS A 1 355 ? -11.253 -6.020 22.661 1.00 92.44 355 LYS A CA 1
A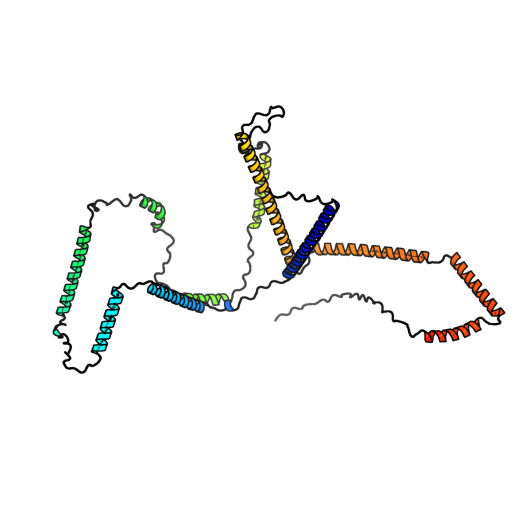TOM 2940 C C . LYS A 1 355 ? -12.610 -5.327 22.547 1.00 92.44 355 LYS A C 1
ATOM 2942 O O . LYS A 1 355 ? -12.976 -4.564 23.442 1.00 92.44 355 LYS A O 1
ATOM 2947 N N . GLU A 1 356 ? -13.354 -5.586 21.477 1.00 91.12 356 GLU A N 1
ATOM 2948 C CA . GLU A 1 356 ? -14.689 -5.023 21.264 1.00 91.12 356 GLU A CA 1
ATOM 2949 C C . GLU A 1 356 ? -15.687 -5.527 22.316 1.00 91.12 356 GLU A C 1
ATOM 2951 O O . GLU A 1 356 ? -16.329 -4.721 22.994 1.00 91.12 356 GLU A O 1
ATOM 2956 N N . LYS A 1 357 ? -15.724 -6.843 22.562 1.00 94.44 357 LYS A N 1
ATOM 2957 C CA . LYS A 1 357 ? -16.551 -7.452 23.617 1.00 94.44 357 LYS A CA 1
ATOM 2958 C C . LYS A 1 357 ? -16.212 -6.917 25.007 1.00 94.44 357 LYS A C 1
ATOM 2960 O O . LYS A 1 357 ? -17.110 -6.612 25.788 1.00 94.44 357 LYS A O 1
ATOM 2965 N N . SER A 1 358 ? -14.928 -6.716 25.304 1.00 93.62 358 SER A N 1
ATOM 2966 C CA . SER A 1 358 ? -14.492 -6.111 26.569 1.00 93.62 358 SER A CA 1
ATOM 2967 C C . SER A 1 358 ? -15.021 -4.683 26.748 1.00 93.62 358 SER A C 1
ATOM 2969 O O . SER A 1 358 ? -15.416 -4.304 27.852 1.00 93.62 358 SER A O 1
ATOM 2971 N N . LYS A 1 359 ? -15.049 -3.875 25.678 1.00 95.56 359 LYS A N 1
ATOM 2972 C CA . LYS A 1 359 ? -15.625 -2.520 25.713 1.00 95.56 359 LYS A CA 1
ATOM 2973 C C . LYS A 1 359 ? -17.138 -2.557 25.922 1.00 95.56 359 LYS A C 1
ATOM 2975 O O . LYS A 1 359 ? -17.627 -1.820 26.773 1.00 95.56 359 LYS A O 1
ATOM 2980 N N . GLN A 1 360 ? -17.843 -3.435 25.207 1.00 95.19 360 GLN A N 1
ATOM 2981 C CA . GLN A 1 360 ? -19.285 -3.641 25.377 1.00 95.19 360 GLN A CA 1
ATOM 2982 C C . GLN A 1 360 ? -19.616 -4.028 26.823 1.00 95.19 360 GLN A C 1
ATOM 2984 O O . GLN A 1 360 ? -20.460 -3.400 27.449 1.00 95.19 360 GLN A O 1
ATOM 2989 N N . ASN A 1 361 ? -18.874 -4.969 27.414 1.00 96.38 361 ASN A N 1
ATOM 2990 C CA . ASN A 1 361 ? -19.111 -5.387 28.796 1.00 96.38 361 ASN A CA 1
ATOM 2991 C C . ASN A 1 361 ? -18.888 -4.244 29.808 1.00 96.38 361 ASN A C 1
ATOM 2993 O O . ASN A 1 361 ? -19.666 -4.067 30.744 1.00 96.38 361 ASN A O 1
ATOM 2997 N N . ARG A 1 362 ? -17.859 -3.405 29.601 1.00 96.62 362 ARG A N 1
ATOM 2998 C CA . ARG A 1 362 ? -17.640 -2.200 30.425 1.00 96.62 362 ARG A CA 1
ATOM 2999 C C . ARG A 1 362 ? -18.793 -1.205 30.308 1.00 96.62 362 ARG A C 1
ATOM 3001 O O . ARG A 1 362 ? -19.142 -0.579 31.305 1.00 96.62 362 ARG A O 1
ATOM 3008 N N . GLN A 1 363 ? -19.344 -1.032 29.110 1.00 96.50 363 GLN A N 1
ATOM 3009 C CA . GLN A 1 363 ? -20.472 -0.137 28.879 1.00 96.50 363 GLN A CA 1
ATOM 3010 C C . GLN A 1 363 ? -21.743 -0.671 29.548 1.00 96.50 363 GLN A C 1
ATOM 3012 O O . GLN A 1 363 ? -22.346 0.052 30.337 1.00 96.50 363 GLN A O 1
ATOM 3017 N N . ASN A 1 364 ? -22.047 -1.956 29.370 1.00 96.69 364 ASN A N 1
ATOM 3018 C CA . ASN A 1 364 ? -23.179 -2.610 30.028 1.00 96.69 364 ASN A CA 1
ATOM 3019 C C . ASN A 1 364 ? -23.076 -2.525 31.554 1.00 96.69 364 ASN A C 1
ATOM 3021 O O . ASN A 1 364 ? -24.063 -2.254 32.227 1.00 96.69 364 ASN A O 1
ATOM 3025 N N . MET A 1 365 ? -21.880 -2.702 32.126 1.00 95.88 365 MET A N 1
ATOM 3026 C CA . MET A 1 365 ? -21.685 -2.540 33.570 1.00 95.88 365 MET A CA 1
ATOM 3027 C C . MET A 1 365 ? -22.023 -1.109 34.021 1.00 95.88 365 MET A C 1
ATOM 3029 O O . MET A 1 365 ? -22.683 -0.921 35.043 1.00 95.88 365 MET A O 1
ATOM 3033 N N . ARG A 1 366 ? -21.618 -0.088 33.250 1.00 97.00 366 ARG A N 1
ATOM 3034 C CA . ARG A 1 366 ? -21.936 1.320 33.549 1.00 97.00 366 ARG A CA 1
ATOM 3035 C C . ARG A 1 366 ? -23.434 1.592 33.469 1.00 97.00 366 ARG A C 1
ATOM 3037 O O . ARG A 1 366 ? -23.942 2.329 34.307 1.00 97.00 366 ARG A O 1
ATOM 3044 N N . GLU A 1 367 ? -24.115 1.032 32.478 1.00 96.81 367 GLU A N 1
ATOM 3045 C CA . GLU A 1 367 ? -25.566 1.155 32.303 1.00 96.81 367 GLU A CA 1
ATOM 3046 C C . GLU A 1 367 ? -26.316 0.485 33.451 1.00 96.81 367 GLU A C 1
ATOM 3048 O O . GLU A 1 367 ? -27.047 1.174 34.158 1.00 96.81 367 GLU A O 1
ATOM 3053 N N . ARG A 1 368 ? -25.983 -0.769 33.774 1.00 97.31 368 ARG A N 1
ATOM 3054 C CA . ARG A 1 368 ? -26.526 -1.480 34.944 1.00 97.31 368 ARG A CA 1
ATOM 3055 C C . ARG A 1 368 ? -26.316 -0.718 36.247 1.00 97.31 368 ARG A C 1
ATOM 3057 O O . ARG A 1 368 ? -27.201 -0.652 37.089 1.00 97.31 368 ARG A O 1
ATOM 3064 N N . THR A 1 369 ? -25.150 -0.092 36.418 1.00 96.94 369 THR A N 1
ATOM 3065 C CA . THR A 1 369 ? -24.870 0.715 37.618 1.00 96.94 369 THR A CA 1
ATOM 3066 C C . THR A 1 369 ? -25.762 1.955 37.688 1.00 96.94 369 THR A C 1
ATOM 3068 O O . THR A 1 369 ? -26.157 2.372 38.776 1.00 96.94 369 THR A O 1
ATOM 3071 N N . LYS A 1 370 ? -26.070 2.574 36.543 1.00 97.38 370 LYS A N 1
ATOM 3072 C CA . LYS A 1 370 ? -26.973 3.729 36.476 1.00 97.38 370 LYS A CA 1
ATOM 3073 C C . LYS A 1 370 ? -28.418 3.317 36.732 1.00 97.38 370 LYS A C 1
ATOM 3075 O O . LYS A 1 370 ? -29.097 4.019 37.470 1.00 97.38 370 LYS A O 1
ATOM 3080 N N . GLU A 1 371 ? -28.863 2.211 36.146 1.00 97.25 371 GLU A N 1
ATOM 3081 C CA . GLU A 1 371 ? -30.200 1.645 36.367 1.00 97.25 371 GLU A CA 1
ATOM 3082 C C . GLU A 1 371 ? -30.407 1.327 37.843 1.00 97.25 371 GLU A C 1
ATOM 3084 O O . GLU A 1 371 ? -31.326 1.859 38.455 1.00 97.25 371 GLU A O 1
ATOM 3089 N N . TYR A 1 372 ? -29.463 0.608 38.450 1.00 97.19 372 TYR A N 1
ATOM 3090 C CA . TYR A 1 372 ? -29.504 0.296 39.874 1.00 97.19 372 TYR A CA 1
ATOM 3091 C C . TYR A 1 372 ? -29.591 1.553 40.753 1.00 97.19 372 TYR A C 1
ATOM 3093 O O . TYR A 1 372 ? -30.370 1.608 41.700 1.00 97.19 372 TYR A O 1
ATOM 3101 N N . ARG A 1 373 ? -28.833 2.611 40.432 1.00 97.75 373 ARG A N 1
ATOM 3102 C CA . ARG A 1 373 ? -28.932 3.888 41.162 1.00 97.75 373 ARG A CA 1
ATOM 3103 C C . ARG A 1 373 ? -30.304 4.540 41.017 1.00 97.75 373 ARG A C 1
ATOM 3105 O O . ARG A 1 373 ? -30.837 5.009 42.016 1.00 97.75 373 ARG A O 1
ATOM 3112 N N . LYS A 1 374 ? -30.874 4.547 39.811 1.00 96.94 374 LYS A N 1
ATOM 3113 C CA . LYS A 1 374 ? -32.222 5.082 39.578 1.00 96.94 374 LYS A CA 1
ATOM 3114 C C . LYS A 1 374 ? -33.274 4.303 40.364 1.00 96.94 374 LYS A C 1
ATOM 3116 O O . LYS A 1 374 ? -34.135 4.919 40.979 1.00 96.94 374 LYS A O 1
ATOM 3121 N N . GLU A 1 375 ? -33.178 2.976 40.403 1.00 96.81 375 GLU A N 1
ATOM 3122 C CA . GLU A 1 375 ? -34.082 2.139 41.202 1.00 96.81 375 GLU A CA 1
ATOM 3123 C C . GLU A 1 375 ? -33.959 2.433 42.703 1.00 96.81 375 GLU A C 1
ATOM 3125 O O . GLU A 1 375 ? -34.971 2.535 43.397 1.00 96.81 375 GLU A O 1
ATOM 3130 N N . LEU A 1 376 ? -32.735 2.624 43.214 1.00 97.00 376 LEU A N 1
ATOM 3131 C CA . LEU A 1 376 ? -32.518 3.043 44.602 1.00 97.00 376 LEU A CA 1
ATOM 3132 C C . LEU A 1 376 ? -33.160 4.406 44.894 1.00 97.00 376 LEU A C 1
ATOM 3134 O O . LEU A 1 376 ? -33.801 4.570 45.933 1.00 97.00 376 LEU A O 1
ATOM 3138 N N . GLU A 1 377 ? -33.007 5.376 43.993 1.00 96.50 377 GLU A N 1
ATOM 3139 C CA . GLU A 1 377 ? -33.626 6.700 44.114 1.00 96.50 377 GLU A CA 1
ATOM 3140 C C . GLU A 1 377 ? -35.157 6.607 44.094 1.00 96.50 377 GLU A C 1
ATOM 3142 O O . GLU A 1 377 ? -35.819 7.191 44.952 1.00 96.50 377 GLU A O 1
ATOM 3147 N N . GLU A 1 378 ? -35.731 5.820 43.182 1.00 97.00 378 GLU A N 1
ATOM 3148 C CA . GLU A 1 378 ? -37.176 5.606 43.106 1.00 97.00 378 GLU A CA 1
ATOM 3149 C C . GLU A 1 378 ? -37.709 4.928 44.374 1.00 97.00 378 GLU A C 1
ATOM 3151 O O . GLU A 1 378 ? -38.709 5.366 44.942 1.00 97.00 378 GLU A O 1
ATOM 3156 N N . MET A 1 379 ? -37.017 3.906 44.886 1.00 94.31 379 MET A N 1
ATOM 3157 C CA . MET A 1 379 ? -37.366 3.275 46.159 1.00 94.31 379 MET A CA 1
ATOM 3158 C C . MET A 1 379 ? -37.351 4.275 47.313 1.00 94.31 379 MET A C 1
ATOM 3160 O O . MET A 1 379 ? -38.290 4.299 48.113 1.00 94.31 379 MET A O 1
ATOM 3164 N N . GLN A 1 380 ? -36.332 5.132 47.386 1.00 95.12 380 GLN A N 1
ATOM 3165 C CA . GLN A 1 380 ? -36.272 6.183 48.399 1.00 95.12 380 GLN A CA 1
ATOM 3166 C C . GLN A 1 380 ? -37.416 7.188 48.252 1.00 95.12 380 GLN A C 1
ATOM 3168 O O . GLN A 1 380 ? -37.997 7.590 49.260 1.00 95.12 380 GLN A O 1
ATOM 3173 N N . LEU A 1 381 ? -37.767 7.582 47.026 1.00 95.38 381 LEU A N 1
ATOM 3174 C CA . LEU A 1 381 ? -38.904 8.464 46.769 1.00 95.38 381 LEU A CA 1
ATOM 3175 C C . LEU A 1 381 ? -40.221 7.813 47.197 1.00 95.38 381 LEU A C 1
ATOM 3177 O O . LEU A 1 381 ? -41.005 8.453 47.894 1.00 95.38 381 LEU A O 1
ATOM 3181 N N . ARG A 1 382 ? -40.436 6.530 46.877 1.00 94.25 382 ARG A N 1
ATOM 3182 C CA . ARG A 1 382 ? -41.622 5.776 47.315 1.00 94.25 382 ARG A CA 1
ATOM 3183 C C . ARG A 1 382 ? -41.734 5.751 48.836 1.00 94.25 382 ARG A C 1
ATOM 3185 O O . ARG A 1 382 ? -42.804 6.041 49.364 1.00 94.25 382 ARG A O 1
ATOM 3192 N N . ILE A 1 383 ? -40.632 5.484 49.538 1.00 93.19 383 ILE A N 1
ATOM 3193 C CA . ILE A 1 383 ? -40.597 5.481 51.008 1.00 93.19 383 ILE A CA 1
ATOM 3194 C C . ILE A 1 383 ? -40.906 6.875 51.569 1.00 93.19 383 ILE A C 1
ATOM 3196 O O . ILE A 1 383 ? -41.748 6.987 52.452 1.00 93.19 383 ILE A O 1
ATOM 3200 N N . LYS A 1 384 ? -40.291 7.936 51.030 1.00 90.19 384 LYS A N 1
ATOM 3201 C CA . LYS A 1 384 ? -40.529 9.323 51.473 1.00 90.19 384 LYS A CA 1
ATOM 3202 C C . LYS A 1 384 ? -41.952 9.809 51.192 1.00 90.19 384 LYS A C 1
ATOM 3204 O O . LYS A 1 384 ? -42.495 10.578 51.972 1.00 90.19 384 LYS A O 1
ATOM 3209 N N . SER A 1 385 ? -42.546 9.384 50.077 1.00 90.19 385 SER A N 1
ATOM 3210 C CA . SER A 1 385 ? -43.909 9.767 49.681 1.00 90.19 385 SER A CA 1
ATOM 3211 C C . SER A 1 385 ? -45.002 9.051 50.477 1.00 90.19 385 SER A C 1
ATOM 3213 O O . SER A 1 385 ? -46.154 9.487 50.473 1.00 90.19 385 SER A O 1
ATOM 3215 N N . ARG A 1 386 ? -44.666 7.937 51.143 1.00 91.38 386 ARG A N 1
ATOM 3216 C CA . ARG A 1 386 ? -45.624 7.143 51.907 1.00 91.38 386 ARG A CA 1
ATOM 3217 C C . ARG A 1 386 ? -45.991 7.903 53.188 1.00 91.38 386 ARG A C 1
ATOM 3219 O O . ARG A 1 386 ? -45.114 8.102 54.024 1.00 91.38 386 ARG A O 1
ATOM 3226 N N . PRO A 1 387 ? -47.263 8.301 53.376 1.00 90.75 387 PRO A N 1
ATOM 3227 C CA . PRO A 1 387 ? -47.655 9.063 54.552 1.00 90.75 387 PRO A CA 1
ATOM 3228 C C . PRO A 1 387 ? -47.533 8.197 55.802 1.00 90.75 387 PRO A C 1
ATOM 3230 O O . PRO A 1 387 ? -47.930 7.024 55.793 1.00 90.75 387 PRO A O 1
ATOM 3233 N N . TYR A 1 388 ? -47.010 8.787 56.872 1.00 92.06 388 TYR A N 1
ATOM 3234 C CA . TYR A 1 388 ? -46.878 8.111 58.158 1.00 92.06 388 TYR A CA 1
ATOM 3235 C C . TYR A 1 388 ? -48.247 7.808 58.768 1.00 92.06 388 TYR A C 1
ATOM 3237 O O . TYR A 1 388 ? -49.242 8.452 58.444 1.00 92.06 388 TYR A O 1
ATOM 3245 N N . LEU A 1 389 ? -48.307 6.852 59.699 1.00 93.44 389 LEU A N 1
ATOM 3246 C CA . LEU A 1 389 ? -49.573 6.444 60.314 1.00 93.44 389 LEU A CA 1
ATOM 3247 C C . LEU A 1 389 ? -50.292 7.623 60.993 1.00 93.44 389 LEU A C 1
ATOM 3249 O O . LEU A 1 389 ? -51.492 7.794 60.815 1.00 93.44 389 LEU A O 1
ATOM 3253 N N . PHE A 1 390 ? -49.556 8.490 61.692 1.00 93.88 390 PHE A N 1
ATOM 3254 C CA . PHE A 1 390 ? -50.130 9.691 62.307 1.00 93.88 390 PHE A CA 1
ATOM 3255 C C . PHE A 1 390 ? -50.623 10.712 61.264 1.00 93.88 390 PHE A C 1
ATOM 3257 O O . PHE A 1 390 ? -51.647 11.355 61.475 1.00 93.88 390 PHE A O 1
ATOM 3264 N N . GLU A 1 391 ? -49.960 10.842 60.109 1.00 92.25 391 GLU A N 1
ATOM 3265 C CA . GLU A 1 391 ? -50.443 11.686 59.004 1.00 92.25 391 GLU A CA 1
ATOM 3266 C C . GLU A 1 391 ? -51.696 11.103 58.344 1.00 92.25 391 GLU A C 1
ATOM 3268 O O . GLU A 1 391 ? -52.579 11.838 57.910 1.00 92.25 391 GLU A O 1
ATOM 3273 N N . GLN A 1 392 ? -51.791 9.775 58.252 1.00 92.62 392 GLN A N 1
ATOM 3274 C CA . GLN A 1 392 ? -52.979 9.099 57.736 1.00 92.62 392 GLN A CA 1
ATOM 3275 C C . GLN A 1 392 ? -54.171 9.299 58.672 1.00 92.62 392 GLN A C 1
ATOM 3277 O O . GLN A 1 392 ? -55.253 9.648 58.202 1.00 92.62 392 GLN A O 1
ATOM 3282 N N . VAL A 1 393 ? -53.959 9.135 59.982 1.00 95.25 393 VAL A N 1
ATOM 3283 C CA . VAL A 1 393 ? -54.985 9.369 61.005 1.00 95.25 393 VAL A CA 1
ATOM 3284 C C . VAL A 1 393 ? -55.428 10.832 60.993 1.00 95.25 393 VAL A C 1
ATOM 3286 O O . VAL A 1 393 ? -56.620 11.088 60.883 1.00 95.25 393 VAL A O 1
ATOM 3289 N N . THR A 1 394 ? -54.505 11.803 60.961 1.00 94.69 394 THR A N 1
ATOM 3290 C CA . THR A 1 394 ? -54.884 13.229 60.898 1.00 94.69 394 THR A CA 1
ATOM 3291 C C . THR A 1 394 ? -55.632 13.590 59.614 1.00 94.69 394 THR A C 1
ATOM 3293 O O . THR A 1 394 ? -56.615 14.325 59.679 1.00 94.69 394 THR A O 1
ATOM 3296 N N . LYS A 1 395 ? -55.237 13.053 58.448 1.00 92.50 395 LYS A N 1
ATOM 3297 C CA . LYS A 1 395 ? -55.985 13.227 57.186 1.00 92.50 395 LYS A CA 1
ATOM 3298 C C . LYS A 1 395 ? -57.388 12.635 57.271 1.00 92.50 395 LYS A C 1
ATOM 3300 O O . LYS A 1 395 ? -58.341 13.256 56.802 1.00 92.50 395 LYS A O 1
ATOM 3305 N N . HIS A 1 396 ? -57.516 11.442 57.842 1.00 95.25 396 HIS A N 1
ATOM 3306 C CA . HIS A 1 396 ? -58.799 10.776 58.020 1.00 95.25 396 HIS A CA 1
ATOM 3307 C C . HIS A 1 396 ? -59.703 11.544 58.994 1.00 95.25 396 HIS A C 1
ATOM 3309 O O . HIS A 1 396 ? -60.858 11.802 58.666 1.00 95.25 396 HIS A O 1
ATOM 3315 N N . ASP A 1 397 ? -59.176 11.996 60.130 1.00 94.56 397 ASP A N 1
ATOM 3316 C CA . ASP A 1 397 ? -59.924 12.769 61.124 1.00 94.56 397 ASP A CA 1
ATOM 3317 C C . ASP A 1 397 ? -60.324 14.147 60.587 1.00 94.56 397 ASP A C 1
ATOM 3319 O O . ASP A 1 397 ? -61.461 14.580 60.779 1.00 94.56 397 ASP A O 1
ATOM 3323 N N . ALA A 1 398 ? -59.440 14.816 59.839 1.00 93.81 398 ALA A N 1
ATOM 3324 C CA . ALA A 1 398 ? -59.757 16.062 59.144 1.00 93.81 398 ALA A CA 1
ATOM 3325 C C . ALA A 1 398 ? -60.856 15.856 58.092 1.00 93.81 398 ALA A C 1
ATOM 3327 O O . ALA A 1 398 ? -61.795 16.652 58.022 1.00 93.81 398 ALA A O 1
ATOM 3328 N N . ARG A 1 399 ? -60.783 14.766 57.314 1.00 94.62 399 ARG A N 1
ATOM 3329 C CA . ARG A 1 399 ? -61.824 14.387 56.350 1.00 94.62 399 ARG A CA 1
ATOM 3330 C C . ARG A 1 399 ? -63.154 14.126 57.051 1.00 94.62 399 ARG A C 1
ATOM 3332 O O . ARG A 1 399 ? -64.157 14.709 56.653 1.00 94.62 399 ARG A O 1
ATOM 3339 N N . GLN A 1 400 ? -63.171 13.330 58.118 1.00 93.75 400 GLN A N 1
ATOM 3340 C CA . GLN A 1 400 ? -64.385 13.092 58.900 1.00 93.75 400 GLN A CA 1
ATOM 3341 C C . GLN A 1 400 ? -64.930 14.382 59.519 1.00 93.75 400 GLN A C 1
ATOM 3343 O O . GLN A 1 400 ? -66.140 14.593 59.537 1.00 93.75 400 GLN A O 1
ATOM 3348 N N . GLY A 1 401 ? -64.062 15.263 60.016 1.00 95.12 401 GLY A N 1
ATOM 3349 C CA . GLY A 1 401 ? -64.446 16.566 60.551 1.00 95.12 401 GLY A CA 1
ATOM 3350 C C . GLY A 1 401 ? -65.095 17.459 59.492 1.00 95.12 401 GLY A C 1
ATOM 3351 O O . GLY A 1 401 ? -66.137 18.060 59.755 1.00 95.12 401 GLY A O 1
ATOM 3352 N N . ALA A 1 402 ? -64.526 17.506 58.286 1.00 93.44 402 ALA A N 1
ATOM 3353 C CA . ALA A 1 402 ? -65.094 18.224 57.149 1.00 93.44 402 ALA A CA 1
ATOM 3354 C C . ALA A 1 402 ? -66.436 17.620 56.705 1.00 93.44 402 ALA A C 1
ATOM 3356 O O . ALA A 1 402 ? -67.399 18.360 56.530 1.00 93.44 402 ALA A O 1
ATOM 3357 N N . GLU A 1 403 ? -66.536 16.292 56.603 1.00 93.06 403 GLU A N 1
ATOM 3358 C CA . GLU A 1 403 ? -67.781 15.587 56.268 1.00 93.06 403 GLU A CA 1
ATOM 3359 C C . GLU A 1 403 ? -68.880 15.844 57.311 1.00 93.06 403 GLU A C 1
ATOM 3361 O O . GLU A 1 403 ? -70.024 16.107 56.948 1.00 93.06 403 GLU A O 1
ATOM 3366 N N . ARG A 1 404 ? -68.547 15.844 58.610 1.00 92.94 404 ARG A N 1
ATOM 3367 C CA . ARG A 1 404 ? -69.490 16.206 59.685 1.00 92.94 404 ARG A CA 1
ATOM 3368 C C . ARG A 1 404 ? -69.959 17.650 59.552 1.00 92.94 404 ARG A C 1
ATOM 3370 O O . ARG A 1 404 ? -71.156 17.902 59.635 1.00 92.94 404 ARG A O 1
ATOM 3377 N N . ARG A 1 405 ? -69.042 18.597 59.317 1.00 92.19 405 ARG A N 1
ATOM 3378 C CA . ARG A 1 405 ? -69.397 20.009 59.093 1.00 92.19 405 ARG A CA 1
ATOM 3379 C C . ARG A 1 405 ? -70.308 20.161 57.878 1.00 92.19 405 ARG A C 1
ATOM 3381 O O . ARG A 1 405 ? -71.341 20.803 58.003 1.00 92.19 405 ARG A O 1
ATOM 3388 N N . TYR A 1 406 ? -69.972 19.514 56.765 1.00 92.19 406 TYR A N 1
ATOM 3389 C CA . TYR A 1 406 ? -70.780 19.496 55.547 1.00 92.19 406 TYR A CA 1
ATOM 3390 C C . TYR A 1 406 ? -72.193 18.952 55.804 1.00 92.19 406 TYR A C 1
ATOM 3392 O O . TYR A 1 406 ? -73.178 19.624 55.497 1.00 92.19 406 TYR A O 1
ATOM 3400 N N . ARG A 1 407 ? -72.312 17.786 56.453 1.00 90.06 407 ARG A N 1
ATOM 3401 C CA . ARG A 1 407 ? -73.612 17.203 56.825 1.00 90.06 407 ARG A CA 1
ATOM 3402 C C . ARG A 1 407 ? -74.419 18.127 57.731 1.00 90.06 407 ARG A C 1
ATOM 3404 O O . ARG A 1 407 ? -75.595 18.343 57.464 1.00 90.06 407 ARG A O 1
ATOM 3411 N N . ASN A 1 408 ? -73.789 18.717 58.745 1.00 91.19 408 ASN A N 1
ATOM 3412 C CA . ASN A 1 408 ? -74.455 19.644 59.657 1.00 91.19 408 ASN A CA 1
ATOM 3413 C C . ASN A 1 408 ? -74.944 20.902 58.927 1.00 91.19 408 ASN A C 1
ATOM 3415 O O . ASN A 1 408 ? -76.069 21.333 59.153 1.00 91.19 408 ASN A O 1
ATOM 3419 N N . THR A 1 409 ? -74.140 21.470 58.021 1.00 92.62 409 THR A N 1
ATOM 3420 C CA . THR A 1 409 ? -74.558 22.630 57.217 1.00 92.62 409 THR A CA 1
ATOM 3421 C C . THR A 1 409 ? -75.711 22.295 56.275 1.00 92.62 409 THR A C 1
ATOM 3423 O O . THR A 1 409 ? -76.644 23.081 56.159 1.00 92.62 409 THR A O 1
ATOM 3426 N N . LEU A 1 410 ? -75.707 21.111 55.652 1.00 89.94 410 LEU A N 1
ATOM 3427 C CA . LEU A 1 410 ? -76.825 20.669 54.817 1.00 89.94 410 LEU A CA 1
ATOM 3428 C C . LEU A 1 410 ? -78.104 20.479 55.636 1.00 89.94 410 LEU A C 1
ATOM 3430 O O . LEU A 1 410 ? -79.164 20.942 55.220 1.00 89.94 410 LEU A O 1
ATOM 3434 N N . GLN A 1 411 ? -77.996 19.871 56.820 1.00 86.94 411 GLN A N 1
ATOM 3435 C CA . GLN A 1 411 ? -79.122 19.707 57.739 1.00 86.94 411 GLN A CA 1
ATOM 3436 C C . GLN A 1 411 ? -79.681 21.054 58.217 1.00 86.94 411 GLN A C 1
ATOM 3438 O O . GLN A 1 411 ? -80.897 21.212 58.253 1.00 86.94 411 GLN A O 1
ATOM 3443 N N . GLN A 1 412 ? -78.828 22.042 58.517 1.00 88.38 412 GLN A N 1
ATOM 3444 C CA . GLN A 1 412 ? -79.254 23.402 58.887 1.00 88.38 412 GLN A CA 1
ATOM 3445 C C . GLN A 1 412 ? -80.033 24.108 57.769 1.00 88.38 412 GLN A C 1
ATOM 3447 O O . GLN A 1 412 ? -80.955 24.866 58.051 1.00 88.38 412 GLN A O 1
ATOM 3452 N N . VAL A 1 413 ? -79.686 23.840 56.508 1.00 89.25 413 VAL A N 1
ATOM 3453 C CA . VAL A 1 413 ? -80.373 24.377 55.319 1.00 89.25 413 VAL A CA 1
ATOM 3454 C C . VAL A 1 413 ? -81.560 23.486 54.893 1.00 89.25 413 VAL A C 1
ATOM 3456 O O . VAL A 1 413 ? -82.275 23.808 53.949 1.00 89.25 413 VAL A O 1
ATOM 3459 N N . GLY A 1 414 ? -81.817 22.375 55.596 1.00 84.88 414 GLY A N 1
ATOM 3460 C CA . GLY A 1 414 ? -82.937 21.464 55.326 1.00 84.88 414 GLY A CA 1
ATOM 3461 C C . GLY A 1 414 ? -82.754 20.564 54.096 1.00 84.88 414 GLY A C 1
ATOM 3462 O O . GLY A 1 414 ? -83.733 20.039 53.570 1.00 84.88 414 GLY A O 1
ATOM 3463 N N . LEU A 1 415 ? -81.519 20.375 53.622 1.00 85.12 415 LEU A N 1
ATOM 3464 C CA . LEU A 1 415 ? -81.187 19.564 52.445 1.00 85.12 415 LEU A CA 1
ATOM 3465 C C . LEU A 1 415 ? -80.529 18.237 52.852 1.00 85.12 415 LEU A C 1
ATOM 3467 O O . LEU A 1 415 ? -79.747 18.178 53.799 1.00 85.12 415 LEU A O 1
ATOM 3471 N N . SER A 1 416 ? -80.808 17.156 52.117 1.00 84.94 416 SER A N 1
ATOM 3472 C CA . SER A 1 416 ? -80.172 15.851 52.351 1.00 84.94 416 SER A CA 1
ATOM 3473 C C . SER A 1 416 ? -78.917 15.655 51.489 1.00 84.94 416 SER A C 1
ATOM 3475 O O . SER A 1 416 ? -78.842 16.111 50.347 1.00 84.94 416 SER A O 1
ATOM 3477 N N . GLU A 1 417 ? -77.922 14.933 52.017 1.00 85.50 417 GLU A N 1
ATOM 3478 C CA . GLU A 1 417 ? -76.676 14.608 51.298 1.00 85.50 417 GLU A CA 1
ATOM 3479 C C . GLU A 1 417 ? -76.955 13.868 49.976 1.00 85.50 417 GLU A C 1
ATOM 3481 O O . GLU A 1 417 ? -76.316 14.130 48.954 1.00 85.50 417 GLU A O 1
ATOM 3486 N N . GLU A 1 418 ? -77.963 12.992 49.958 1.00 83.38 418 GLU A N 1
ATOM 3487 C CA . GLU A 1 418 ? -78.376 12.290 48.743 1.00 83.38 418 GLU A CA 1
ATOM 3488 C C . GLU A 1 418 ? -78.973 13.214 47.682 1.00 83.38 418 GLU A C 1
ATOM 3490 O O . GLU A 1 418 ? -78.750 12.983 46.492 1.00 83.38 418 GLU A O 1
ATOM 3495 N N . PHE A 1 419 ? -79.714 14.247 48.092 1.00 84.62 419 PHE A N 1
ATOM 3496 C CA . PHE A 1 419 ? -80.301 15.220 47.176 1.00 84.62 419 PHE A CA 1
ATOM 3497 C C . PHE A 1 419 ? -79.210 16.013 46.449 1.00 84.62 419 PHE A C 1
ATOM 3499 O O . PHE A 1 419 ? -79.221 16.082 45.218 1.00 84.62 419 PHE A O 1
ATOM 3506 N N . VAL A 1 420 ? -78.212 16.510 47.189 1.00 86.19 420 VAL A N 1
ATOM 3507 C CA . VAL A 1 420 ? -77.053 17.213 46.612 1.00 86.19 420 VAL A CA 1
ATOM 3508 C C . VAL A 1 420 ? -76.248 16.285 45.704 1.00 86.19 420 VAL A C 1
ATOM 3510 O O . VAL A 1 420 ? -75.868 16.680 44.606 1.00 86.19 420 VAL A O 1
ATOM 3513 N N . ARG A 1 421 ? -76.040 15.022 46.099 1.00 85.50 421 ARG A N 1
ATOM 3514 C CA . ARG A 1 421 ? -75.321 14.042 45.270 1.00 85.50 421 ARG A CA 1
ATOM 3515 C C . ARG A 1 421 ? -76.056 13.714 43.965 1.00 85.50 421 ARG A C 1
ATOM 3517 O O . ARG A 1 421 ? -75.396 13.510 42.953 1.00 85.50 421 ARG A O 1
ATOM 3524 N N . ARG A 1 422 ? -77.393 13.627 43.971 1.00 83.88 422 ARG A N 1
ATOM 3525 C CA . ARG A 1 422 ? -78.193 13.381 42.754 1.00 83.88 422 ARG A CA 1
ATOM 3526 C C . ARG A 1 422 ? -78.147 14.593 41.821 1.00 83.88 422 ARG A C 1
ATOM 3528 O O . ARG A 1 422 ? -77.736 14.445 40.680 1.00 83.88 422 ARG A O 1
ATOM 3535 N N . LYS A 1 423 ? -78.423 15.795 42.338 1.00 81.62 423 LYS A N 1
ATOM 3536 C CA . LYS A 1 423 ? -78.377 17.034 41.542 1.00 81.62 423 LYS A CA 1
ATOM 3537 C C . LYS A 1 423 ? -76.973 17.411 41.062 1.00 81.62 423 LYS A C 1
ATOM 3539 O O . LYS A 1 423 ? -76.832 17.943 39.969 1.00 81.62 423 LYS A O 1
ATOM 3544 N N . GLY A 1 424 ? -75.938 17.095 41.839 1.00 78.19 424 GLY A N 1
ATOM 3545 C CA . GLY A 1 424 ? -74.543 17.281 41.439 1.00 78.19 424 GLY A CA 1
ATOM 3546 C C . GLY A 1 424 ? -74.123 16.367 40.287 1.00 78.19 424 GLY A C 1
ATOM 3547 O O . GLY A 1 424 ? -73.431 16.829 39.389 1.00 78.19 424 GLY A O 1
ATOM 3548 N N . LYS A 1 425 ? -74.583 15.105 40.266 1.00 74.38 425 LYS A N 1
ATOM 3549 C CA . LYS A 1 425 ? -74.347 14.179 39.141 1.00 74.38 425 LYS A CA 1
ATOM 3550 C C . LYS A 1 425 ? -75.027 14.648 37.855 1.00 74.38 425 LYS A C 1
ATOM 3552 O O . LYS A 1 425 ? -74.428 14.572 36.788 1.00 74.38 425 LYS A O 1
ATOM 3557 N N . ASP A 1 426 ? -76.245 15.171 37.971 1.00 70.06 426 ASP A N 1
ATOM 3558 C CA . ASP A 1 426 ? -76.982 15.727 36.832 1.00 70.06 426 ASP A CA 1
ATOM 3559 C C . ASP A 1 426 ? -76.264 16.961 36.239 1.00 70.06 426 ASP A C 1
ATOM 3561 O O . ASP A 1 426 ? -76.280 17.161 35.029 1.00 70.06 426 ASP A O 1
ATOM 3565 N N . ALA A 1 427 ? -75.581 17.758 37.072 1.00 67.06 427 ALA A N 1
ATOM 3566 C CA . ALA A 1 427 ? -74.810 18.928 36.643 1.00 67.06 427 ALA A CA 1
ATOM 3567 C C . ALA A 1 427 ? -73.419 18.590 36.065 1.00 67.06 427 ALA A C 1
ATOM 3569 O O . ALA A 1 427 ? -72.973 19.262 35.140 1.00 67.06 427 ALA A O 1
ATOM 3570 N N . THR A 1 428 ? -72.725 17.559 36.569 1.00 62.28 428 THR A N 1
ATOM 3571 C CA . THR A 1 428 ? -71.420 17.133 36.018 1.00 62.28 428 THR A CA 1
ATOM 3572 C C . THR A 1 428 ? -71.548 16.513 34.632 1.00 62.28 428 THR A C 1
ATOM 3574 O O . THR A 1 428 ? -70.700 16.764 33.783 1.00 62.28 428 THR A O 1
ATOM 3577 N N . ASN A 1 429 ? -72.637 15.784 34.370 1.00 59.84 429 ASN A N 1
ATOM 3578 C CA . ASN A 1 429 ? -72.902 15.214 33.046 1.00 59.84 429 ASN A CA 1
ATOM 3579 C C . ASN A 1 429 ? -73.113 16.299 31.971 1.00 59.84 429 ASN A C 1
ATOM 3581 O O . ASN A 1 429 ? -72.803 16.062 30.814 1.00 59.84 429 ASN A O 1
ATOM 3585 N N . LEU A 1 430 ? -73.577 17.499 32.345 1.00 58.41 430 LEU A N 1
ATOM 3586 C CA . LEU A 1 430 ? -73.715 18.639 31.425 1.00 58.41 430 LEU A CA 1
ATOM 3587 C C . LEU A 1 430 ? -72.381 19.352 31.130 1.00 58.41 430 LEU A C 1
ATOM 3589 O O . LEU A 1 430 ? -72.257 20.015 30.109 1.00 58.41 430 LEU A O 1
ATOM 3593 N N . LEU A 1 431 ? -71.384 19.227 32.011 1.00 56.44 431 LEU A N 1
ATOM 3594 C CA . LEU A 1 431 ? -70.085 19.912 31.904 1.00 56.44 431 LEU A CA 1
ATOM 3595 C C . LEU A 1 431 ? -69.023 19.042 31.198 1.00 56.44 431 LEU A C 1
ATOM 3597 O O . LEU A 1 431 ? -68.083 19.558 30.586 1.00 56.44 431 LEU A O 1
ATOM 3601 N N . GLU A 1 432 ? -69.184 17.717 31.242 1.00 56.34 432 GLU A N 1
ATOM 3602 C CA . GLU A 1 432 ? -68.362 16.773 30.472 1.00 56.34 432 GLU A CA 1
ATOM 3603 C C . GLU A 1 432 ? -68.683 16.803 28.962 1.00 56.34 432 GLU A C 1
ATOM 3605 O O . GLU A 1 432 ? -67.791 16.525 28.164 1.00 56.34 432 GLU A O 1
ATOM 3610 N N . GLU A 1 433 ? -69.882 17.237 28.544 1.00 54.50 433 GLU A N 1
ATOM 3611 C CA . GLU A 1 433 ? -70.228 17.363 27.114 1.00 54.50 433 GLU A CA 1
ATOM 3612 C C . GLU A 1 433 ? -69.575 18.576 26.415 1.00 54.50 433 GLU A C 1
ATOM 3614 O O . GLU A 1 433 ? -69.285 18.509 25.222 1.00 54.50 433 GLU A O 1
ATOM 3619 N N . GLU A 1 434 ? -69.256 19.666 27.126 1.00 54.28 434 GLU A N 1
ATOM 3620 C CA . GLU A 1 434 ? -68.595 20.845 26.525 1.00 54.28 434 GLU A CA 1
ATOM 3621 C C . GLU A 1 434 ? -67.057 20.747 26.483 1.00 54.28 434 GLU A C 1
ATOM 3623 O O . GLU A 1 434 ? -66.400 21.499 25.760 1.00 54.28 434 GLU A O 1
ATOM 3628 N N . SER A 1 435 ? -66.448 19.820 27.230 1.00 50.31 435 SER A N 1
ATOM 3629 C CA . SER A 1 435 ? -64.985 19.728 27.369 1.00 50.31 435 SER A CA 1
ATOM 3630 C C . SER A 1 435 ? -64.305 18.702 26.444 1.00 50.31 435 SER A C 1
ATOM 3632 O O . SER A 1 435 ? -63.072 18.637 26.411 1.00 50.31 435 SER A O 1
ATOM 3634 N N . ASP A 1 436 ? -65.064 17.969 25.619 1.00 48.84 436 ASP A N 1
ATOM 3635 C CA . ASP A 1 436 ? -64.533 16.904 24.746 1.00 48.84 436 ASP A CA 1
ATOM 3636 C C . ASP A 1 436 ? -64.020 17.384 23.364 1.00 48.84 436 ASP A C 1
ATOM 3638 O O . ASP A 1 436 ? -63.555 16.594 22.546 1.00 48.84 436 ASP A O 1
ATOM 3642 N N . VAL A 1 437 ? -64.014 18.696 23.085 1.00 52.94 437 VAL A N 1
ATOM 3643 C CA . VAL A 1 437 ? -63.531 19.244 21.792 1.00 52.94 437 VAL A CA 1
ATOM 3644 C C . VAL A 1 437 ? -62.007 19.490 21.760 1.00 52.94 437 VAL A C 1
ATOM 3646 O O . VAL A 1 437 ? -61.422 19.666 20.689 1.00 52.94 437 VAL A O 1
ATOM 3649 N N . HIS A 1 438 ? -61.298 19.444 22.895 1.00 51.44 438 HIS A N 1
ATOM 3650 C CA . HIS A 1 438 ? -59.851 19.735 22.949 1.00 51.44 438 HIS A CA 1
ATOM 3651 C C . HIS A 1 438 ? -59.004 18.685 23.679 1.00 51.44 438 HIS A C 1
ATOM 3653 O O . HIS A 1 438 ? -58.095 19.014 24.445 1.00 51.44 438 HIS A O 1
ATOM 3659 N N . ARG A 1 439 ? -59.216 17.398 23.378 1.00 42.16 439 ARG A N 1
ATOM 3660 C CA . ARG A 1 439 ? -58.274 16.345 23.785 1.00 42.16 439 ARG A CA 1
ATOM 3661 C C . ARG A 1 439 ? -57.365 15.918 22.629 1.00 42.16 439 ARG A C 1
ATOM 3663 O O . ARG A 1 439 ? -57.723 15.108 21.784 1.00 42.16 439 ARG A O 1
ATOM 3670 N N . VAL A 1 440 ? -56.150 16.470 22.619 1.00 50.19 440 VAL A N 1
ATOM 3671 C CA . VAL A 1 440 ? -55.042 16.058 21.738 1.00 50.19 440 VAL A CA 1
ATOM 3672 C C . VAL A 1 440 ? -54.689 14.576 21.986 1.00 50.19 440 VAL A C 1
ATOM 3674 O O . VAL A 1 440 ? -54.559 14.185 23.153 1.00 50.19 440 VAL A O 1
ATOM 3677 N N . PRO A 1 441 ? -54.480 13.739 20.946 1.00 48.03 441 PRO A N 1
ATOM 3678 C CA . PRO A 1 441 ? -54.111 12.337 21.133 1.00 48.03 441 PRO A CA 1
ATOM 3679 C C . PRO A 1 441 ? -52.657 12.200 21.610 1.00 48.03 441 PRO A C 1
ATOM 3681 O O . PRO A 1 441 ? -51.743 12.796 21.040 1.00 48.03 441 PRO A O 1
ATOM 3684 N N . LYS A 1 442 ? -52.422 11.372 22.636 1.00 48.41 442 LYS A N 1
ATOM 3685 C CA . LYS A 1 442 ? -51.073 10.902 23.002 1.00 48.41 442 LYS A CA 1
ATOM 3686 C C . LYS A 1 442 ? -50.589 9.848 21.991 1.00 48.41 442 LYS A C 1
ATOM 3688 O O . LYS A 1 442 ? -51.403 9.027 21.567 1.00 48.41 442 LYS A O 1
ATOM 3693 N N . PRO A 1 443 ? -49.289 9.811 21.642 1.00 46.12 443 PRO A N 1
ATOM 3694 C CA . PRO A 1 443 ? -48.755 8.791 20.747 1.00 46.12 443 PRO A CA 1
ATOM 3695 C C . PRO A 1 443 ? -48.682 7.420 21.450 1.00 46.12 443 PRO A C 1
ATOM 3697 O O . PRO A 1 443 ? -48.508 7.367 22.673 1.00 46.12 443 PRO A O 1
ATOM 3700 N N . PRO A 1 444 ? -48.817 6.310 20.703 1.00 45.31 444 PRO A N 1
ATOM 3701 C CA . PRO A 1 444 ? -48.776 4.965 21.260 1.00 45.31 444 PRO A CA 1
ATOM 3702 C C . PRO A 1 444 ? -47.335 4.571 21.606 1.00 45.31 444 PRO A C 1
ATOM 3704 O O . PRO A 1 444 ? -46.418 4.767 20.812 1.00 45.31 444 PRO A O 1
ATOM 3707 N N . GLY A 1 445 ? -47.146 4.012 22.803 1.00 39.00 445 GLY A N 1
ATOM 3708 C CA . GLY A 1 445 ? -45.872 3.438 23.229 1.00 39.00 445 GLY A CA 1
ATOM 3709 C C . GLY A 1 445 ? -45.493 2.226 22.380 1.00 39.00 445 GLY A C 1
ATOM 3710 O O . GLY A 1 445 ? -46.323 1.346 22.135 1.00 39.00 445 GLY A O 1
ATOM 3711 N N . GLU A 1 446 ? -44.235 2.205 21.945 1.00 38.78 446 GLU A N 1
ATOM 3712 C CA . GLU A 1 446 ? -43.581 1.077 21.287 1.00 38.78 446 GLU A CA 1
ATOM 3713 C C . GLU A 1 446 ? -43.695 -0.178 22.161 1.00 38.78 446 GLU A C 1
ATOM 3715 O O . GLU A 1 446 ? -43.298 -0.199 23.326 1.00 38.78 446 GLU A O 1
ATOM 3720 N N . LYS A 1 447 ? -44.284 -1.229 21.588 1.00 42.75 447 LYS A N 1
ATOM 3721 C CA . LYS A 1 447 ? -44.237 -2.581 22.135 1.00 42.75 447 LYS A CA 1
ATOM 3722 C C . LYS A 1 447 ? -43.032 -3.281 21.521 1.00 42.75 447 LYS A C 1
ATOM 3724 O O . LYS A 1 447 ? -43.068 -3.646 20.347 1.00 42.75 447 LYS A O 1
ATOM 3729 N N . ASP A 1 448 ? -42.003 -3.496 22.328 1.00 38.50 448 ASP A N 1
ATOM 3730 C CA . ASP A 1 448 ? -40.897 -4.386 21.996 1.00 38.50 448 ASP A CA 1
ATOM 3731 C C . ASP A 1 448 ? -41.392 -5.839 21.995 1.00 38.50 448 ASP A C 1
ATOM 3733 O O . ASP A 1 448 ? -41.543 -6.480 23.036 1.00 38.50 448 ASP A O 1
ATOM 3737 N N . ASN A 1 449 ? -41.654 -6.377 20.803 1.00 38.72 449 ASN A N 1
ATOM 3738 C CA . ASN A 1 449 ? -41.853 -7.808 20.595 1.00 38.72 449 ASN A CA 1
ATOM 3739 C C . ASN A 1 449 ? -40.483 -8.490 20.474 1.00 38.72 449 ASN A C 1
ATOM 3741 O O . ASN A 1 449 ? -39.935 -8.626 19.380 1.00 38.72 449 ASN A O 1
ATOM 3745 N N . CYS A 1 450 ? -39.933 -8.953 21.595 1.00 33.94 450 CYS A N 1
ATOM 3746 C CA . CYS A 1 450 ? -38.812 -9.889 21.593 1.00 33.94 450 CYS A CA 1
ATOM 3747 C C . CYS A 1 450 ? -39.349 -11.299 21.293 1.00 33.94 450 CYS A C 1
ATOM 3749 O O . CYS A 1 450 ? -39.826 -11.997 22.185 1.00 33.94 450 CYS A O 1
ATOM 3751 N N . THR A 1 451 ? -39.320 -11.705 20.021 1.00 38.72 451 THR A N 1
ATOM 3752 C CA . THR A 1 451 ? -39.568 -13.100 19.627 1.00 38.72 451 THR A CA 1
ATOM 3753 C C . THR A 1 451 ? -38.254 -13.864 19.737 1.00 38.72 451 THR A C 1
ATOM 3755 O O . THR A 1 451 ? -37.347 -13.679 18.928 1.00 38.72 451 THR A O 1
ATOM 3758 N N . VAL A 1 452 ? -38.150 -14.715 20.755 1.00 39.34 452 VAL A N 1
ATOM 3759 C CA . VAL A 1 452 ? -37.110 -15.741 20.865 1.00 39.34 452 VAL A CA 1
ATOM 3760 C C . VAL A 1 452 ? -37.445 -16.832 19.848 1.00 39.34 452 VAL A C 1
ATOM 3762 O O . VAL A 1 452 ? -38.437 -17.537 20.001 1.00 39.34 452 VAL A O 1
ATOM 3765 N N . GLN A 1 453 ? -36.647 -16.948 18.786 1.00 39.88 453 GLN A N 1
ATOM 3766 C CA . GLN A 1 453 ? -36.657 -18.127 17.921 1.00 39.88 453 GLN A CA 1
ATOM 3767 C C . GLN A 1 453 ? -35.705 -19.165 18.521 1.00 39.88 453 GLN A C 1
ATOM 3769 O O . GLN A 1 453 ? -34.484 -19.012 18.461 1.00 39.88 453 GLN A O 1
ATOM 3774 N N . GLU A 1 454 ? -36.270 -20.211 19.121 1.00 36.66 454 GLU A N 1
ATOM 3775 C CA . GLU A 1 454 ? -35.563 -21.463 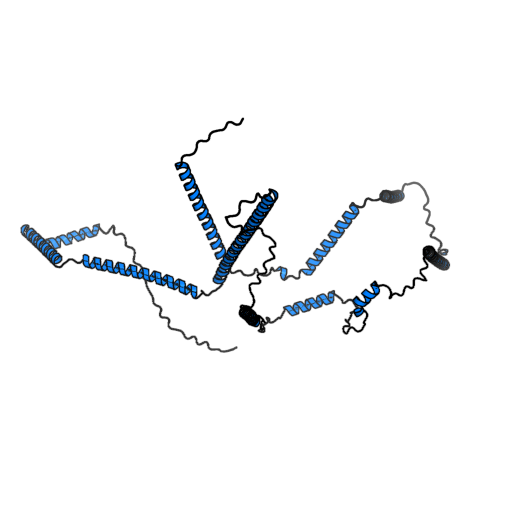19.378 1.00 36.66 454 GLU A CA 1
ATOM 3776 C C . GLU A 1 454 ? -35.333 -22.173 18.036 1.00 36.66 454 GLU A C 1
ATOM 3778 O O . GLU A 1 454 ? -36.273 -22.565 17.345 1.00 36.66 454 GLU A O 1
ATOM 3783 N N . GLY A 1 455 ? -34.067 -22.295 17.638 1.00 36.94 455 GLY A N 1
ATOM 3784 C CA . GLY A 1 455 ? -33.663 -23.079 16.477 1.00 36.94 455 GLY A CA 1
ATOM 3785 C C . GLY A 1 455 ? -33.617 -24.565 16.824 1.00 36.94 455 GLY A C 1
ATOM 3786 O O . GLY A 1 455 ? -32.746 -24.999 17.576 1.00 36.94 455 GLY A O 1
ATOM 3787 N N . VAL A 1 456 ? -34.530 -25.339 16.243 1.00 40.66 456 VAL A N 1
ATOM 3788 C CA . VAL A 1 456 ? -34.428 -26.801 16.130 1.00 40.66 456 VAL A CA 1
ATOM 3789 C C . VAL A 1 456 ? -33.488 -27.128 14.956 1.00 40.66 456 VAL A C 1
ATOM 3791 O O . VAL A 1 456 ? -33.633 -26.523 13.891 1.00 40.66 456 VAL A O 1
ATOM 3794 N N . PRO A 1 457 ? -32.521 -28.052 15.101 1.00 44.44 457 PRO A N 1
ATOM 3795 C CA . PRO A 1 457 ? -31.609 -28.416 14.020 1.00 44.44 457 PRO A CA 1
ATOM 3796 C C . PRO A 1 457 ? -32.285 -29.368 13.021 1.00 44.44 457 PRO A C 1
ATOM 3798 O O . PRO A 1 457 ? -32.802 -30.414 13.406 1.00 44.44 457 PRO A O 1
ATOM 3801 N N . GLN A 1 458 ? -32.254 -29.024 11.730 1.00 35.88 458 GLN A N 1
ATOM 3802 C CA . GLN A 1 458 ? -32.562 -29.960 10.647 1.00 35.88 458 GLN A CA 1
ATOM 3803 C C . GLN A 1 458 ? -31.308 -30.766 10.285 1.00 35.88 458 GLN A C 1
ATOM 3805 O O . GLN A 1 458 ? -30.283 -30.210 9.892 1.00 35.88 458 GLN A O 1
ATOM 3810 N N . GLU A 1 459 ? -31.409 -32.088 10.420 1.00 40.31 459 GLU A N 1
ATOM 3811 C CA . GLU A 1 459 ? -30.535 -33.061 9.770 1.00 40.31 459 GLU A CA 1
ATOM 3812 C C . GLU A 1 459 ? -30.820 -33.067 8.260 1.00 40.31 459 GLU A C 1
ATOM 3814 O O . GLU A 1 459 ? -31.858 -33.559 7.821 1.00 40.31 459 GLU A O 1
ATOM 3819 N N . GLU A 1 460 ? -29.890 -32.567 7.446 1.00 40.25 460 GLU A N 1
ATOM 3820 C CA . GLU A 1 460 ? -29.865 -32.869 6.012 1.00 40.25 460 GLU A CA 1
ATOM 3821 C C . GLU A 1 460 ? -28.990 -34.101 5.763 1.00 40.25 460 GLU A C 1
ATOM 3823 O O . GLU A 1 460 ? -27.758 -34.057 5.740 1.00 40.25 460 GLU A O 1
ATOM 3828 N N . GLN A 1 461 ? -29.661 -35.233 5.556 1.00 39.25 461 GLN A N 1
ATOM 3829 C CA . GLN A 1 461 ? -29.081 -36.427 4.960 1.00 39.25 461 GLN A CA 1
ATOM 3830 C C . GLN A 1 461 ? -28.875 -36.186 3.457 1.00 39.25 461 GLN A C 1
ATOM 3832 O O . GLN A 1 461 ? -29.793 -36.360 2.658 1.00 39.25 461 GLN A O 1
ATOM 3837 N N . SER A 1 462 ? -27.658 -35.835 3.037 1.00 38.34 462 SER A N 1
ATOM 3838 C CA . SER A 1 462 ? -27.289 -35.913 1.621 1.00 38.34 462 SER A CA 1
ATOM 3839 C C . SER A 1 462 ? -27.033 -37.379 1.242 1.00 38.34 462 SER A C 1
ATOM 3841 O O . SER A 1 462 ? -25.959 -37.935 1.502 1.00 38.34 462 SER A O 1
ATOM 3843 N N . ARG A 1 463 ? -28.025 -38.018 0.618 1.00 40.59 463 ARG A N 1
ATOM 3844 C CA . ARG A 1 463 ? -27.833 -39.265 -0.129 1.00 40.59 463 ARG A CA 1
ATOM 3845 C C . ARG A 1 463 ? -27.011 -38.971 -1.383 1.00 40.59 463 ARG A C 1
ATOM 3847 O O . ARG A 1 463 ? -27.379 -38.141 -2.207 1.00 40.59 463 ARG A O 1
ATOM 3854 N N . LYS A 1 464 ? -25.896 -39.687 -1.499 1.00 47.66 464 LYS A N 1
ATOM 3855 C CA . LYS A 1 464 ? -25.164 -39.932 -2.742 1.00 47.66 464 LYS A CA 1
ATOM 3856 C C . LYS A 1 464 ? -26.002 -40.853 -3.626 1.00 47.66 464 LYS A C 1
ATOM 3858 O O . LYS A 1 464 ? -26.326 -41.933 -3.150 1.00 47.66 464 LYS A O 1
ATOM 3863 N N . GLU A 1 465 ? -26.205 -40.503 -4.892 1.00 38.62 465 GLU A N 1
ATOM 3864 C CA . GLU A 1 465 ? -26.221 -41.480 -5.988 1.00 38.62 465 GLU A CA 1
ATOM 3865 C C . GLU A 1 465 ? -25.534 -40.889 -7.235 1.00 38.62 465 GLU A C 1
ATOM 3867 O O . GLU A 1 465 ? -25.619 -39.677 -7.453 1.00 38.62 465 GLU A O 1
ATOM 3872 N N . PRO A 1 466 ? -24.784 -41.708 -7.997 1.00 57.06 466 PRO A N 1
ATOM 3873 C CA . PRO A 1 466 ? -23.992 -41.279 -9.144 1.00 57.06 466 PRO A CA 1
ATOM 3874 C C . PRO A 1 466 ? -24.752 -41.421 -10.473 1.00 57.06 466 PRO A C 1
ATOM 3876 O O . PRO A 1 466 ? -25.522 -42.363 -10.654 1.00 57.06 466 PRO A O 1
ATOM 3879 N N . ALA A 1 467 ? -24.436 -40.545 -11.427 1.00 47.38 467 ALA A N 1
ATOM 3880 C CA . ALA A 1 467 ? -24.555 -40.789 -12.864 1.00 47.38 467 ALA A CA 1
ATOM 3881 C C . ALA A 1 467 ? -23.384 -40.104 -13.574 1.00 47.38 467 ALA A C 1
ATOM 3883 O O . ALA A 1 467 ? -23.092 -38.938 -13.210 1.00 47.38 467 ALA A O 1
#

Radius of gyration: 59.83 Å; Cα contacts (8 Å, |Δi|>4): 30; chains: 1; bounding box: 150×103×163 Å

Organism: NCBI:txid328815

InterPro domains:
  IPR019579 Protein FAM161A/B [PF10595] (4-376)
  IPR051655 FAM161 [PTHR21501] (1-449)

Mean predicted aligned error: 24.04 Å

Foldseek 3Di:
DDDPDDDDDDDPVVVVVVVVVVVVVVVVVVVVVVVVVVVVVVVLLVVLLDPDDDDPDPPCVVDPCPVVVVVVVVVVVVVVVVVVVVVVVVVDDDDVVVVVVVVVVVVVVVVVVVVVPDDPDDDDDDDDPDDPCVCVDVVVVVVVVVVVVVVVVVVVVVVVVVVVVPDDPDDCVPPPPPPVPDPVVVVCCVVCVVVVPPPDPDDDDDDPDDDDVVVVVVVVVVVVVVVVVDDDPDDDDDDDDPVVCVVVVVVVVVVVVVVCVVVCPVPDDDPPVPVPPPDPDDPPPPPPDDPDPDDPVRVVVVVVVVVVVVVVVVVVVVVVVVVVVVVVVVVVVVVSVVSSVCSPDPDDDPVVVVVVVVVVVVVVVVVVVVVVVVVVVVVVVVVVPDDDPVRVVVVVVVVVVVVVVVQVVCVVVVHHPVRCVVVVVVVVVVVVVVPPPDDDDDDDDDDDDPDDDDDDDDDDDDDDDDD

Solvent-accessible surface area (backbone atoms only — not comparable to full-atom values): 29059 Å² total; per-residue (Å²): 139,78,85,82,78,83,75,80,83,79,56,71,66,59,56,52,51,52,51,52,53,52,50,51,53,49,52,52,52,50,52,51,53,49,54,52,47,52,52,50,51,52,48,52,51,58,55,43,62,52,80,85,68,80,77,74,81,60,73,69,77,77,48,88,55,61,65,62,53,49,53,53,51,50,52,52,52,52,52,52,51,51,51,52,49,53,50,51,58,73,69,54,75,75,53,76,64,52,58,51,48,49,51,47,51,48,49,48,50,51,50,50,51,59,68,67,46,84,71,96,69,87,87,81,87,78,78,80,80,71,79,61,75,78,75,72,40,72,68,54,57,50,52,50,52,51,52,50,50,55,47,51,52,51,52,52,51,53,52,49,53,51,55,62,72,64,59,65,99,64,77,67,82,81,63,73,67,64,77,78,74,42,68,70,52,50,54,45,42,72,75,45,38,76,75,70,52,85,79,56,92,76,76,81,85,77,75,91,66,86,73,65,61,65,63,50,48,52,51,49,51,54,50,52,53,60,59,64,76,67,68,80,80,86,76,82,75,92,73,86,67,78,63,75,55,50,61,55,55,52,50,54,52,52,50,53,49,51,52,53,58,66,69,40,69,86,77,54,76,83,77,66,84,68,71,82,70,84,75,80,66,79,88,76,71,57,97,83,63,78,87,72,87,74,54,70,70,56,53,53,51,51,49,51,52,51,53,52,52,51,54,50,57,48,53,53,49,52,51,52,54,50,53,50,54,48,51,52,51,53,50,52,50,49,50,53,53,52,52,32,53,54,64,70,40,94,67,80,58,70,70,58,54,52,54,51,52,52,50,52,53,54,49,51,52,53,48,52,54,50,52,54,48,50,52,52,52,50,51,51,49,54,59,71,68,50,77,49,71,69,55,49,50,51,52,48,52,52,49,52,50,49,51,51,50,51,52,52,54,31,52,75,74,73,46,55,74,65,56,53,53,52,56,48,52,63,52,49,62,63,54,58,70,74,60,70,86,77,72,79,85,79,83,83,80,85,78,84,80,82,77,83,78,82,83,78,86,81,85,80,81,81,78,85,81,90,133

Secondary structure (DSSP, 8-state):
------PPPPPHHHHHHHHHHHHHHHHHHHHHHHHHHHHHHHHHHHHHHS--PPPPPPGGGGS-THHHHHHHHHHHHHHHHHHHHHHHHHH----HHHHHHHHHHHHHHHHHHHHHS--S---------PPPGGG--HHHHHHHHHHHHHHHHHHHHHHHHHHHHT--SS-STT----GGG-HHHHHHHHHHHHHH----S-------SPP-HHHHHHHHHHHHHHHHH-----PPPP---TTHHHHHHHHHHHHHHHHHHHHSTTT----------TT-TTTT--TTS------HHHHHHHHHHHHHHHHHHHHHHHHHHHHHHHHHHHHHHHHHHHHHHHHH-SSPPHHHHHHHHHHHHHHHHHHHHHHHHHHHHHHHHHHHHSPPHHHHHHHHHHHHHHHHHHHHHHHHTT--HHHHHHHHHHHHHHHHTTSTT--PPPPPPP---------PPP---------

pLDDT: mean 75.96, std 16.89, range [33.94, 97.75]

Sequence (467 aa):
WIPSITIPQPFKMTLREARKKSELMKSYMFLELDKQRDKKQSQDEAECQKQFRAQPVPAHVFLPLYQEIMEQNEIRRQTAMQKRKELLLSTQRPFSFLEKEEKKKEAIRQKFLSAATPNESSKQKQDSKKVPKSTYHPLLGNKLKEAELYREIRIQMRAKDLLESSVAPIDTSNCRREPQSRTATKTKQERLGFLQDKSFSFKPRINPTIPDFEELYWAFQKEAVRRQEIKEPTRNKPFKLRTSNLRARQRQANEKIKFHFFQDSEKLSKVSVERSHSLTRLSSLSSNTLPVHITDATRRRESAIRHSQVNKKEGDKEGINWLEKQKMKCQAMQKSVNSRAKALDPHKSLEETHKEKSKQNRQNMRERTKEYRKELEEMQLRIKSRPYLFEQVTKHDARQGAERRYRNTLQQVGLSEEFVRRKGKDATNLLEEESDVHRVPKPPGEKDNCTVQEGVPQEEQSRKEPA